Protein AF-A0A7K3H8A1-F1 (afdb_monomer)

Nearest PDB structures (foldseek):
  7zr1-assembly1_C  TM=2.153E-01  e=1.961E+00  Thermochaetoides thermophila
  3ja6-assembly1_H  TM=2.281E-01  e=4.913E+00  Escherichia coli
  8j07-assembly1_r0  TM=2.064E-01  e=4.703E+00  Homo sapiens

Solvent-accessible surface area (backbone atoms only — not comparable to full-atom values): 30913 Å² total; per-residue (Å²): 139,85,86,88,87,88,83,90,81,90,83,78,86,76,85,80,79,77,87,75,85,78,76,85,84,78,77,79,72,73,76,57,66,79,52,57,86,80,49,77,82,70,57,97,82,59,80,71,74,70,89,67,68,51,71,69,53,49,53,47,49,29,52,48,28,19,55,49,17,29,50,49,24,63,41,90,81,65,54,60,65,49,59,68,68,72,52,67,55,72,68,51,45,52,46,43,54,50,44,48,50,52,46,51,52,51,52,51,51,48,52,54,49,50,54,50,50,51,51,51,54,51,51,45,56,56,46,39,57,54,33,50,52,47,33,54,51,31,49,51,52,29,53,52,28,52,51,47,32,49,54,32,44,53,53,46,51,55,48,52,55,52,50,50,52,51,49,52,51,50,52,52,52,47,53,48,50,62,61,70,33,101,77,61,61,79,81,77,90,74,81,88,86,82,88,90,80,90,77,96,73,84,84,81,77,86,76,73,87,75,91,71,90,75,72,91,66,92,68,80,77,78,82,63,91,86,71,78,74,71,78,76,72,61,81,68,68,66,60,68,58,69,77,67,61,84,51,83,85,56,80,85,40,71,53,70,69,56,52,50,49,53,50,50,52,54,40,65,61,44,29,62,54,38,35,63,59,39,39,83,80,56,49,85,93,45,74,67,30,52,51,52,34,50,54,51,17,49,51,50,38,47,49,51,36,48,50,35,19,49,32,22,33,51,60,56,48,54,81,69,70,81,78,47,83,66,54,49,64,51,33,49,50,53,48,51,51,50,51,52,52,38,47,54,48,12,48,49,46,33,50,59,71,69,50,76,80,78,77,76,78,76,85,61,86,89,77,87,81,87,86,74,81,75,70,75,78,71,50,77,50,66,78,62,73,54,54,70,67,57,48,30,51,50,41,29,49,52,49,50,47,56,20,43,51,26,19,48,57,22,46,51,48,66,52,65,54,60,49,48,28,48,53,24,49,55,50,30,52,52,32,49,52,51,30,54,53,31,50,53,51,37,51,52,43,48,54,56,59,68,45,45,61,59,54,50,50,54,50,49,54,51,50,55,50,52,48,50,54,49,50,54,52,46,46,52,19,45,51,30,16,51,52,20,20,51,76,38,40,84,50,69,66,52,42,51,42,59,46,57,56,54,74,68,71,52,73,91,52,75,79,76,81,79,72,69,73,77,76,79,87,125

Radius of gyration: 52.9 Å; Cα contacts (8 Å, |Δi|>4): 309; chains: 1; bounding box: 99×117×143 Å

Foldseek 3Di:
DDDDDDDDDPDDDDDDDDPPPPPPPPDPPPVVPVCPVPDDPDDPPPPDDPLDQDPVRLVVLLVVLLQLLLVCQQDPNDDLCCLQVLHFDPVLVVLLVVLLVSLVVLVVVLVVVVVVLVVVLVVLVVVLVVLVVLLVVLVVLLVVLVVLLVVLVVLVVVVVVVVVVVVVVVVVVVVVCVCPPPPNDDPPDDDDDDDDDDDDDDDDDDDDDPPPPPDPDPDPPPDPPPPPPPPDPDPVVVVVCPVVPPPLPPPLFDPPVVLVVLLVVLLVVQLVLQLLLCCVVQDPDDPVSNVVSNVVSNVVSCLLQVLLLVLLQQVLCCSPDVPPPPSNVVSVVSVVVSLVVLLVVLVSSLCSLVDQDPPPPPPDPDDDDPDPPPPRPDRPCNVVVPDSVVSSVVSSVVSCVSSVSSNVSSNSDDRVSSVSSVVSVVSSVVSVVSSVVSVVSSVVSVVVSVCSVVVSVVSVVVSVVSSVVSLVSSLSSLVSSLVSNLVNNPDPSSNVSSVVVVVVVDRSRPDNPPPPPPDPDD

Secondary structure (DSSP, 8-state):
--------------------TTSS--STTSGGGSSTTT-----TTS-PPPSS--HHHHHHHHHHHHHHHHHHHHSTTS-HHHHHT-PPPHHHHHHHHHHHHHHHHHHHHHHHHHHHHHHHHHHHHHHHHHHHHHHHHHHHHHHHHHHHHHHHHHHHHHHHHHHHHHHHHHHHHHHHHHHHSTTS-----------------PPPP--------S----------TT--------TTTTTTTSS--TTTTS--SPPHHHHHHHHHHHHHHHHHHHHHHHHHHH-SS-HHHHHHHHHHHHHHHHHHHHHHHHHHHHHHHTTTSS--TTHHHHHHHHHHHHHHHHHHHHHHHHHHHHSPP------S---S-----------HHHHTT--HHHHHHHHHHHHHHHHHHHHHHHHTSPPHHHHHHHHHHHHHHHHHHHHHHHHHHHHHHHHHHHTHHHHHHHHHHHHHHHHHHHHHHHHHHHHHHHHHHHHH---HHHHHHHHHHHHT---SSPPPTT-PPPP---

pLDDT: mean 76.3, std 20.89, range [29.3, 98.25]

Structure (mmCIF, N/CA/C/O backbone):
data_AF-A0A7K3H8A1-F1
#
_entry.id   AF-A0A7K3H8A1-F1
#
loop_
_atom_site.group_PDB
_atom_site.id
_atom_site.type_symbol
_atom_site.label_atom_id
_atom_site.label_alt_id
_atom_site.label_comp_id
_atom_site.label_asym_id
_atom_site.label_entity_id
_atom_site.label_seq_id
_atom_site.pdbx_PDB_ins_code
_atom_site.Cartn_x
_atom_site.Cartn_y
_atom_site.Cartn_z
_atom_site.occupancy
_atom_site.B_iso_or_equiv
_atom_site.auth_seq_id
_atom_site.auth_comp_id
_atom_site.auth_asym_id
_atom_site.auth_atom_id
_atom_site.pdbx_PDB_model_num
ATOM 1 N N . MET A 1 1 ? 32.423 -2.570 0.647 1.00 34.31 1 MET A N 1
ATOM 2 C CA . MET A 1 1 ? 33.354 -1.946 1.606 1.00 34.31 1 MET A CA 1
ATOM 3 C C . MET A 1 1 ? 32.800 -0.586 2.000 1.00 34.31 1 MET A C 1
ATOM 5 O O . MET A 1 1 ? 32.459 0.182 1.115 1.00 34.31 1 MET A O 1
ATOM 9 N N . SER A 1 2 ? 32.694 -0.374 3.313 1.00 35.41 2 SER A N 1
ATOM 10 C CA . SER A 1 2 ? 32.591 0.898 4.048 1.00 35.41 2 SER A CA 1
ATOM 11 C C . SER A 1 2 ? 31.3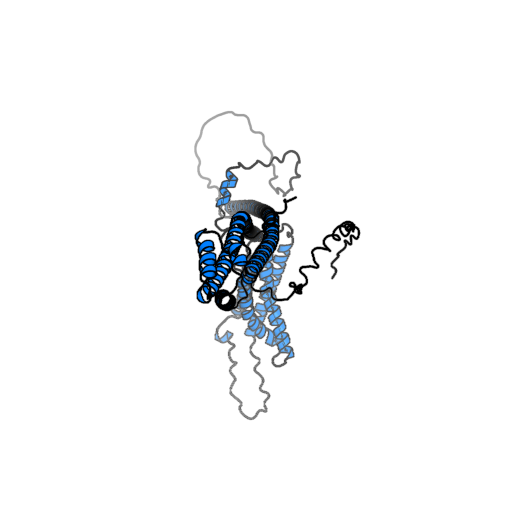39 1.769 3.884 1.00 35.41 2 SER A C 1
ATOM 13 O O . SER A 1 2 ? 31.312 2.761 3.167 1.00 35.41 2 SER A O 1
ATOM 15 N N . THR A 1 3 ? 30.335 1.413 4.684 1.00 37.44 3 THR A N 1
ATOM 16 C CA . THR A 1 3 ? 29.339 2.306 5.285 1.00 37.44 3 THR A CA 1
ATOM 17 C C . THR A 1 3 ? 29.988 3.171 6.370 1.00 37.44 3 THR A C 1
ATOM 19 O O . THR A 1 3 ? 30.632 2.628 7.269 1.00 37.44 3 THR A O 1
ATOM 22 N N . THR A 1 4 ? 29.780 4.486 6.342 1.00 36.62 4 THR A N 1
ATOM 23 C CA . THR A 1 4 ? 30.090 5.393 7.456 1.00 36.62 4 THR A CA 1
ATOM 24 C C . THR A 1 4 ? 28.802 5.813 8.156 1.00 36.62 4 THR A C 1
ATOM 26 O O . THR A 1 4 ? 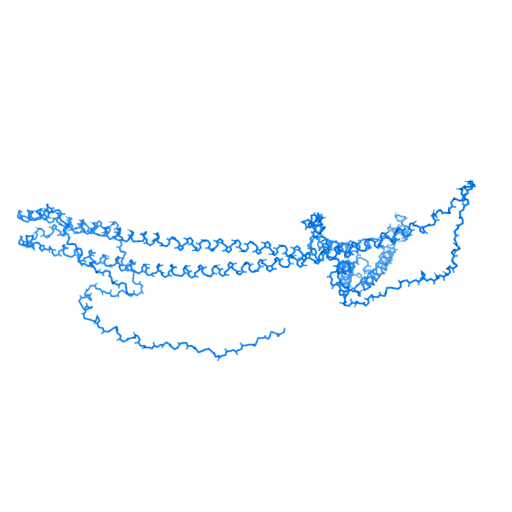28.002 6.590 7.645 1.00 36.62 4 THR A O 1
ATOM 29 N N . THR A 1 5 ? 28.611 5.256 9.348 1.00 36.06 5 THR A N 1
ATOM 30 C CA . THR A 1 5 ? 27.674 5.711 10.375 1.00 36.06 5 THR A CA 1
ATOM 31 C C . THR A 1 5 ? 28.467 6.497 11.413 1.00 36.06 5 THR A C 1
ATOM 33 O O . THR A 1 5 ? 29.333 5.926 12.074 1.00 36.06 5 THR A O 1
ATOM 36 N N . THR A 1 6 ? 28.162 7.779 11.586 1.00 35.34 6 THR A N 1
ATOM 37 C CA . THR A 1 6 ? 28.669 8.590 12.700 1.00 35.34 6 THR A CA 1
ATOM 38 C C . THR A 1 6 ? 27.590 9.571 13.121 1.00 35.34 6 THR A C 1
ATOM 40 O O . THR A 1 6 ? 27.350 10.570 12.455 1.00 35.34 6 THR A O 1
ATOM 43 N N . SER A 1 7 ? 26.935 9.260 14.232 1.00 29.30 7 SER A N 1
ATOM 44 C CA . SER A 1 7 ? 26.364 10.235 15.159 1.00 29.30 7 SER A CA 1
ATOM 45 C C . SER A 1 7 ? 25.943 9.455 16.401 1.00 29.30 7 SER A C 1
ATOM 47 O O . SER A 1 7 ? 24.851 8.904 16.505 1.00 29.30 7 SER A O 1
ATOM 49 N N . SER A 1 8 ? 26.917 9.293 17.287 1.00 36.62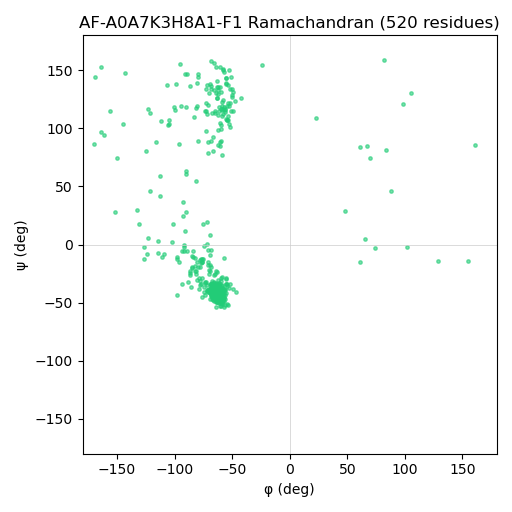 8 SER A N 1
ATOM 50 C CA . SER A 1 8 ? 26.726 8.975 18.692 1.00 36.62 8 SER A CA 1
ATOM 51 C C . SER A 1 8 ? 26.450 10.292 19.403 1.00 36.62 8 SER A C 1
ATOM 53 O O . SER A 1 8 ? 27.354 11.115 19.523 1.00 36.62 8 SER A O 1
ATOM 55 N N . ASP A 1 9 ? 25.210 10.469 19.840 1.00 35.66 9 ASP A N 1
ATOM 56 C CA . ASP A 1 9 ? 24.776 11.549 20.719 1.00 35.66 9 ASP A CA 1
ATOM 57 C C . ASP A 1 9 ? 24.396 10.914 22.067 1.00 35.66 9 ASP A C 1
ATOM 59 O O . ASP A 1 9 ? 23.414 10.164 22.123 1.00 35.66 9 ASP A O 1
ATOM 63 N N . PRO A 1 10 ? 25.207 11.066 23.130 1.00 44.03 10 PRO A N 1
ATOM 64 C CA . PRO A 1 10 ? 24.900 10.512 24.433 1.00 44.03 10 PRO A CA 1
ATOM 65 C C . PRO A 1 10 ? 24.629 11.635 25.436 1.00 44.03 10 PRO A C 1
ATOM 67 O O . PRO A 1 10 ? 25.320 11.702 26.438 1.00 44.03 10 PRO A O 1
ATOM 70 N N . ASP A 1 11 ? 23.646 12.503 25.197 1.00 43.50 11 ASP A N 1
ATOM 71 C CA . ASP A 1 11 ? 23.206 13.477 26.204 1.00 43.50 11 ASP A CA 1
ATOM 72 C C . ASP A 1 11 ? 21.713 13.813 26.049 1.00 43.50 11 ASP A C 1
ATOM 74 O O . ASP A 1 11 ? 21.322 14.899 25.632 1.00 43.50 11 ASP A O 1
ATOM 78 N N . GLU A 1 12 ? 20.842 12.878 26.448 1.00 39.62 12 GLU A N 1
ATOM 79 C CA . GLU A 1 12 ? 19.442 13.199 26.746 1.00 39.62 12 GLU A CA 1
ATOM 80 C C . GLU A 1 12 ? 19.101 12.768 28.188 1.00 39.62 12 GLU A C 1
ATOM 82 O O . GLU A 1 12 ? 19.179 11.580 28.532 1.00 39.62 12 GLU A O 1
ATOM 87 N N . PRO A 1 13 ? 18.763 13.709 29.091 1.00 44.56 13 PRO A N 1
ATOM 88 C CA . PRO A 1 13 ? 18.512 13.394 30.488 1.00 44.56 13 PRO A CA 1
ATOM 89 C C . PRO A 1 13 ? 17.162 12.688 30.647 1.00 44.56 13 PRO A C 1
ATOM 91 O O . PRO A 1 13 ? 16.091 13.265 30.467 1.00 44.56 13 PRO A O 1
ATOM 94 N N . THR A 1 14 ? 17.210 11.427 31.073 1.00 46.06 14 THR A N 1
ATOM 95 C CA . THR A 1 14 ? 16.032 10.661 31.499 1.00 46.06 14 THR A CA 1
ATOM 96 C C . THR A 1 14 ? 15.214 11.428 32.551 1.00 46.06 14 THR A C 1
ATOM 98 O O . THR A 1 14 ? 15.789 11.887 33.546 1.00 46.06 14 THR A O 1
ATOM 101 N N . PRO A 1 15 ? 13.875 11.515 32.432 1.00 40.53 15 PRO A N 1
ATOM 102 C CA . PRO A 1 15 ? 13.054 12.145 33.456 1.00 40.53 15 PRO A CA 1
ATOM 103 C C . PRO A 1 15 ? 13.080 11.306 34.741 1.00 40.53 15 PRO A C 1
ATOM 105 O O . PRO A 1 15 ? 12.562 10.186 34.805 1.00 40.53 15 PRO A O 1
ATOM 108 N N . ARG A 1 16 ? 13.689 11.873 35.790 1.00 41.56 16 ARG A N 1
ATOM 109 C CA . ARG A 1 16 ? 13.671 11.361 37.166 1.00 41.56 16 ARG A CA 1
ATOM 110 C C . ARG A 1 16 ? 12.223 11.165 37.623 1.00 41.56 16 ARG A C 1
ATOM 112 O O . ARG A 1 16 ? 11.515 12.122 37.927 1.00 41.56 16 ARG A O 1
ATOM 119 N N . ARG A 1 17 ? 11.790 9.907 37.724 1.00 40.12 17 ARG A N 1
ATOM 120 C CA . ARG A 1 17 ? 10.547 9.538 38.413 1.00 40.12 17 ARG A CA 1
ATOM 121 C C . ARG A 1 17 ? 10.694 9.856 39.901 1.00 40.12 17 ARG A C 1
ATOM 123 O O . ARG A 1 17 ? 11.508 9.245 40.589 1.00 40.12 17 ARG A O 1
ATOM 130 N N . SER A 1 18 ? 9.902 10.807 40.391 1.00 37.66 18 SER A N 1
ATOM 131 C CA . SER A 1 18 ? 9.831 11.148 41.810 1.00 37.66 18 SER A CA 1
ATOM 132 C C . SER A 1 18 ? 9.188 9.997 42.614 1.00 37.66 18 SER A C 1
ATOM 134 O O . SER A 1 18 ? 8.155 9.455 42.211 1.00 37.66 18 SER A O 1
ATOM 136 N N . PRO A 1 19 ? 9.757 9.592 43.764 1.00 45.88 19 PRO A N 1
ATOM 137 C CA . PRO A 1 19 ? 9.239 8.493 44.576 1.00 45.88 19 PRO A CA 1
ATOM 138 C C . PRO A 1 19 ? 8.274 8.979 45.674 1.00 45.88 19 PRO A C 1
ATOM 140 O O . PRO A 1 19 ? 8.282 8.441 46.777 1.00 45.88 19 PRO A O 1
ATOM 143 N N . ILE A 1 20 ? 7.441 9.996 45.415 1.00 45.12 20 ILE A N 1
ATOM 144 C CA . ILE A 1 20 ? 6.665 10.661 46.486 1.00 45.12 20 ILE A CA 1
ATOM 145 C C . ILE A 1 20 ? 5.221 10.133 46.636 1.00 45.12 20 ILE A C 1
ATOM 147 O O . ILE A 1 20 ? 4.626 10.264 47.700 1.00 45.12 20 ILE A O 1
ATOM 151 N N . HIS A 1 21 ? 4.660 9.389 45.677 1.00 40.84 21 HIS A N 1
ATOM 152 C CA . HIS A 1 21 ? 3.263 8.920 45.787 1.00 40.84 21 HIS A CA 1
ATOM 153 C C . HIS A 1 21 ? 3.044 7.547 46.454 1.00 40.84 21 HIS A C 1
ATOM 155 O O . HIS A 1 21 ? 1.935 7.011 46.416 1.00 40.84 21 HIS A O 1
ATOM 161 N N . ARG A 1 22 ? 4.055 6.959 47.111 1.00 41.19 22 ARG A N 1
ATOM 162 C CA . ARG A 1 22 ? 3.929 5.616 47.722 1.00 41.19 22 ARG A CA 1
ATOM 163 C C . ARG A 1 22 ? 3.489 5.604 49.196 1.00 41.19 22 ARG A C 1
ATOM 165 O O . ARG A 1 22 ? 3.294 4.520 49.741 1.00 41.19 22 ARG A O 1
ATOM 172 N N . ALA A 1 23 ? 3.288 6.762 49.828 1.00 42.47 23 ALA A N 1
ATOM 173 C CA . ALA A 1 23 ? 3.062 6.848 51.278 1.00 42.47 23 ALA A CA 1
ATOM 174 C C . ALA A 1 23 ? 1.590 6.955 51.741 1.00 42.47 23 ALA A C 1
ATOM 176 O O . ALA A 1 23 ? 1.327 6.722 52.913 1.00 42.47 23 ALA A O 1
ATOM 177 N N . LEU A 1 24 ? 0.610 7.212 50.864 1.00 46.16 24 LEU A N 1
ATOM 178 C CA . LEU A 1 24 ? -0.793 7.444 51.281 1.00 46.16 24 LEU A CA 1
ATOM 179 C C . LEU A 1 24 ? -1.742 6.247 51.094 1.00 46.16 24 LEU A C 1
ATOM 181 O O . LEU A 1 24 ? -2.959 6.396 51.107 1.00 46.16 24 LEU A O 1
ATOM 185 N N . ARG A 1 25 ? -1.213 5.029 50.934 1.00 44.78 25 ARG A N 1
ATOM 186 C CA . ARG A 1 25 ? -2.030 3.817 50.723 1.00 44.78 25 ARG A CA 1
ATOM 187 C C . ARG A 1 25 ? -1.955 2.842 51.899 1.00 44.78 25 ARG A C 1
ATOM 189 O O . ARG A 1 25 ? -1.808 1.636 51.696 1.00 44.78 25 ARG A O 1
ATOM 196 N N . ARG A 1 26 ? -1.991 3.368 53.128 1.00 43.72 26 ARG A N 1
ATOM 197 C CA . ARG A 1 26 ? -1.748 2.587 54.350 1.00 43.72 26 ARG A CA 1
ATOM 198 C C . ARG A 1 26 ? -2.770 2.796 55.476 1.00 43.72 26 ARG A C 1
ATOM 200 O O . ARG A 1 26 ? -2.404 2.592 56.622 1.00 43.72 26 ARG A O 1
ATOM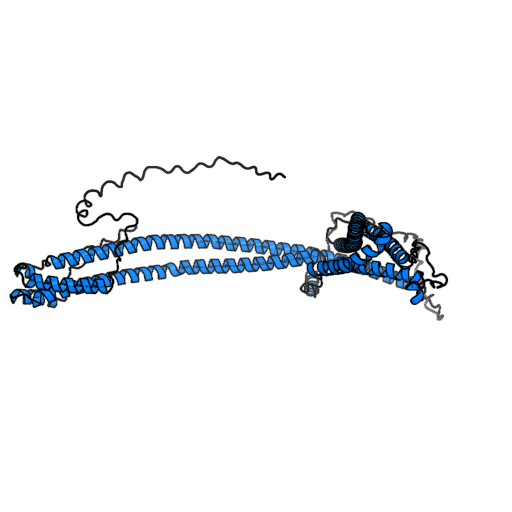 207 N N . GLU A 1 27 ? -4.034 3.106 55.169 1.00 43.00 27 GLU A N 1
ATOM 208 C CA . GLU A 1 27 ? -5.079 3.222 56.214 1.00 43.00 27 GLU A CA 1
ATOM 209 C C . GLU A 1 27 ? -6.367 2.398 56.022 1.00 43.00 27 GLU A C 1
ATOM 211 O O . GLU A 1 27 ? -7.155 2.297 56.953 1.00 43.00 27 GLU A O 1
ATOM 216 N N . ASP A 1 28 ? -6.545 1.641 54.933 1.00 44.62 28 ASP A N 1
ATOM 217 C CA . ASP A 1 28 ? -7.732 0.763 54.770 1.00 44.62 28 ASP A CA 1
ATOM 218 C C . ASP A 1 28 ? -7.541 -0.672 55.318 1.00 44.62 28 ASP A C 1
ATOM 220 O O . ASP A 1 28 ? -8.126 -1.653 54.846 1.00 44.62 28 ASP A O 1
ATOM 224 N N . GLY A 1 29 ? -6.674 -0.833 56.322 1.00 43.66 29 GLY A N 1
ATOM 225 C CA . GLY A 1 29 ? -6.281 -2.137 56.873 1.00 43.66 29 GLY A CA 1
ATOM 226 C C . GLY A 1 29 ? -7.295 -2.792 57.821 1.00 43.66 29 GLY A C 1
ATOM 227 O O . GLY A 1 29 ? -7.228 -4.006 58.026 1.00 43.66 29 GLY A O 1
ATOM 228 N N . SER A 1 30 ? -8.237 -2.033 58.388 1.00 45.25 30 SER A N 1
ATOM 229 C CA . SER A 1 30 ? -9.120 -2.519 59.463 1.00 45.25 30 SER A CA 1
ATOM 230 C C . SER A 1 30 ? -10.405 -3.186 58.957 1.00 45.25 30 SER A C 1
ATOM 232 O O . SER A 1 30 ? -10.842 -4.180 59.533 1.00 45.25 30 SER A O 1
ATOM 234 N N . ARG A 1 31 ? -10.963 -2.754 57.816 1.00 43.12 31 ARG A N 1
ATOM 235 C CA . ARG A 1 31 ? -12.171 -3.376 57.226 1.00 43.12 31 ARG A CA 1
ATOM 236 C C . ARG A 1 31 ? -11.909 -4.709 56.519 1.00 43.12 31 ARG A C 1
ATOM 238 O O . ARG A 1 31 ? -12.830 -5.486 56.287 1.00 43.12 31 ARG A O 1
ATOM 245 N N . ARG A 1 32 ? -10.645 -5.026 56.222 1.00 44.41 32 ARG A N 1
ATOM 246 C CA . ARG A 1 32 ? -10.254 -6.243 55.490 1.00 44.41 32 ARG A CA 1
ATOM 247 C C . ARG A 1 32 ? -10.251 -7.528 56.321 1.00 44.41 32 ARG A C 1
ATOM 249 O O . ARG A 1 32 ? -10.172 -8.604 55.737 1.00 44.41 32 ARG A O 1
ATOM 256 N N . ARG A 1 33 ? -10.327 -7.447 57.654 1.00 46.34 33 ARG A N 1
ATOM 257 C CA . ARG A 1 33 ? -10.227 -8.635 58.522 1.00 46.34 33 ARG A CA 1
ATOM 258 C C . ARG A 1 33 ? -11.550 -9.378 58.730 1.00 46.34 33 ARG A C 1
ATOM 260 O O . ARG A 1 33 ? -11.502 -10.569 58.999 1.00 46.34 33 ARG A O 1
ATOM 267 N N . LEU A 1 34 ? -12.706 -8.746 58.502 1.00 44.47 34 LEU A N 1
ATOM 268 C CA . LEU A 1 34 ? -14.010 -9.425 58.604 1.00 44.47 34 LEU A CA 1
ATOM 269 C C . LEU A 1 34 ? -14.426 -10.177 57.321 1.00 44.47 34 LEU A C 1
ATOM 271 O O . LEU A 1 34 ? -15.208 -11.116 57.394 1.00 44.47 34 LEU A O 1
ATOM 275 N N . PHE A 1 35 ? -13.837 -9.858 56.161 1.00 42.09 35 PHE A N 1
ATOM 276 C CA . PHE A 1 35 ? -14.108 -10.552 54.887 1.00 42.09 35 PHE A CA 1
ATOM 277 C C . PHE A 1 35 ? -13.159 -11.730 54.585 1.00 42.09 35 PHE A C 1
ATOM 279 O O . PHE A 1 35 ? -13.370 -12.481 53.630 1.00 42.09 35 PHE A O 1
ATOM 286 N N . ALA A 1 36 ? -12.127 -11.943 55.408 1.00 44.53 36 ALA A N 1
ATOM 287 C CA . ALA A 1 36 ? -11.144 -13.012 55.209 1.00 44.53 36 ALA A CA 1
ATOM 288 C C . ALA A 1 36 ? -11.697 -14.429 55.475 1.00 44.53 36 ALA A C 1
ATOM 290 O O . ALA A 1 36 ? -11.093 -15.403 55.034 1.00 44.53 36 ALA A O 1
ATOM 291 N N . ALA A 1 37 ? -12.855 -14.556 56.134 1.00 44.88 37 ALA A N 1
ATOM 292 C CA . ALA A 1 37 ? -13.505 -15.847 56.374 1.00 44.88 37 ALA A CA 1
ATOM 293 C C . ALA A 1 37 ? -14.235 -16.414 55.135 1.00 44.88 37 ALA A C 1
ATOM 295 O O . ALA A 1 37 ? -14.513 -17.609 55.093 1.00 44.88 37 ALA A O 1
ATOM 296 N N . PHE A 1 38 ? -14.496 -15.592 54.108 1.00 45.09 38 PHE A N 1
ATOM 297 C CA . PHE A 1 38 ? -15.180 -16.023 52.877 1.00 45.09 38 PHE A CA 1
ATOM 298 C C . PHE A 1 38 ? -14.425 -15.707 51.574 1.00 45.09 38 PHE A C 1
ATOM 300 O O . PHE A 1 38 ? -14.760 -16.267 50.534 1.00 45.09 38 PHE A O 1
ATOM 307 N N . GLY A 1 39 ? -13.382 -14.870 51.603 1.00 40.53 39 GLY A N 1
ATOM 308 C CA . GLY A 1 39 ? -12.633 -14.465 50.410 1.00 40.53 39 GLY A CA 1
ATOM 309 C C . GLY A 1 39 ? -11.175 -14.912 50.429 1.00 40.53 39 GLY A C 1
ATOM 310 O O . GLY A 1 39 ? -10.293 -14.142 50.816 1.00 40.53 39 GLY A O 1
ATOM 311 N N . ARG A 1 40 ? -10.881 -16.123 49.933 1.00 38.16 40 ARG A N 1
ATOM 312 C CA . ARG A 1 40 ? -9.534 -16.407 49.414 1.00 38.16 40 ARG A CA 1
ATOM 313 C C . ARG A 1 40 ? -9.269 -15.409 48.289 1.00 38.16 40 ARG A C 1
ATOM 315 O O . ARG A 1 40 ? -9.984 -15.397 47.294 1.00 38.16 40 ARG A O 1
ATOM 322 N N . ARG A 1 41 ? -8.234 -14.579 48.442 1.00 40.97 41 ARG A N 1
ATOM 323 C CA . ARG A 1 41 ? -7.653 -13.831 47.323 1.00 40.97 41 ARG A CA 1
ATOM 324 C C . ARG A 1 41 ? -7.257 -14.836 46.251 1.00 40.97 41 ARG A C 1
ATOM 326 O O . ARG A 1 41 ? -6.283 -15.565 46.434 1.00 40.97 41 ARG A O 1
ATOM 333 N N . THR A 1 42 ? -8.009 -14.859 45.162 1.00 42.66 42 THR A N 1
ATOM 334 C CA . THR A 1 42 ? -7.682 -15.678 44.005 1.00 42.66 42 THR A CA 1
ATOM 335 C C . THR A 1 42 ? -6.357 -15.208 43.423 1.00 42.66 42 THR A C 1
ATOM 337 O O . THR A 1 42 ? -6.178 -14.015 43.152 1.00 42.66 42 THR A O 1
ATOM 340 N N . ARG A 1 43 ? -5.409 -16.136 43.268 1.00 40.84 43 ARG A N 1
ATOM 341 C CA . ARG A 1 43 ? -4.139 -15.887 42.567 1.00 40.84 43 ARG A CA 1
ATOM 342 C C . ARG A 1 43 ? -4.427 -15.433 41.126 1.00 40.84 43 ARG A C 1
ATOM 344 O O . ARG A 1 43 ? -5.442 -15.850 40.564 1.00 40.84 43 ARG A O 1
ATOM 351 N N . PRO A 1 44 ? -3.555 -14.622 40.498 1.00 39.69 44 PRO A N 1
ATOM 352 C CA . PRO A 1 44 ? -3.679 -14.317 39.076 1.00 39.69 44 PRO A CA 1
ATOM 353 C C . PRO A 1 44 ? -3.566 -15.640 38.298 1.00 39.69 44 PRO A C 1
ATOM 355 O O . PRO A 1 44 ? -2.494 -16.233 38.245 1.00 39.69 44 PRO A O 1
ATOM 358 N N . GLY A 1 45 ? -4.698 -16.153 37.806 1.00 44.19 45 GLY A N 1
ATOM 359 C CA . GLY A 1 45 ? -4.810 -17.463 37.148 1.00 44.19 45 GLY A CA 1
ATOM 360 C C . GLY A 1 45 ? -5.912 -18.383 37.693 1.00 44.19 45 GLY A C 1
ATOM 361 O O . GLY A 1 45 ? -6.279 -19.343 37.020 1.00 44.19 45 GLY A O 1
ATOM 362 N N . GLU A 1 46 ? -6.489 -18.106 38.867 1.00 42.59 46 GLU A N 1
ATOM 363 C CA . GLU A 1 46 ? -7.645 -18.872 39.353 1.00 42.59 46 GLU A CA 1
ATOM 364 C C . GLU A 1 46 ? -8.891 -18.489 38.544 1.00 42.59 46 GLU A C 1
ATOM 366 O O . GLU A 1 46 ? -9.256 -17.313 38.466 1.00 42.59 46 GLU A O 1
ATOM 371 N N . ARG A 1 47 ? -9.519 -19.486 37.904 1.00 43.44 47 ARG A N 1
ATOM 372 C CA . ARG A 1 47 ? -10.749 -19.326 37.118 1.00 43.44 47 ARG A CA 1
ATOM 373 C C . ARG A 1 47 ? -11.798 -18.627 37.985 1.00 43.44 47 ARG A C 1
ATOM 375 O O . ARG A 1 47 ? -12.382 -19.258 38.865 1.00 43.44 47 ARG A O 1
ATOM 382 N N . ARG A 1 48 ? -12.024 -17.328 37.740 1.00 55.03 48 ARG A N 1
ATOM 383 C CA . ARG A 1 48 ? -13.140 -16.575 38.327 1.00 55.03 48 ARG A CA 1
ATOM 384 C C . ARG A 1 48 ? -14.407 -17.399 38.090 1.00 55.03 48 ARG A C 1
ATOM 386 O O . ARG A 1 48 ? -14.622 -17.859 36.966 1.00 55.03 48 ARG A O 1
ATOM 393 N N . MET A 1 49 ? -15.193 -17.650 39.142 1.00 50.03 49 MET A N 1
ATOM 394 C CA . MET A 1 49 ? -16.477 -18.339 38.980 1.00 50.03 49 MET A CA 1
ATOM 395 C C . MET A 1 49 ? -17.257 -17.630 37.868 1.00 50.03 49 MET A C 1
ATOM 397 O O . MET A 1 49 ? -17.288 -16.396 37.867 1.00 50.03 49 MET A O 1
ATOM 401 N N . PRO A 1 50 ? -17.847 -18.373 36.915 1.00 54.50 50 PRO A N 1
ATOM 402 C CA . PRO A 1 50 ? -18.633 -17.761 35.859 1.00 54.50 50 PRO A CA 1
ATOM 403 C C . PRO A 1 50 ? -19.740 -16.939 36.514 1.00 54.50 50 PRO A C 1
ATOM 405 O O . PRO A 1 50 ? -20.557 -17.460 37.273 1.00 54.50 50 PRO A O 1
ATOM 408 N N . LEU A 1 51 ? -19.697 -15.633 36.257 1.00 63.84 51 LEU A N 1
ATOM 409 C CA . LEU A 1 51 ? -20.531 -14.643 36.929 1.00 63.84 51 LEU A CA 1
ATOM 410 C C . LEU A 1 51 ? -22.013 -14.781 36.547 1.00 63.84 51 LEU A C 1
ATOM 412 O O . LEU A 1 51 ? -22.897 -14.348 37.277 1.00 63.84 51 LEU A O 1
ATOM 416 N N . VAL A 1 52 ? -22.273 -15.445 35.418 1.00 70.12 52 VAL A N 1
ATOM 417 C CA . VAL A 1 52 ? -23.591 -15.921 35.007 1.00 70.12 52 VAL A CA 1
ATOM 418 C C . VAL A 1 52 ? -23.678 -17.407 35.341 1.00 70.12 52 VAL A C 1
ATOM 420 O O . VAL A 1 52 ? -22.935 -18.230 34.798 1.00 70.12 52 VAL A O 1
ATOM 423 N N . LEU A 1 53 ? -24.582 -17.757 36.255 1.00 79.31 53 LEU A N 1
ATOM 424 C CA . LEU A 1 53 ? -24.885 -19.150 36.562 1.00 79.31 53 LEU A CA 1
ATOM 425 C C . LEU A 1 53 ? -25.481 -19.810 35.315 1.00 79.31 53 LEU A C 1
ATOM 427 O O . LEU A 1 53 ? -26.424 -19.280 34.732 1.00 79.31 53 LEU A O 1
ATOM 431 N N . SER A 1 54 ? -24.963 -20.977 34.928 1.00 86.25 54 SER A N 1
ATOM 432 C CA . SER A 1 54 ? -25.572 -21.778 33.861 1.00 86.25 54 SER A CA 1
ATOM 433 C C . SER A 1 54 ? -27.003 -22.171 34.231 1.00 86.25 54 SER A C 1
ATOM 435 O O . SER A 1 54 ? -27.289 -22.365 35.413 1.00 86.25 54 SER A O 1
ATOM 437 N N . ASP A 1 55 ? -27.883 -22.387 33.252 1.00 89.50 55 ASP A N 1
ATOM 438 C CA . ASP A 1 55 ? -29.283 -22.786 33.489 1.00 89.50 55 ASP A CA 1
ATOM 439 C C . ASP A 1 55 ? -29.407 -23.960 34.468 1.00 89.50 55 ASP A C 1
ATOM 441 O O . ASP A 1 55 ? -30.271 -23.998 35.347 1.00 89.50 55 ASP A O 1
ATOM 445 N N . ARG A 1 56 ? -28.485 -24.927 34.380 1.00 91.12 56 ARG A N 1
ATOM 446 C CA . ARG A 1 56 ? -28.433 -26.061 35.309 1.00 91.12 56 ARG A CA 1
ATOM 447 C C . ARG A 1 56 ? -28.094 -25.624 36.736 1.00 91.12 56 ARG A C 1
ATOM 449 O O . ARG A 1 56 ? -28.654 -26.174 37.682 1.00 91.12 56 ARG A O 1
ATOM 456 N N . ALA A 1 57 ? -27.176 -24.676 36.910 1.00 90.69 57 ALA A N 1
ATOM 457 C CA . ALA A 1 57 ? -26.828 -24.113 38.210 1.00 90.69 57 ALA A CA 1
ATOM 458 C C . ALA A 1 57 ? -27.962 -23.244 38.780 1.00 90.69 57 ALA A C 1
ATOM 460 O O . ALA A 1 57 ? -28.260 -23.367 39.967 1.00 90.69 57 ALA A O 1
ATOM 461 N N . GLN A 1 58 ? -28.651 -22.469 37.936 1.00 94.44 58 GLN A N 1
ATOM 462 C CA . GLN A 1 58 ? -29.844 -21.702 38.308 1.00 94.44 58 GLN A CA 1
ATOM 463 C C . GLN A 1 58 ? -30.958 -22.623 38.828 1.00 94.44 58 GLN A C 1
ATOM 465 O O . GLN A 1 58 ? -31.403 -22.491 39.968 1.00 94.44 58 GLN A O 1
ATOM 470 N N . ARG A 1 59 ? -31.327 -23.661 38.061 1.00 95.12 59 ARG A N 1
ATOM 471 C CA . ARG A 1 59 ? -32.329 -24.663 38.481 1.00 95.12 59 ARG A CA 1
ATOM 472 C C . ARG A 1 59 ? -31.936 -25.372 39.777 1.00 95.12 59 ARG A C 1
ATOM 474 O O . ARG A 1 59 ? -32.786 -25.632 40.631 1.00 95.12 59 ARG A O 1
ATOM 481 N N . ARG A 1 60 ? -30.646 -25.687 39.948 1.00 95.56 60 ARG A N 1
ATOM 482 C CA . ARG A 1 60 ? -30.118 -26.284 41.186 1.00 95.56 60 ARG A CA 1
ATOM 483 C C . ARG A 1 60 ? -30.241 -25.336 42.376 1.00 95.56 60 ARG A C 1
ATOM 485 O O . ARG A 1 60 ? -30.578 -25.818 43.455 1.00 95.56 60 ARG A O 1
ATOM 492 N N . LEU A 1 61 ? -29.990 -24.038 42.198 1.00 95.94 61 LEU A N 1
ATOM 493 C CA . LEU A 1 61 ? -30.155 -23.029 43.247 1.00 95.94 61 LEU A CA 1
ATOM 494 C C . LEU A 1 61 ? -31.612 -22.978 43.716 1.00 95.94 61 LEU A C 1
ATOM 496 O O . LEU A 1 61 ? -31.861 -23.186 44.901 1.00 95.94 61 LEU A O 1
ATOM 500 N N . VAL A 1 62 ? -32.560 -22.830 42.787 1.00 97.31 62 VAL A N 1
ATOM 501 C CA . VAL A 1 62 ? -34.005 -22.794 43.081 1.00 97.31 62 VAL A CA 1
ATOM 502 C C . VAL A 1 62 ? -34.473 -24.094 43.749 1.00 97.31 62 VAL A C 1
ATOM 504 O O . VAL A 1 62 ? -35.148 -24.074 44.777 1.00 97.31 62 VAL A O 1
ATOM 507 N N . THR A 1 63 ? -34.050 -25.254 43.233 1.00 97.19 63 THR A N 1
ATOM 508 C CA . THR A 1 63 ? -34.398 -26.564 43.818 1.00 97.19 63 THR A CA 1
ATOM 509 C C . THR A 1 63 ? -33.825 -26.729 45.227 1.00 97.19 63 THR A C 1
ATOM 511 O O . THR A 1 63 ? -34.487 -27.273 46.112 1.00 97.19 63 THR A O 1
ATOM 514 N N . ARG A 1 64 ? -32.585 -26.279 45.456 1.00 96.94 64 ARG A N 1
ATOM 515 C CA . ARG A 1 64 ? -31.940 -26.330 46.772 1.00 96.94 64 ARG A CA 1
ATOM 516 C C . ARG A 1 64 ? -32.630 -25.393 47.755 1.00 96.94 64 ARG A C 1
ATOM 518 O O . ARG A 1 64 ? -32.837 -25.804 48.891 1.00 96.94 64 ARG A O 1
ATOM 525 N N . ALA A 1 65 ? -33.008 -24.198 47.312 1.00 96.56 65 ALA A N 1
ATOM 526 C CA . ALA A 1 65 ? -33.749 -23.239 48.115 1.00 96.56 65 ALA A CA 1
ATOM 527 C C . ALA A 1 65 ? -35.099 -23.820 48.554 1.00 96.56 65 ALA A C 1
ATOM 529 O O . ALA A 1 65 ? -35.382 -23.849 49.749 1.00 96.56 65 ALA A O 1
ATOM 530 N N . ARG A 1 66 ? -35.854 -24.434 47.630 1.00 97.25 66 ARG A N 1
ATOM 531 C CA . ARG A 1 66 ? -37.099 -25.157 47.946 1.00 97.25 66 ARG A CA 1
ATOM 532 C C . ARG A 1 66 ? -36.905 -26.275 48.965 1.00 97.25 66 ARG A C 1
ATOM 534 O O . ARG A 1 66 ? -37.647 -26.360 49.938 1.00 97.25 66 ARG A O 1
ATOM 541 N N . LYS A 1 67 ? -35.901 -27.136 48.760 1.00 96.50 67 LYS A N 1
ATOM 542 C CA . LYS A 1 67 ? -35.591 -28.232 49.695 1.00 96.50 67 LYS A CA 1
ATOM 543 C C . LYS A 1 67 ? -35.189 -27.716 51.075 1.00 96.50 67 LYS A C 1
ATOM 545 O O . LYS A 1 67 ? -35.540 -28.344 52.066 1.00 96.50 67 LYS A O 1
ATOM 550 N N . GLN A 1 68 ? -34.446 -26.613 51.137 1.00 95.50 68 GLN A N 1
ATOM 551 C CA . GLN A 1 68 ? -34.063 -26.006 52.405 1.00 95.50 68 GLN A CA 1
ATOM 552 C C . GLN A 1 68 ? -35.280 -25.415 53.119 1.00 95.50 68 GLN A C 1
ATOM 554 O O . GLN A 1 68 ? -35.461 -25.704 54.292 1.00 95.50 68 GLN A O 1
ATOM 559 N N . GLY A 1 69 ? -36.162 -24.715 52.402 1.00 93.44 69 GLY A N 1
ATOM 560 C CA . GLY A 1 69 ? -37.414 -24.212 52.967 1.00 93.44 69 GLY A CA 1
ATOM 561 C C . GLY A 1 69 ? -38.270 -25.325 53.561 1.00 93.44 69 GLY A C 1
ATOM 562 O O . GLY A 1 69 ? -38.697 -25.229 54.703 1.00 93.44 69 GLY A O 1
ATOM 563 N N . ALA A 1 70 ? -38.430 -26.439 52.840 1.00 94.50 70 ALA A N 1
ATOM 564 C CA . ALA A 1 70 ? -39.159 -27.608 53.339 1.00 94.50 70 ALA A CA 1
ATOM 565 C C . ALA A 1 70 ? -38.570 -28.184 54.640 1.00 94.50 70 ALA A C 1
ATOM 567 O O . ALA A 1 70 ? -39.319 -28.617 55.512 1.00 94.50 70 ALA A O 1
ATOM 568 N N . ARG A 1 71 ? -37.237 -28.180 54.783 1.00 93.44 71 ARG A N 1
ATOM 569 C CA . ARG A 1 71 ? -36.561 -28.607 56.019 1.00 93.44 71 ARG A CA 1
ATOM 570 C C . ARG A 1 71 ? -36.806 -27.625 57.155 1.00 93.44 71 ARG A C 1
ATOM 572 O O . ARG A 1 71 ? -37.167 -28.060 58.244 1.00 93.44 71 ARG A O 1
ATOM 579 N N . ASP A 1 72 ? -36.643 -26.336 56.876 1.00 90.81 72 ASP A N 1
ATOM 580 C CA . ASP A 1 72 ? -36.837 -25.266 57.851 1.00 90.81 72 ASP A CA 1
ATOM 581 C C . ASP A 1 72 ? -38.289 -25.244 58.369 1.00 90.81 72 ASP A C 1
ATOM 583 O O . ASP A 1 72 ? -3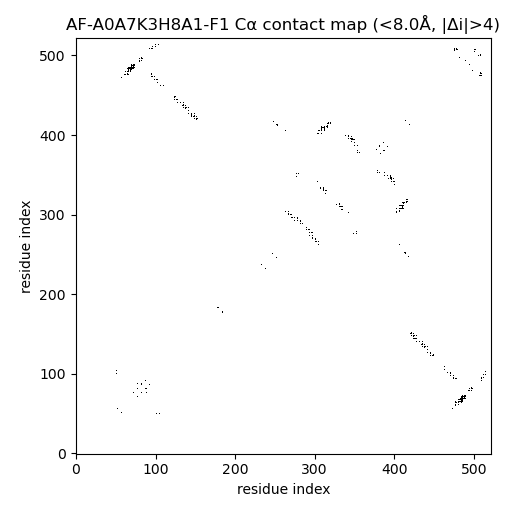8.503 -24.961 59.539 1.00 90.81 72 ASP A O 1
ATOM 587 N N . GLY A 1 73 ? -39.271 -25.610 57.531 1.00 88.88 73 GLY A N 1
ATOM 588 C CA . GLY A 1 73 ? -40.690 -25.678 57.908 1.00 88.88 73 GLY A CA 1
ATOM 589 C C . GLY A 1 73 ? -41.061 -26.930 58.707 1.00 88.88 73 GLY A C 1
ATOM 590 O O . GLY A 1 73 ? -41.967 -26.884 59.529 1.00 88.88 73 GLY A O 1
ATOM 591 N N . SER A 1 74 ? -40.351 -28.045 58.493 1.00 90.12 74 SER A N 1
ATOM 592 C CA . SER A 1 74 ? -40.549 -29.279 59.271 1.00 90.12 74 SER A CA 1
ATOM 593 C C . SER A 1 74 ? -39.862 -29.267 60.642 1.00 90.12 74 SER A C 1
ATOM 595 O O . SER A 1 74 ? -40.190 -30.087 61.496 1.00 90.12 74 SER A O 1
ATOM 597 N N . GLY A 1 75 ? -38.873 -28.391 60.839 1.00 82.44 75 GLY A N 1
ATOM 598 C CA . GLY A 1 75 ? -38.153 -28.250 62.103 1.00 82.44 75 GLY A CA 1
ATOM 599 C C . GLY A 1 75 ? -38.729 -27.130 62.966 1.00 82.44 75 GLY A C 1
ATOM 600 O O . GLY A 1 75 ? -39.250 -26.149 62.453 1.00 82.44 75 GLY A O 1
ATOM 601 N N . THR A 1 76 ? -38.536 -27.205 64.282 1.00 72.19 76 THR A N 1
ATOM 602 C CA . THR A 1 76 ? -38.845 -26.119 65.238 1.00 72.19 76 THR A CA 1
ATOM 603 C C . THR A 1 76 ? -37.873 -24.928 65.144 1.00 72.19 76 THR A C 1
ATOM 605 O O . THR A 1 76 ? -37.731 -24.152 66.083 1.00 72.19 76 THR A O 1
ATOM 608 N N . ALA A 1 77 ? -37.149 -24.789 64.028 1.00 67.06 77 ALA A N 1
ATOM 609 C CA . ALA A 1 77 ? -36.031 -23.857 63.879 1.00 67.06 77 ALA A CA 1
ATOM 610 C C . ALA A 1 77 ? -36.460 -22.409 63.581 1.00 67.06 77 ALA A C 1
ATOM 612 O O . ALA A 1 77 ? -35.637 -21.499 63.680 1.00 67.06 77 ALA A O 1
ATOM 613 N N . LEU A 1 78 ? -37.718 -22.188 63.195 1.00 72.94 78 LEU A N 1
ATOM 614 C CA . LEU A 1 78 ? -38.274 -20.865 62.919 1.00 72.94 78 LEU A CA 1
ATOM 615 C C . LEU A 1 78 ? -39.469 -20.615 63.836 1.00 72.94 78 LEU A C 1
ATOM 617 O O . LEU A 1 78 ? -40.501 -21.265 63.708 1.00 72.94 78 LEU A O 1
ATOM 621 N N . ASP A 1 79 ? -39.306 -19.659 64.746 1.00 74.88 79 ASP A N 1
ATOM 622 C CA . ASP A 1 79 ? -40.374 -19.158 65.607 1.00 74.88 79 ASP A CA 1
ATOM 623 C C . ASP A 1 79 ? -41.256 -18.159 64.830 1.00 74.88 79 ASP A C 1
ATOM 625 O O . ASP A 1 79 ? -40.759 -17.378 64.007 1.00 74.88 79 ASP A O 1
ATOM 629 N N . VAL A 1 80 ? -42.563 -18.156 65.103 1.00 72.50 80 VAL A N 1
ATOM 630 C CA . VAL A 1 80 ? -43.569 -17.262 64.497 1.00 72.50 80 VAL A CA 1
ATOM 631 C C . VAL A 1 80 ? -43.165 -15.794 64.664 1.00 72.50 80 VAL A C 1
ATOM 633 O O . VAL A 1 80 ? -43.364 -14.981 63.758 1.00 72.50 80 VAL A O 1
ATOM 636 N N . VAL A 1 81 ? -42.512 -15.463 65.783 1.00 71.31 81 VAL A N 1
ATOM 637 C CA . VAL A 1 81 ? -41.993 -14.118 66.081 1.00 71.31 81 VAL A CA 1
ATOM 638 C C . VAL A 1 81 ? -40.931 -13.667 65.066 1.00 71.31 81 VAL A C 1
ATOM 640 O O . VAL A 1 81 ? -40.864 -12.493 64.701 1.00 71.31 81 VAL A O 1
ATOM 643 N N . VAL A 1 82 ? -40.112 -14.581 64.540 1.00 76.25 82 VAL A N 1
ATOM 644 C CA . VAL A 1 82 ? -39.073 -14.246 63.547 1.00 76.25 82 VAL A CA 1
ATOM 645 C C . VAL A 1 82 ? -39.700 -13.909 62.193 1.00 76.25 82 VAL A C 1
ATOM 647 O O . VAL A 1 82 ? -39.226 -13.014 61.498 1.00 76.25 82 VAL A O 1
ATOM 650 N N . LEU A 1 83 ? -40.799 -14.572 61.830 1.00 73.25 83 LEU A N 1
ATOM 651 C CA . LEU A 1 83 ? -41.511 -14.307 60.578 1.00 73.25 83 LEU A CA 1
ATOM 652 C C . LEU A 1 83 ? -42.365 -13.035 60.647 1.00 73.25 83 LEU A C 1
ATOM 654 O O . LEU A 1 83 ? -42.472 -12.326 59.645 1.00 73.25 83 LEU A O 1
ATOM 658 N N . SER A 1 84 ? -42.931 -12.720 61.817 1.00 74.56 84 SER A N 1
ATOM 659 C CA . SER A 1 84 ? -43.749 -11.518 62.031 1.00 74.56 84 SER A CA 1
ATOM 660 C C . SER A 1 84 ? -42.928 -10.247 62.287 1.00 74.56 84 SER A C 1
ATOM 662 O O . SER A 1 84 ? -43.381 -9.156 61.948 1.00 74.56 84 SER A O 1
ATOM 664 N N . SER A 1 85 ? -41.699 -10.366 62.805 1.00 76.81 85 SER A N 1
ATOM 665 C CA . SER A 1 85 ? -40.805 -9.229 63.105 1.00 76.81 85 SER A CA 1
ATOM 666 C C . SER A 1 85 ? -40.158 -8.571 61.879 1.00 76.81 85 SER A C 1
ATOM 668 O O . SER A 1 85 ? -39.393 -7.618 62.020 1.00 76.81 85 SER A O 1
ATOM 670 N N . GLY A 1 86 ? -40.423 -9.065 60.665 1.00 74.38 86 GLY A N 1
ATOM 671 C CA . GLY A 1 86 ? -39.825 -8.545 59.428 1.00 74.38 86 GLY A CA 1
ATOM 672 C C . GLY A 1 86 ? -38.350 -8.922 59.231 1.00 74.38 86 GLY A C 1
ATOM 673 O O . GLY A 1 86 ? -37.781 -8.644 58.172 1.00 74.38 86 GLY A O 1
ATOM 674 N N . ILE A 1 87 ? -37.737 -9.609 60.199 1.00 81.56 87 ILE A N 1
ATOM 675 C CA . ILE A 1 87 ? -36.377 -10.142 60.098 1.00 81.56 87 ILE A CA 1
ATOM 676 C C . ILE A 1 87 ? -36.364 -11.268 59.053 1.00 81.56 87 ILE A C 1
ATOM 678 O O . ILE A 1 87 ? -37.274 -12.094 58.973 1.00 81.56 87 ILE A O 1
ATOM 682 N N . LEU A 1 88 ? -35.351 -11.290 58.181 1.00 79.44 88 LEU A N 1
ATOM 683 C CA . LEU A 1 88 ? -35.236 -12.352 57.182 1.00 79.44 88 LEU A CA 1
ATOM 684 C C . LEU A 1 88 ? -34.834 -13.678 57.847 1.00 79.44 88 LEU A C 1
ATOM 686 O O . LEU A 1 88 ? -33.887 -13.687 58.638 1.00 79.44 88 LEU A O 1
ATOM 690 N N . PRO A 1 89 ? -35.452 -14.812 57.459 1.00 85.69 89 PRO A N 1
ATOM 691 C CA . PRO A 1 89 ? -34.952 -16.132 57.823 1.00 85.69 89 PRO A CA 1
ATOM 692 C C . PRO A 1 89 ? -33.459 -16.267 57.474 1.00 85.69 89 PRO A C 1
ATOM 694 O O . PRO A 1 89 ? -33.047 -15.763 56.422 1.00 85.69 89 PRO A O 1
ATOM 697 N N . PRO A 1 90 ? -32.641 -16.983 58.271 1.00 88.38 90 PRO A N 1
ATOM 698 C CA . PRO A 1 90 ? -31.191 -17.062 58.064 1.00 88.38 90 PRO A CA 1
ATOM 699 C C . PRO A 1 90 ? -30.786 -17.473 56.640 1.00 88.38 90 PRO A C 1
ATOM 701 O O . PRO A 1 90 ? -29.835 -16.935 56.071 1.00 88.38 90 PRO A O 1
ATOM 704 N N . TYR A 1 91 ? -31.538 -18.392 56.025 1.00 89.62 91 TYR A N 1
ATOM 705 C CA . TYR A 1 91 ? -31.293 -18.801 54.644 1.00 89.62 91 TYR A CA 1
ATOM 706 C C . TYR A 1 91 ? -31.610 -17.694 53.626 1.00 89.62 91 TYR A C 1
ATOM 708 O O . TYR A 1 91 ? -30.823 -17.473 52.707 1.00 89.62 91 TYR A O 1
ATOM 716 N N . ALA A 1 92 ? -32.718 -16.968 53.802 1.00 88.56 92 ALA A N 1
ATOM 717 C CA . ALA A 1 92 ? -33.091 -15.843 52.944 1.00 88.56 92 ALA A CA 1
ATOM 718 C C . ALA A 1 92 ? -32.103 -14.671 53.088 1.00 88.56 92 ALA A C 1
ATOM 720 O O . ALA A 1 92 ? -31.705 -14.080 52.087 1.00 88.56 92 ALA A O 1
ATOM 721 N N . ALA A 1 93 ? -31.613 -14.401 54.304 1.00 89.69 93 ALA A N 1
ATOM 722 C CA . ALA A 1 93 ? -30.514 -13.460 54.532 1.00 89.69 93 ALA A CA 1
ATOM 723 C C . ALA A 1 93 ? -29.229 -13.904 53.805 1.00 89.69 93 ALA A C 1
ATOM 725 O O . ALA A 1 93 ? -28.546 -13.093 53.182 1.00 89.69 93 ALA A O 1
ATOM 726 N N . GLY A 1 94 ? -28.936 -15.210 53.799 1.00 91.50 94 GLY A N 1
ATOM 727 C CA . GLY A 1 94 ? -27.844 -15.789 53.016 1.00 91.50 94 GLY A CA 1
ATOM 728 C C . GLY A 1 94 ? -28.026 -15.655 51.496 1.00 91.50 94 GLY A C 1
ATOM 729 O O . GLY A 1 94 ? -27.041 -15.450 50.786 1.00 91.50 94 GLY A O 1
ATOM 730 N N . LEU A 1 95 ? -29.259 -15.747 50.982 1.00 93.19 95 LEU A N 1
ATOM 731 C CA . LEU A 1 95 ? -29.568 -15.486 49.570 1.00 93.19 95 LEU A CA 1
ATOM 732 C C . LEU A 1 95 ? -29.385 -14.004 49.221 1.00 93.19 95 LEU A C 1
ATOM 734 O O . LEU A 1 95 ? -28.743 -13.718 48.214 1.00 93.19 95 LEU A O 1
ATOM 738 N N . ALA A 1 96 ? -29.855 -13.084 50.069 1.00 91.81 96 ALA A N 1
ATOM 739 C CA . ALA A 1 96 ? -29.638 -11.645 49.897 1.00 91.81 96 ALA A CA 1
ATOM 740 C C . ALA A 1 96 ? -28.139 -11.305 49.860 1.00 91.81 96 ALA A C 1
ATOM 742 O O . ALA A 1 96 ? -27.676 -10.668 48.919 1.00 91.81 96 ALA A O 1
ATOM 743 N N . ALA A 1 97 ? -27.355 -11.827 50.810 1.00 90.88 97 ALA A N 1
ATOM 744 C CA . ALA A 1 97 ? -25.908 -11.614 50.849 1.00 90.88 97 ALA A CA 1
ATOM 745 C C . ALA A 1 97 ? -25.194 -12.156 49.596 1.00 90.88 97 ALA A C 1
ATOM 747 O O . ALA A 1 97 ? -24.251 -11.545 49.097 1.00 90.88 97 ALA A O 1
ATOM 748 N N . ARG A 1 98 ? -25.644 -13.297 49.053 1.00 93.31 98 ARG A N 1
ATOM 749 C CA . ARG A 1 98 ? -25.098 -13.854 47.804 1.00 93.31 98 ARG A CA 1
ATOM 750 C C . ARG A 1 98 ? -25.502 -13.049 46.576 1.00 93.31 98 ARG A C 1
ATOM 752 O O . ARG A 1 98 ? -24.664 -12.876 45.695 1.00 93.31 98 ARG A O 1
ATOM 759 N N . ARG A 1 99 ? -26.744 -12.562 46.511 1.00 93.19 99 ARG A N 1
ATOM 760 C CA . ARG A 1 99 ? -27.200 -11.649 45.458 1.00 93.19 99 ARG A CA 1
ATOM 761 C C . ARG A 1 99 ? -26.342 -10.390 45.457 1.00 93.19 99 ARG A C 1
ATOM 763 O O . ARG A 1 99 ? -25.791 -10.046 44.420 1.00 93.19 99 ARG A O 1
ATOM 770 N N . ASP A 1 100 ? -26.166 -9.761 46.616 1.00 91.69 100 ASP A N 1
ATOM 771 C CA . ASP A 1 100 ? -25.395 -8.523 46.748 1.00 91.69 100 ASP A CA 1
ATOM 772 C C . ASP A 1 100 ? -23.916 -8.733 46.383 1.00 91.69 100 ASP A C 1
ATOM 774 O O . ASP A 1 100 ? -23.345 -7.900 45.685 1.00 91.69 100 ASP A O 1
ATOM 778 N N . LEU A 1 101 ? -23.327 -9.883 46.739 1.00 90.88 101 LEU A N 1
ATOM 779 C CA . LEU A 1 101 ? -21.985 -10.268 46.287 1.00 90.88 101 LEU A CA 1
ATOM 780 C C . LEU A 1 101 ? -21.909 -10.439 44.761 1.00 90.88 101 LEU A C 1
ATOM 782 O O . LEU A 1 101 ? -20.953 -9.990 44.136 1.00 90.88 101 LEU A O 1
ATOM 786 N N . VAL A 1 102 ? -22.894 -11.100 44.142 1.00 91.94 102 VAL A N 1
ATOM 787 C CA . VAL A 1 102 ? -22.935 -11.252 42.677 1.00 91.94 102 VAL A CA 1
ATOM 788 C C . VAL A 1 102 ? -23.075 -9.891 41.999 1.00 91.94 102 VAL A C 1
ATOM 790 O O . VAL A 1 102 ? -22.374 -9.643 41.021 1.00 91.94 102 VAL A O 1
ATOM 793 N N . ARG A 1 103 ? -23.920 -8.999 42.527 1.00 92.75 103 ARG A N 1
ATOM 794 C CA . ARG A 1 103 ? -24.059 -7.624 42.029 1.00 92.75 103 ARG A CA 1
ATOM 795 C C . ARG A 1 103 ? -22.742 -6.860 42.114 1.00 92.75 103 ARG A C 1
ATOM 797 O O . ARG A 1 103 ? -22.311 -6.319 41.103 1.00 92.75 103 ARG A O 1
ATOM 804 N N . GLU A 1 104 ? -22.078 -6.884 43.270 1.00 91.00 104 GLU A N 1
ATOM 805 C CA . GLU A 1 104 ? -20.780 -6.224 43.470 1.00 91.00 104 GLU A CA 1
ATOM 806 C C . GLU A 1 104 ? -19.741 -6.722 42.459 1.00 91.00 104 GLU A C 1
ATOM 808 O O . GLU A 1 104 ? -19.049 -5.924 41.833 1.00 91.00 104 GLU A O 1
ATOM 813 N N . LEU A 1 105 ? -19.681 -8.034 42.225 1.00 91.06 105 LEU A N 1
ATOM 814 C CA . LEU A 1 105 ? -18.772 -8.611 41.238 1.00 91.06 105 LEU A CA 1
ATOM 815 C C . LEU A 1 105 ? -19.136 -8.228 39.791 1.00 91.06 105 LEU A C 1
ATOM 817 O O . LEU A 1 105 ? -18.232 -8.032 38.980 1.00 91.06 105 LEU A O 1
ATOM 821 N N . VAL A 1 106 ? -20.427 -8.125 39.441 1.00 91.12 106 VAL A N 1
ATOM 822 C CA . VAL A 1 106 ? -20.882 -7.662 38.109 1.00 91.12 106 VAL A CA 1
ATOM 823 C C . VAL A 1 106 ? -20.507 -6.201 37.894 1.00 91.12 106 VAL A C 1
ATOM 825 O O . VAL A 1 106 ? -20.029 -5.848 36.817 1.00 91.12 106 VAL A O 1
ATOM 828 N N . GLU A 1 107 ? -20.678 -5.366 38.914 1.00 91.94 107 GLU A N 1
ATOM 829 C CA . GLU A 1 107 ? -20.308 -3.953 38.883 1.00 91.94 107 GLU A CA 1
ATOM 830 C C . GLU A 1 107 ? -18.783 -3.759 38.820 1.00 91.94 107 GLU A C 1
ATOM 832 O O . GLU A 1 107 ? -18.308 -2.937 38.036 1.00 91.94 107 GLU A O 1
ATOM 837 N N . GLU A 1 108 ? -17.998 -4.541 39.572 1.00 91.62 108 GLU A N 1
ATOM 838 C CA . GLU A 1 108 ? -16.528 -4.533 39.501 1.00 91.62 108 GLU A CA 1
ATOM 839 C C . GLU A 1 108 ? -16.041 -4.967 38.112 1.00 91.62 108 GLU A C 1
ATOM 841 O O . GLU A 1 108 ? -15.206 -4.293 37.503 1.00 91.62 108 GLU A O 1
ATOM 846 N N . GLU A 1 109 ? -16.603 -6.051 37.565 1.00 92.12 109 GLU A N 1
ATOM 847 C CA . GLU A 1 109 ? -16.280 -6.511 36.214 1.00 92.12 109 GLU A CA 1
ATOM 848 C C . GLU A 1 109 ? -16.614 -5.428 35.177 1.00 92.12 109 GLU A C 1
ATOM 850 O O . GLU A 1 109 ? -15.794 -5.120 34.309 1.00 92.12 109 GLU A O 1
ATOM 855 N N . ALA A 1 110 ? -17.795 -4.813 35.281 1.00 92.88 110 ALA A N 1
ATOM 856 C CA . ALA A 1 110 ? -18.221 -3.727 34.408 1.00 92.88 110 ALA A CA 1
ATOM 857 C C . ALA A 1 110 ? -17.282 -2.512 34.486 1.00 92.88 110 ALA A C 1
ATOM 859 O O . ALA A 1 110 ? -16.941 -1.941 33.450 1.00 92.88 110 ALA A O 1
ATOM 860 N N . ALA A 1 111 ? -16.823 -2.139 35.684 1.00 92.38 111 ALA A N 1
ATOM 861 C CA . ALA A 1 111 ? -15.876 -1.043 35.878 1.00 92.38 111 ALA A CA 1
ATOM 862 C C . ALA A 1 111 ? -14.501 -1.340 35.250 1.00 92.38 111 ALA A C 1
ATOM 864 O O . ALA A 1 111 ? -13.901 -0.462 34.616 1.00 92.38 111 ALA A O 1
ATOM 865 N N . ASP A 1 112 ? -14.017 -2.581 35.367 1.00 93.19 112 ASP A N 1
ATOM 866 C CA . ASP A 1 112 ? -12.786 -3.037 34.713 1.00 93.19 112 ASP A CA 1
ATOM 867 C C . ASP A 1 112 ? -12.905 -2.980 33.181 1.00 93.19 112 ASP A C 1
ATOM 869 O O . ASP A 1 112 ? -11.982 -2.523 32.496 1.00 93.19 112 ASP A O 1
ATOM 873 N N . TRP A 1 113 ? -14.035 -3.445 32.638 1.00 91.31 113 TRP A N 1
ATOM 874 C CA . TRP A 1 113 ? -14.325 -3.401 31.203 1.00 91.31 113 TRP A CA 1
ATOM 875 C C . TRP A 1 113 ? -14.433 -1.968 30.687 1.00 91.31 113 TRP A C 1
ATOM 877 O O . TRP A 1 113 ? -13.825 -1.652 29.669 1.00 91.31 113 TRP A O 1
ATOM 887 N N . GLU A 1 114 ? -15.128 -1.083 31.400 1.00 93.25 114 GLU A N 1
ATOM 888 C CA . GLU A 1 114 ? -15.259 0.326 31.015 1.00 93.25 114 GLU A CA 1
ATOM 889 C C . GLU A 1 114 ? -13.908 1.054 31.071 1.00 93.25 114 GLU A C 1
ATOM 891 O O . GLU A 1 114 ? -13.601 1.865 30.201 1.00 93.25 114 GLU A O 1
ATOM 896 N N . THR A 1 115 ? -13.048 0.721 32.039 1.00 94.38 115 THR A N 1
ATOM 897 C CA . THR A 1 115 ? -11.687 1.276 32.107 1.00 94.38 115 THR A CA 1
ATOM 898 C C . THR A 1 115 ? -10.837 0.829 30.917 1.00 94.38 115 THR A C 1
ATOM 900 O O . THR A 1 115 ? -10.093 1.636 30.357 1.00 94.38 115 THR A O 1
ATOM 903 N N . ARG A 1 116 ? -10.928 -0.446 30.514 1.00 95.88 116 ARG A N 1
ATOM 904 C CA . ARG A 1 116 ? -10.228 -0.960 29.325 1.00 95.88 116 ARG A CA 1
ATOM 905 C C . ARG A 1 116 ? -10.763 -0.328 28.043 1.00 95.88 116 ARG A C 1
ATOM 907 O O . ARG A 1 116 ? -9.969 0.218 27.283 1.00 95.88 116 ARG A O 1
ATOM 914 N N . ALA A 1 117 ? -12.081 -0.303 27.870 1.00 93.31 117 ALA A N 1
ATOM 915 C CA . ALA A 1 117 ? -12.731 0.311 26.718 1.00 93.31 117 ALA A CA 1
ATOM 916 C C . ALA A 1 117 ? -12.402 1.809 26.606 1.00 93.31 117 ALA A C 1
ATOM 918 O O . ALA A 1 117 ? -12.067 2.282 25.530 1.00 93.31 117 ALA A O 1
ATOM 919 N N . SER A 1 118 ? -12.382 2.542 27.723 1.00 92.81 118 SER A N 1
ATOM 920 C CA . SER A 1 118 ? -11.988 3.958 27.748 1.00 92.81 118 SER A CA 1
ATOM 921 C C . SER A 1 118 ? -10.542 4.174 27.281 1.00 92.81 118 SER A C 1
ATOM 923 O O . SER A 1 118 ? -10.259 5.114 26.538 1.00 92.81 118 SER A O 1
ATOM 925 N N . ARG A 1 119 ? -9.615 3.278 27.651 1.00 96.88 119 ARG A N 1
ATOM 926 C CA . ARG A 1 119 ? -8.232 3.316 27.142 1.00 96.88 119 ARG A CA 1
ATOM 927 C C . ARG A 1 119 ? -8.161 2.992 25.655 1.00 96.88 119 ARG A C 1
ATOM 929 O O . ARG A 1 119 ? -7.403 3.637 24.942 1.00 96.88 119 ARG A O 1
ATOM 936 N N . GLU A 1 120 ? -8.924 2.009 25.192 1.00 95.25 120 GLU A N 1
ATOM 937 C CA . GLU A 1 120 ? -9.005 1.656 23.771 1.00 95.25 120 GLU A CA 1
ATOM 938 C C . GLU A 1 120 ? -9.580 2.808 22.942 1.00 95.25 120 GLU A C 1
ATOM 940 O O . GLU A 1 120 ? -9.006 3.158 21.916 1.00 95.25 120 GLU A O 1
ATOM 945 N N . ASP A 1 121 ? -10.639 3.463 23.419 1.00 94.81 121 ASP A N 1
ATOM 946 C CA . ASP A 1 121 ? -11.240 4.627 22.768 1.00 94.81 121 ASP A CA 1
ATOM 947 C C . ASP A 1 121 ? -10.275 5.830 22.770 1.00 94.81 121 ASP A C 1
ATOM 949 O O . ASP A 1 121 ? -10.156 6.535 21.766 1.00 94.81 121 ASP A O 1
ATOM 953 N N . ALA A 1 122 ? -9.518 6.046 23.853 1.00 94.38 122 ALA A N 1
ATOM 954 C CA . ALA A 1 122 ? -8.458 7.056 23.891 1.00 94.38 122 ALA A CA 1
ATOM 955 C C . ALA A 1 122 ? -7.319 6.741 22.903 1.00 94.38 122 ALA A C 1
ATOM 957 O O . ALA A 1 122 ? -6.854 7.626 22.185 1.00 94.38 122 ALA A O 1
ATOM 958 N N . ASN A 1 123 ? -6.901 5.476 22.812 1.00 96.06 123 ASN A N 1
ATOM 959 C CA . ASN A 1 123 ? -5.902 5.034 21.840 1.00 96.06 123 ASN A CA 1
ATOM 960 C C . ASN A 1 123 ? -6.410 5.174 20.401 1.00 96.06 123 ASN A C 1
ATOM 962 O O . ASN A 1 123 ? -5.644 5.580 19.531 1.00 96.06 123 ASN A O 1
ATOM 966 N N . ALA A 1 124 ? -7.690 4.896 20.148 1.00 94.19 124 ALA A N 1
ATOM 967 C CA . ALA A 1 124 ? -8.306 5.082 18.839 1.00 94.19 124 ALA A CA 1
ATOM 968 C C . ALA A 1 124 ? -8.321 6.562 18.423 1.00 94.19 124 ALA A C 1
ATOM 970 O O . ALA A 1 124 ? -7.996 6.875 17.280 1.00 94.19 124 ALA A O 1
ATOM 971 N N . ARG A 1 125 ? -8.592 7.484 19.359 1.00 95.81 125 ARG A N 1
ATOM 972 C CA . ARG A 1 125 ? -8.476 8.935 19.115 1.00 95.81 125 ARG A CA 1
ATOM 973 C C . ARG A 1 125 ? -7.048 9.351 18.765 1.00 95.81 125 ARG A C 1
ATOM 975 O O . ARG A 1 125 ? -6.854 10.098 17.814 1.00 95.81 125 ARG A O 1
ATOM 982 N N . ASN A 1 126 ? -6.048 8.818 19.467 1.00 96.19 126 ASN A N 1
ATOM 983 C CA . ASN A 1 126 ? -4.642 9.035 19.100 1.00 96.19 126 ASN A CA 1
ATOM 984 C C . ASN A 1 126 ? -4.313 8.429 17.722 1.00 96.19 126 ASN A C 1
ATOM 986 O O . ASN A 1 126 ? -3.505 8.977 16.974 1.00 96.19 126 ASN A O 1
ATOM 990 N N . GLY A 1 127 ? -4.964 7.317 17.367 1.00 95.56 127 GLY A N 1
ATOM 991 C CA . GLY A 1 127 ? -4.884 6.699 16.046 1.00 95.56 127 GLY A CA 1
ATOM 992 C C . GLY A 1 127 ? -5.353 7.623 14.921 1.00 95.56 127 GLY A C 1
ATOM 993 O O . GLY A 1 127 ? -4.694 7.674 13.888 1.00 95.56 127 GLY A O 1
ATOM 994 N N . ILE A 1 128 ? -6.414 8.413 15.133 1.00 97.75 128 ILE A N 1
ATOM 995 C CA . ILE A 1 128 ? -6.888 9.404 14.148 1.00 97.75 128 ILE A CA 1
ATOM 996 C C . ILE A 1 128 ? -5.780 10.401 13.810 1.00 97.75 128 ILE A C 1
ATOM 998 O O . ILE A 1 128 ? -5.488 10.592 12.636 1.00 97.75 128 ILE A O 1
ATOM 1002 N N . VAL A 1 129 ? -5.107 10.969 14.816 1.00 96.94 129 VAL A N 1
ATOM 1003 C CA . VAL A 1 129 ? -4.010 11.933 14.602 1.00 96.94 129 VAL A CA 1
ATOM 1004 C C . VAL A 1 129 ? -2.881 11.314 13.770 1.00 96.94 129 VAL A C 1
ATOM 1006 O O . VAL A 1 129 ? -2.319 11.957 12.883 1.00 96.94 129 VAL A O 1
ATOM 1009 N N . ARG A 1 130 ? -2.562 10.036 14.013 1.00 96.62 130 ARG A N 1
ATOM 1010 C CA . ARG A 1 130 ? -1.561 9.302 13.229 1.00 96.62 130 ARG A CA 1
ATOM 1011 C C . ARG A 1 130 ? -1.998 9.100 11.776 1.00 96.62 130 ARG A C 1
ATOM 1013 O O . ARG A 1 130 ? -1.177 9.273 10.878 1.00 96.62 130 ARG A O 1
ATOM 1020 N N . GLU A 1 131 ? -3.254 8.733 11.537 1.00 97.19 131 GLU A N 1
ATOM 1021 C CA . GLU A 1 131 ? -3.777 8.569 10.175 1.00 97.19 131 GLU A CA 1
ATOM 1022 C C . GLU A 1 131 ? -3.896 9.916 9.443 1.00 97.19 131 GLU A C 1
ATOM 1024 O O . GLU A 1 131 ? -3.605 9.980 8.252 1.00 97.19 131 GLU A O 1
ATOM 1029 N N . GLU A 1 132 ? -4.220 11.011 10.137 1.00 97.81 132 GLU A N 1
ATOM 1030 C CA . GLU A 1 132 ? -4.206 12.371 9.575 1.00 97.81 132 GLU A CA 1
ATOM 1031 C C . GLU A 1 132 ? -2.801 12.780 9.123 1.00 97.81 132 GLU A C 1
ATOM 1033 O O . GLU A 1 132 ? -2.628 13.255 7.999 1.00 97.81 132 GLU A O 1
ATOM 1038 N N . ALA A 1 133 ? -1.780 12.512 9.943 1.00 97.75 133 ALA A N 1
ATOM 1039 C CA . ALA A 1 133 ? -0.387 12.696 9.541 1.00 97.75 133 ALA A CA 1
ATOM 1040 C C . ALA A 1 133 ? -0.015 11.810 8.336 1.00 97.75 133 ALA A C 1
ATOM 1042 O O . ALA A 1 133 ? 0.724 12.240 7.449 1.00 97.75 133 ALA A O 1
ATOM 1043 N N . GLY A 1 134 ? -0.555 10.587 8.268 1.00 96.75 134 GLY A N 1
ATOM 1044 C CA . GLY A 1 134 ? -0.389 9.682 7.130 1.00 96.75 134 GLY A CA 1
ATOM 1045 C C . GLY A 1 134 ? -0.992 10.227 5.831 1.00 96.75 134 GLY A C 1
ATOM 1046 O O . GLY A 1 134 ? -0.341 10.165 4.788 1.00 96.75 134 GLY A O 1
ATOM 1047 N N . VAL A 1 135 ? -2.197 10.802 5.893 1.00 98.25 135 VAL A N 1
ATOM 1048 C CA . VAL A 1 135 ? -2.851 11.476 4.758 1.00 98.25 135 VAL A CA 1
ATOM 1049 C C . VAL A 1 135 ? -2.035 12.687 4.309 1.00 98.25 135 VAL A C 1
ATOM 1051 O O . VAL A 1 135 ? -1.752 12.813 3.119 1.00 98.25 135 VAL A O 1
ATOM 1054 N N . ALA A 1 136 ? -1.590 13.532 5.245 1.00 97.88 136 ALA A N 1
ATOM 1055 C CA . ALA A 1 136 ? -0.772 14.701 4.930 1.00 97.88 136 ALA A CA 1
ATOM 1056 C C . ALA A 1 136 ? 0.540 14.308 4.227 1.00 97.88 136 ALA A C 1
ATOM 1058 O O . ALA A 1 136 ? 0.899 14.888 3.204 1.00 97.88 136 ALA A O 1
ATOM 1059 N N . LEU A 1 137 ? 1.227 13.267 4.713 1.00 98.00 137 LEU A N 1
ATOM 1060 C CA . LEU A 1 137 ? 2.444 12.757 4.080 1.00 98.00 137 LEU A CA 1
ATOM 1061 C C . LEU A 1 137 ? 2.180 12.187 2.676 1.00 98.00 137 LEU A C 1
ATOM 1063 O O . LEU A 1 137 ? 2.961 12.433 1.756 1.00 98.00 137 LEU A O 1
ATOM 1067 N N . ALA A 1 138 ? 1.094 11.428 2.498 1.00 96.56 138 ALA A N 1
ATOM 1068 C CA . ALA A 1 138 ? 0.707 10.892 1.192 1.00 96.56 138 ALA A CA 1
ATOM 1069 C C . ALA A 1 138 ? 0.382 12.015 0.194 1.00 96.56 138 ALA A C 1
ATOM 1071 O O . ALA A 1 138 ? 0.772 11.936 -0.971 1.00 96.56 138 ALA A O 1
ATOM 1072 N N . GLN A 1 139 ? -0.258 13.090 0.659 1.00 98.12 139 GLN A N 1
ATOM 1073 C CA . GLN A 1 139 ? -0.541 14.272 -0.147 1.00 98.12 139 GLN A CA 1
ATOM 1074 C C . GLN A 1 139 ? 0.748 14.981 -0.581 1.00 98.12 139 GLN A C 1
ATOM 1076 O O . GLN A 1 139 ? 0.897 15.278 -1.764 1.00 98.12 139 GLN A O 1
ATOM 1081 N N . THR A 1 140 ? 1.709 15.184 0.326 1.00 97.94 140 THR A N 1
ATOM 1082 C CA . THR A 1 140 ? 3.020 15.762 -0.023 1.00 97.94 140 THR A CA 1
ATOM 1083 C C . THR A 1 140 ? 3.727 14.938 -1.100 1.00 97.94 140 THR A C 1
ATOM 1085 O O . THR A 1 140 ? 4.189 15.493 -2.094 1.00 97.94 140 THR A O 1
ATOM 1088 N N . ARG A 1 141 ? 3.736 13.605 -0.973 1.00 96.75 141 ARG A N 1
ATOM 1089 C CA . ARG A 1 141 ? 4.336 12.708 -1.978 1.00 96.75 141 ARG A CA 1
ATOM 1090 C C . ARG A 1 141 ? 3.619 12.748 -3.325 1.00 96.75 141 ARG A C 1
ATOM 1092 O O . ARG A 1 141 ? 4.263 12.618 -4.363 1.00 96.75 141 ARG A O 1
ATOM 1099 N N . LEU A 1 142 ? 2.295 12.907 -3.327 1.00 97.50 142 LEU A N 1
ATOM 1100 C CA . LEU A 1 142 ? 1.539 13.088 -4.564 1.00 97.50 142 LEU A CA 1
ATOM 1101 C C . LEU A 1 142 ? 1.927 14.406 -5.243 1.00 97.50 142 LEU A C 1
ATOM 1103 O O . LEU A 1 142 ? 2.190 14.414 -6.442 1.00 97.50 142 LEU A O 1
ATOM 1107 N N . VAL A 1 143 ? 2.039 15.491 -4.473 1.00 97.50 143 VAL A N 1
ATOM 1108 C CA . VAL A 1 143 ? 2.496 16.791 -4.978 1.00 97.50 143 VAL A CA 1
ATOM 1109 C C . VAL A 1 143 ? 3.913 16.684 -5.549 1.00 97.50 143 VAL A C 1
ATOM 1111 O O . VAL A 1 143 ? 4.166 17.193 -6.639 1.00 97.50 143 VAL A O 1
ATOM 1114 N N . GLU A 1 144 ? 4.838 16.000 -4.876 1.00 96.62 144 GLU A N 1
ATOM 1115 C CA . GLU A 1 144 ? 6.187 15.727 -5.398 1.00 96.62 144 GLU A CA 1
ATOM 1116 C C . GLU A 1 144 ? 6.141 14.958 -6.728 1.00 96.62 144 GLU A C 1
ATOM 1118 O O . GLU A 1 144 ? 6.767 15.376 -7.703 1.00 96.62 144 GLU A O 1
ATOM 1123 N N . ALA A 1 145 ? 5.330 13.899 -6.818 1.00 94.94 145 ALA A N 1
ATOM 1124 C CA . ALA A 1 145 ? 5.157 13.140 -8.056 1.00 94.94 145 ALA A CA 1
ATOM 1125 C C . ALA A 1 145 ? 4.570 13.999 -9.195 1.00 94.94 145 ALA A C 1
ATOM 1127 O O . ALA A 1 145 ? 4.963 13.853 -10.351 1.00 94.94 145 ALA A O 1
ATOM 1128 N N . GLU A 1 146 ? 3.672 14.940 -8.894 1.00 96.12 146 GLU A N 1
ATOM 1129 C CA . GLU A 1 146 ? 3.153 15.898 -9.878 1.00 96.12 146 GLU A CA 1
ATOM 1130 C C . GLU A 1 146 ? 4.207 16.905 -10.353 1.00 96.12 146 GLU A C 1
ATOM 1132 O O . GLU A 1 146 ? 4.196 17.308 -11.520 1.00 96.12 146 GLU A O 1
ATOM 1137 N N . HIS A 1 147 ? 5.137 17.312 -9.484 1.00 96.06 147 HIS A N 1
ATOM 1138 C CA . HIS A 1 147 ? 6.297 18.102 -9.901 1.00 96.06 147 HIS A CA 1
ATOM 1139 C C . HIS A 1 147 ? 7.213 17.292 -10.825 1.00 96.06 147 HIS A C 1
ATOM 1141 O O . HIS A 1 147 ? 7.660 17.821 -11.841 1.00 96.06 147 HIS A O 1
ATOM 1147 N N . ASP A 1 148 ? 7.444 16.013 -10.533 1.00 92.19 148 ASP A N 1
ATOM 1148 C CA . ASP A 1 148 ? 8.258 15.142 -11.386 1.00 92.19 148 ASP A CA 1
ATOM 1149 C C . ASP A 1 148 ? 7.628 14.923 -12.767 1.00 92.19 148 ASP A C 1
ATOM 1151 O O . ASP A 1 148 ? 8.326 15.004 -13.778 1.00 92.19 148 ASP A O 1
ATOM 1155 N N . VAL A 1 149 ? 6.306 14.723 -12.833 1.00 92.50 149 VAL A N 1
ATOM 1156 C CA . VAL A 1 149 ? 5.570 14.637 -14.106 1.00 92.50 149 VAL A CA 1
ATOM 1157 C C . VAL A 1 149 ? 5.713 15.932 -14.908 1.00 92.50 149 VAL A C 1
ATOM 1159 O O . VAL A 1 149 ? 5.960 15.874 -16.113 1.00 92.50 149 VAL A O 1
ATOM 1162 N N . ARG A 1 150 ? 5.601 17.101 -14.259 1.00 92.19 150 ARG A N 1
ATOM 1163 C CA . ARG A 1 150 ? 5.800 18.401 -14.923 1.00 92.19 150 ARG A CA 1
ATOM 1164 C C . ARG A 1 150 ? 7.220 18.561 -15.459 1.00 92.19 150 ARG A C 1
ATOM 1166 O O . ARG A 1 150 ? 7.370 18.870 -16.635 1.00 92.19 150 ARG A O 1
ATOM 1173 N N . ARG A 1 151 ? 8.248 18.256 -14.661 1.00 91.19 151 ARG A N 1
ATOM 1174 C CA . ARG A 1 151 ? 9.653 18.308 -15.109 1.00 91.19 151 ARG A CA 1
ATOM 1175 C C . ARG A 1 151 ? 9.916 17.372 -16.288 1.00 91.19 151 ARG A C 1
ATOM 1177 O O . ARG A 1 151 ? 10.550 17.769 -17.260 1.00 91.19 151 ARG A O 1
ATOM 1184 N N . ALA A 1 152 ? 9.431 16.131 -16.221 1.00 88.25 152 ALA A N 1
ATOM 1185 C CA . ALA A 1 152 ? 9.605 15.165 -17.305 1.00 88.25 152 ALA A CA 1
ATOM 1186 C C . ALA A 1 152 ? 8.890 15.622 -18.588 1.00 88.25 152 ALA A C 1
ATOM 1188 O O . ALA A 1 152 ? 9.409 15.446 -19.691 1.00 88.25 152 ALA A O 1
ATOM 1189 N N . ARG A 1 153 ? 7.730 16.269 -18.447 1.00 88.00 153 ARG A N 1
ATOM 1190 C CA . ARG A 1 153 ? 7.003 16.876 -19.562 1.00 88.00 153 ARG A CA 1
ATOM 1191 C C . ARG A 1 153 ? 7.752 18.056 -20.177 1.00 88.00 153 ARG A C 1
ATOM 1193 O O . ARG A 1 153 ? 7.924 18.077 -21.387 1.00 88.00 153 ARG A O 1
ATOM 1200 N N . GLU A 1 154 ? 8.245 18.989 -19.367 1.00 88.44 154 GLU A N 1
ATOM 1201 C CA . GLU A 1 154 ? 9.052 20.122 -19.844 1.00 88.44 154 GLU A CA 1
ATOM 1202 C C . GLU A 1 154 ? 10.281 19.640 -20.631 1.00 88.44 154 GLU A C 1
ATOM 1204 O O . GLU A 1 154 ? 10.618 20.195 -21.677 1.00 88.44 154 GLU A O 1
ATOM 1209 N N . GLN A 1 155 ? 10.922 18.554 -20.185 1.00 86.94 155 GLN A N 1
ATOM 1210 C CA . GLN A 1 155 ? 12.023 17.925 -20.920 1.00 86.94 155 GLN A CA 1
ATOM 1211 C C . GLN A 1 155 ? 11.582 17.352 -22.274 1.00 86.94 155 GLN A C 1
ATOM 1213 O O . GLN A 1 155 ? 12.290 17.535 -23.266 1.00 86.94 155 GLN A O 1
ATOM 1218 N N . LEU A 1 156 ? 10.422 16.690 -22.345 1.00 86.06 156 LEU A N 1
ATOM 1219 C CA . LEU A 1 156 ? 9.859 16.215 -23.614 1.00 86.06 156 LEU A CA 1
ATOM 1220 C C . LEU A 1 156 ? 9.534 17.372 -24.561 1.00 86.06 156 LEU A C 1
ATOM 1222 O O . LEU A 1 156 ? 9.878 17.306 -25.743 1.00 86.06 156 LEU A O 1
ATOM 1226 N N . ASP A 1 157 ? 8.949 18.448 -24.041 1.00 85.94 157 ASP A N 1
ATOM 1227 C CA . ASP A 1 157 ? 8.625 19.635 -24.825 1.00 85.94 157 ASP A CA 1
ATOM 1228 C C . ASP A 1 157 ? 9.903 20.267 -25.391 1.00 85.94 157 ASP A C 1
ATOM 1230 O O . ASP A 1 157 ? 9.975 20.557 -26.587 1.00 85.94 157 ASP A O 1
ATOM 1234 N N . LEU A 1 158 ? 10.966 20.408 -24.592 1.00 86.06 158 LEU A N 1
ATOM 1235 C CA . LEU A 1 158 ? 12.260 20.914 -25.065 1.00 86.06 158 LEU A CA 1
ATOM 1236 C C . LEU A 1 158 ? 12.845 20.073 -26.214 1.00 86.06 158 LEU A C 1
ATOM 1238 O O . LEU A 1 158 ? 13.417 20.621 -27.163 1.00 86.06 158 LEU A O 1
ATOM 1242 N N . LEU A 1 159 ? 12.682 18.749 -26.174 1.00 81.62 159 LEU A N 1
ATOM 1243 C CA . LEU A 1 159 ? 13.129 17.865 -27.255 1.00 81.62 159 LEU A CA 1
ATOM 1244 C C . LEU A 1 159 ? 12.271 17.995 -28.498 1.00 81.62 159 LEU A C 1
ATOM 1246 O O . LEU A 1 159 ? 12.826 18.007 -29.593 1.00 81.62 159 LEU A O 1
ATOM 1250 N N . ALA A 1 160 ? 10.955 18.122 -28.337 1.00 81.00 160 ALA A N 1
ATOM 1251 C CA . ALA A 1 160 ? 10.035 18.351 -29.441 1.00 81.00 160 ALA A CA 1
ATOM 1252 C C . ALA A 1 160 ? 10.407 19.639 -30.193 1.00 81.00 160 ALA A C 1
ATOM 1254 O O . ALA A 1 160 ? 10.515 19.655 -31.420 1.00 81.00 160 ALA A O 1
ATOM 1255 N N . HIS A 1 161 ? 10.721 20.709 -29.458 1.00 81.00 161 HIS A N 1
ATOM 1256 C CA . HIS A 1 161 ? 11.209 21.954 -30.052 1.00 81.00 161 HIS A CA 1
ATOM 1257 C C . HIS A 1 161 ? 12.542 21.753 -30.787 1.00 81.00 161 HIS A C 1
ATOM 1259 O O . HIS A 1 161 ? 12.737 22.282 -31.885 1.00 81.00 161 HIS A O 1
ATOM 1265 N N . ARG A 1 162 ? 13.467 20.966 -30.220 1.00 81.50 162 ARG A N 1
ATOM 1266 C CA . ARG A 1 162 ? 14.752 20.655 -30.863 1.00 81.50 162 ARG A CA 1
ATOM 1267 C C . ARG A 1 162 ? 14.581 19.801 -32.123 1.00 81.50 162 ARG A C 1
ATOM 1269 O O . ARG A 1 162 ? 15.256 20.068 -33.117 1.00 81.50 162 ARG A O 1
ATOM 1276 N N . SER A 1 163 ? 13.682 18.817 -32.115 1.00 75.19 163 SER A N 1
ATOM 1277 C CA . SER A 1 163 ? 13.405 17.974 -33.281 1.00 75.19 163 SER A CA 1
ATOM 1278 C C . SER A 1 163 ? 12.730 18.762 -34.398 1.00 75.19 163 SER A C 1
ATOM 1280 O O . SER A 1 163 ? 13.119 18.600 -35.550 1.00 75.19 163 SER A O 1
ATOM 1282 N N . MET A 1 164 ? 11.808 19.678 -34.074 1.00 77.19 164 MET A N 1
ATOM 1283 C CA . MET A 1 164 ? 11.211 20.583 -35.064 1.00 77.19 164 MET A CA 1
ATOM 1284 C C . MET A 1 164 ? 12.268 21.467 -35.735 1.00 77.19 164 MET A C 1
ATOM 1286 O O . MET A 1 164 ? 12.227 21.651 -36.948 1.00 77.19 164 MET A O 1
ATOM 1290 N N . ARG A 1 165 ? 13.252 21.991 -34.984 1.00 81.50 165 ARG A N 1
ATOM 1291 C CA . ARG A 1 165 ? 14.365 22.765 -35.572 1.00 81.50 165 ARG A CA 1
ATOM 1292 C C . ARG A 1 165 ? 15.197 21.925 -36.540 1.00 81.50 165 ARG A C 1
ATOM 1294 O O . ARG A 1 165 ? 15.547 22.408 -37.611 1.00 81.50 165 ARG A O 1
ATOM 1301 N N . TRP A 1 166 ? 15.495 20.678 -36.178 1.00 79.25 166 TRP A N 1
ATOM 1302 C CA . TRP A 1 166 ? 16.249 19.772 -37.046 1.00 79.25 166 TRP A CA 1
ATOM 1303 C C . TRP A 1 166 ? 15.467 19.372 -38.301 1.00 79.25 166 TRP A C 1
ATOM 1305 O O . TRP A 1 166 ? 16.043 19.323 -39.382 1.00 79.25 166 TRP A O 1
ATOM 1315 N N . GLN A 1 167 ? 14.159 19.131 -38.179 1.00 76.31 167 GLN A N 1
ATOM 1316 C CA . GLN A 1 167 ? 13.288 18.869 -39.327 1.00 76.31 167 GLN A CA 1
ATOM 1317 C C . GLN A 1 167 ? 13.270 20.061 -40.282 1.00 76.31 167 GLN A C 1
ATOM 1319 O O . GLN A 1 167 ? 13.573 19.877 -41.451 1.00 76.31 167 GLN A O 1
ATOM 1324 N N . ARG A 1 168 ? 13.069 21.287 -39.777 1.00 83.81 168 ARG A N 1
ATOM 1325 C CA . ARG A 1 168 ? 13.145 22.505 -40.603 1.00 83.81 168 ARG A CA 1
ATOM 1326 C C . ARG A 1 168 ? 14.499 22.664 -41.290 1.00 83.81 168 ARG A C 1
ATOM 1328 O O . ARG A 1 168 ? 14.538 23.014 -42.460 1.00 83.81 168 ARG A O 1
ATOM 1335 N N . LEU A 1 169 ? 15.602 22.392 -40.584 1.00 85.06 169 LEU A N 1
ATOM 1336 C CA . LEU A 1 169 ? 16.940 22.424 -41.181 1.00 85.06 169 LEU A CA 1
ATOM 1337 C C . LEU A 1 169 ? 17.064 21.397 -42.312 1.00 85.06 169 LEU A C 1
ATOM 1339 O O . LEU A 1 169 ? 17.534 21.731 -43.394 1.00 85.06 169 LEU A O 1
ATOM 1343 N N . ARG A 1 170 ? 16.638 20.153 -42.073 1.00 84.94 170 ARG A N 1
ATOM 1344 C CA . ARG A 1 170 ? 16.664 19.086 -43.078 1.00 84.94 170 ARG A CA 1
ATOM 1345 C C . ARG A 1 170 ? 15.806 19.445 -44.289 1.00 84.94 170 ARG A C 1
ATOM 1347 O O . ARG A 1 170 ? 16.243 19.226 -45.412 1.00 84.94 170 ARG A O 1
ATOM 1354 N N . ASP A 1 171 ? 14.618 19.987 -44.060 1.00 88.56 171 ASP A N 1
ATOM 1355 C CA . ASP A 1 171 ? 13.683 20.355 -45.117 1.00 88.56 171 ASP A CA 1
ATOM 1356 C C . ASP A 1 171 ? 14.227 21.551 -45.927 1.00 88.56 171 ASP A C 1
ATOM 1358 O O . ASP A 1 171 ? 14.174 21.516 -47.150 1.00 88.56 171 ASP A O 1
ATOM 1362 N N . ALA A 1 172 ? 14.888 22.527 -45.289 1.00 88.12 172 ALA A N 1
ATOM 1363 C CA . ALA A 1 172 ? 15.589 23.619 -45.976 1.00 88.12 172 ALA A CA 1
ATOM 1364 C C . ALA A 1 172 ? 16.809 23.138 -46.787 1.00 88.12 172 ALA A C 1
ATOM 1366 O O . ALA A 1 172 ? 17.050 23.607 -47.899 1.00 88.12 172 ALA A O 1
ATOM 1367 N N . VAL A 1 173 ? 17.586 22.184 -46.259 1.00 87.44 173 VAL A N 1
ATOM 1368 C CA . VAL A 1 173 ? 18.698 21.558 -46.998 1.00 87.44 173 VAL A CA 1
ATOM 1369 C C . VAL A 1 173 ? 18.165 20.792 -48.204 1.00 87.44 173 VAL A C 1
ATOM 1371 O O . VAL A 1 173 ? 18.714 20.919 -49.295 1.00 87.44 173 VAL A O 1
ATOM 1374 N N . ARG A 1 174 ? 17.081 20.031 -48.028 1.00 88.06 174 ARG A N 1
ATOM 1375 C CA . ARG A 1 174 ? 16.412 19.315 -49.114 1.00 88.06 174 ARG A CA 1
ATOM 1376 C C . ARG A 1 174 ? 15.910 20.278 -50.187 1.00 88.06 174 ARG A C 1
ATOM 1378 O O . ARG A 1 174 ? 16.211 20.063 -51.352 1.00 88.06 174 ARG A O 1
ATOM 1385 N N . GLU A 1 175 ? 15.230 21.353 -49.798 1.00 90.31 175 GLU A N 1
ATOM 1386 C CA . GLU A 1 175 ? 14.757 22.388 -50.719 1.00 90.31 175 GLU A CA 1
ATOM 1387 C C . GLU A 1 175 ? 15.919 23.044 -51.481 1.00 90.31 175 GLU A C 1
ATOM 1389 O O . GLU A 1 175 ? 15.823 23.272 -52.686 1.00 90.31 175 GLU A O 1
ATOM 1394 N N . ARG A 1 176 ? 17.059 23.287 -50.817 1.00 86.94 176 ARG A N 1
ATOM 1395 C CA . ARG A 1 176 ? 18.274 23.774 -51.484 1.00 86.94 176 ARG A CA 1
ATOM 1396 C C . ARG A 1 176 ? 18.792 22.759 -52.503 1.00 86.94 176 ARG A C 1
ATOM 1398 O O . ARG A 1 176 ? 19.042 23.145 -53.633 1.00 86.94 176 ARG A O 1
ATOM 1405 N N . PHE A 1 177 ? 18.904 21.478 -52.151 1.00 85.94 177 PHE A N 1
ATOM 1406 C CA . PHE A 1 177 ? 19.326 20.432 -53.094 1.00 85.94 177 PHE A CA 1
ATOM 1407 C C . PHE A 1 177 ? 18.359 20.252 -54.269 1.00 85.94 177 PHE A C 1
ATOM 1409 O O . PHE A 1 177 ? 18.811 20.013 -55.384 1.00 85.94 177 PHE A O 1
ATOM 1416 N N . GLU A 1 178 ? 17.053 20.385 -54.044 1.00 87.50 178 GLU A N 1
ATOM 1417 C CA . GLU A 1 178 ? 16.043 20.329 -55.106 1.00 87.50 178 GLU A CA 1
ATOM 1418 C C . GLU A 1 178 ? 16.144 21.549 -56.040 1.00 87.50 178 GLU A C 1
ATOM 1420 O O . GLU A 1 178 ? 15.989 21.395 -57.249 1.00 87.50 178 GLU A O 1
ATOM 1425 N N . ARG A 1 179 ? 16.497 22.738 -55.523 1.00 80.88 179 ARG A N 1
ATOM 1426 C CA . ARG A 1 179 ? 16.747 23.944 -56.338 1.00 80.88 179 ARG A CA 1
ATOM 1427 C C . ARG A 1 179 ? 18.077 23.916 -57.097 1.00 80.88 179 ARG A C 1
ATOM 1429 O O . ARG A 1 179 ? 18.125 24.410 -58.216 1.00 80.88 179 ARG A O 1
ATOM 1436 N N . THR A 1 180 ? 19.143 23.359 -56.518 1.00 75.00 180 THR A N 1
ATOM 1437 C CA . THR A 1 180 ? 20.473 23.278 -57.162 1.00 75.00 180 THR A CA 1
ATOM 1438 C C . THR A 1 180 ? 20.694 21.977 -57.943 1.00 75.00 180 THR A C 1
ATOM 1440 O O . THR A 1 180 ? 21.776 21.758 -58.487 1.00 75.00 180 THR A O 1
ATOM 1443 N N . GLY A 1 181 ? 19.708 21.076 -57.968 1.00 72.12 181 GLY A N 1
ATOM 1444 C CA . GLY A 1 181 ? 19.815 19.791 -58.648 1.00 72.12 181 GLY A CA 1
ATOM 1445 C C . GLY A 1 181 ? 19.972 19.945 -60.170 1.00 72.12 181 GLY A C 1
ATOM 1446 O O . GLY A 1 181 ? 19.469 20.912 -60.742 1.00 72.12 181 GLY A O 1
ATOM 1447 N N . PRO A 1 182 ? 20.610 18.984 -60.869 1.00 57.12 182 PRO A N 1
ATOM 1448 C CA . PRO A 1 182 ? 21.159 19.163 -62.225 1.00 57.12 182 PRO A CA 1
ATOM 1449 C C . PRO A 1 182 ? 20.130 19.323 -63.363 1.00 57.12 182 PRO A C 1
ATOM 1451 O O . PRO A 1 182 ? 20.500 19.281 -64.531 1.00 57.12 182 PRO A O 1
ATOM 1454 N N . GLY A 1 183 ? 18.843 19.463 -63.040 1.00 59.00 183 GLY A N 1
ATOM 1455 C CA . GLY A 1 183 ? 17.743 19.655 -63.990 1.00 59.00 183 GLY A CA 1
ATOM 1456 C C . GLY A 1 183 ? 16.921 20.925 -63.744 1.00 59.00 183 GLY A C 1
ATOM 1457 O O . GLY A 1 183 ? 15.902 21.115 -64.405 1.00 59.00 183 GLY A O 1
ATOM 1458 N N . GLY A 1 184 ? 17.333 21.782 -62.800 1.00 53.72 184 GLY A N 1
ATOM 1459 C CA . GLY A 1 184 ? 16.706 23.072 -62.512 1.00 53.72 184 GLY A CA 1
ATOM 1460 C C . GLY A 1 184 ? 16.968 24.090 -63.620 1.00 53.72 184 GLY A C 1
ATOM 1461 O O . GLY A 1 184 ? 17.856 24.920 -63.491 1.00 53.72 184 GLY A O 1
ATOM 1462 N N . GLY A 1 185 ? 16.212 23.950 -64.712 1.00 53.81 185 GLY A N 1
ATOM 1463 C CA . GLY A 1 185 ? 15.941 24.909 -65.783 1.00 53.81 185 GLY A CA 1
ATOM 1464 C C . GLY A 1 185 ? 16.946 26.038 -65.991 1.00 53.81 185 GLY A C 1
ATOM 1465 O O . GLY A 1 185 ? 16.929 27.041 -65.280 1.00 53.81 185 GLY A O 1
ATOM 1466 N N . THR A 1 186 ? 17.697 25.952 -67.089 1.00 55.09 186 THR A N 1
ATOM 1467 C CA . THR A 1 186 ? 18.047 27.153 -67.849 1.00 55.09 186 THR A CA 1
ATOM 1468 C C . THR A 1 186 ? 16.801 28.042 -67.944 1.00 55.09 186 THR A C 1
ATOM 1470 O O . THR A 1 186 ? 15.746 27.543 -68.352 1.00 55.09 186 THR A O 1
ATOM 1473 N N . PRO A 1 187 ? 16.863 29.324 -67.540 1.00 57.38 187 PRO A N 1
ATOM 1474 C CA . PRO A 1 187 ? 15.744 30.227 -67.743 1.00 57.38 187 PRO A CA 1
ATOM 1475 C C . PRO A 1 187 ? 15.433 30.229 -69.241 1.00 57.38 187 PRO A C 1
ATOM 1477 O O . PRO A 1 187 ? 16.282 30.571 -70.061 1.00 57.38 187 PRO A O 1
ATOM 1480 N N . SER A 1 188 ? 14.241 29.744 -69.589 1.00 52.16 188 SER A N 1
ATOM 1481 C CA . SER A 1 188 ? 13.708 29.787 -70.944 1.00 52.16 188 SER A CA 1
ATOM 1482 C C . SER A 1 188 ? 13.570 31.250 -71.334 1.00 52.16 188 SER A C 1
ATOM 1484 O O . SER A 1 188 ? 12.615 31.923 -70.950 1.00 52.16 188 SER A O 1
ATOM 1486 N N . ASP A 1 189 ? 14.564 31.724 -72.070 1.00 54.91 189 ASP A N 1
ATOM 1487 C CA . ASP A 1 189 ? 14.601 33.017 -72.724 1.00 54.91 189 ASP A CA 1
ATOM 1488 C C . ASP A 1 189 ? 13.563 33.025 -73.859 1.00 54.91 189 ASP A C 1
ATOM 1490 O O . ASP A 1 189 ? 13.802 32.595 -74.986 1.00 54.91 189 ASP A O 1
ATOM 1494 N N . SER A 1 190 ? 12.341 33.422 -73.515 1.00 52.03 190 SER A N 1
ATOM 1495 C CA . SER A 1 190 ? 11.261 33.773 -74.437 1.00 52.03 190 SER A CA 1
ATOM 1496 C C . SER A 1 190 ? 10.327 34.694 -73.645 1.00 52.03 190 SER A C 1
ATOM 1498 O O . SER A 1 190 ? 9.724 34.262 -72.669 1.00 52.03 190 SER A O 1
ATOM 1500 N N . THR A 1 191 ? 10.129 35.972 -73.960 1.00 44.91 191 THR A N 1
ATOM 1501 C CA . THR A 1 191 ? 9.749 36.477 -75.278 1.00 44.91 191 THR A CA 1
ATOM 1502 C C . THR A 1 191 ? 9.890 38.003 -75.307 1.00 44.91 191 THR A C 1
ATOM 1504 O O . THR A 1 191 ? 9.601 38.688 -74.328 1.00 44.91 191 THR A O 1
ATOM 1507 N N . ALA A 1 192 ? 10.301 38.512 -76.463 1.00 51.00 192 ALA A N 1
ATOM 1508 C CA . ALA A 1 192 ? 10.352 39.918 -76.833 1.00 51.00 192 ALA A CA 1
ATOM 1509 C C . ALA A 1 192 ? 8.964 40.596 -76.943 1.00 51.00 192 ALA A C 1
ATOM 1511 O O . ALA A 1 192 ? 7.973 39.946 -77.272 1.00 51.00 192 ALA A O 1
ATOM 1512 N N . GLY A 1 193 ? 8.963 41.932 -76.793 1.00 50.06 193 GLY A N 1
ATOM 1513 C CA . GLY A 1 193 ? 7.896 42.882 -77.169 1.00 50.06 193 GLY A CA 1
ATOM 1514 C C . GLY A 1 193 ? 7.096 43.416 -75.967 1.00 50.06 193 GLY A C 1
ATOM 1515 O O . GLY A 1 193 ? 6.614 42.634 -75.170 1.00 50.06 193 GLY A O 1
ATOM 1516 N N . THR A 1 194 ? 6.845 44.712 -75.744 1.00 44.69 194 THR A N 1
ATOM 1517 C CA . THR A 1 194 ? 6.883 45.890 -76.622 1.00 44.69 194 THR A CA 1
ATOM 1518 C C . THR A 1 194 ? 6.900 47.177 -75.768 1.00 44.69 194 THR A C 1
ATOM 1520 O O . THR A 1 194 ? 6.412 47.204 -74.644 1.00 44.69 194 THR A O 1
ATOM 1523 N N . ALA A 1 195 ? 7.484 48.216 -76.360 1.00 49.56 195 ALA A N 1
ATOM 1524 C CA . ALA A 1 195 ? 7.645 49.634 -76.031 1.00 49.56 195 ALA A CA 1
ATOM 1525 C C . ALA A 1 195 ? 6.691 50.413 -75.079 1.00 49.56 195 ALA A C 1
ATOM 1527 O O . ALA A 1 195 ? 5.479 50.233 -75.067 1.00 49.56 195 ALA A O 1
ATOM 1528 N N . HIS A 1 196 ? 7.317 51.466 -74.517 1.00 46.91 196 HIS A N 1
ATOM 1529 C CA . HIS A 1 196 ? 6.848 52.835 -74.205 1.00 46.91 196 HIS A CA 1
ATOM 1530 C C . HIS A 1 196 ? 6.385 53.198 -72.784 1.00 46.91 196 HIS A C 1
ATOM 1532 O O . HIS A 1 196 ? 5.383 52.717 -72.274 1.00 46.91 196 HIS A O 1
ATOM 1538 N N . GLY A 1 197 ? 7.077 54.197 -72.218 1.00 40.19 197 GLY A N 1
ATOM 1539 C CA . GLY A 1 197 ? 6.628 54.971 -71.062 1.00 40.19 197 GLY A CA 1
ATOM 1540 C C . GLY A 1 197 ? 7.773 55.698 -70.361 1.00 40.19 197 GLY A C 1
ATOM 1541 O O . GLY A 1 197 ? 8.360 55.169 -69.428 1.00 40.19 197 GLY A O 1
ATOM 1542 N N . ALA A 1 198 ? 8.109 56.896 -70.840 1.00 51.09 198 ALA A N 1
ATOM 1543 C CA . ALA A 1 198 ? 9.118 57.777 -70.260 1.00 51.09 198 ALA A CA 1
ATOM 1544 C C . ALA A 1 198 ? 8.754 58.216 -68.827 1.00 51.09 198 ALA A C 1
ATOM 1546 O O . ALA A 1 198 ? 7.630 58.639 -68.570 1.00 51.09 198 ALA A O 1
ATOM 1547 N N . GLY A 1 199 ? 9.732 58.180 -67.921 1.00 41.75 199 GLY A N 1
ATOM 1548 C CA . GLY A 1 199 ? 9.610 58.695 -66.559 1.00 41.75 199 GLY A CA 1
ATOM 1549 C C . GLY A 1 199 ? 10.986 58.873 -65.929 1.00 41.75 199 GLY A C 1
ATOM 1550 O O . GLY A 1 199 ? 11.588 57.924 -65.443 1.00 41.75 199 GLY A O 1
ATOM 1551 N N . THR A 1 200 ? 11.500 60.097 -65.989 1.00 50.38 200 THR A N 1
ATOM 1552 C CA . THR A 1 200 ? 12.758 60.549 -65.386 1.00 50.38 200 THR A CA 1
ATOM 1553 C C . THR A 1 200 ? 12.747 60.403 -63.861 1.00 50.38 200 THR A C 1
ATOM 1555 O O . THR A 1 200 ? 11.964 61.071 -63.187 1.00 50.38 200 THR A O 1
ATOM 1558 N N . GLY A 1 201 ? 13.663 59.594 -63.325 1.00 51.56 201 GLY A N 1
ATOM 1559 C CA . GLY A 1 201 ? 14.007 59.503 -61.903 1.00 51.56 201 GLY A CA 1
ATOM 1560 C C . GLY A 1 201 ? 15.521 59.277 -61.737 1.00 51.56 201 GLY A C 1
ATOM 1561 O O . GLY A 1 201 ? 16.133 58.696 -62.633 1.00 51.56 201 GLY A O 1
ATOM 1562 N N . PRO A 1 202 ? 16.148 59.798 -60.666 1.00 61.94 202 PRO A N 1
ATOM 1563 C CA . PRO A 1 202 ? 17.600 59.979 -60.566 1.00 61.94 202 PRO A CA 1
ATOM 1564 C C . PRO A 1 202 ? 18.380 58.652 -60.474 1.00 61.94 202 PRO A C 1
ATOM 1566 O O . PRO A 1 202 ? 17.814 57.631 -60.079 1.00 61.94 202 PRO A O 1
ATOM 1569 N N . PRO A 1 203 ? 19.682 58.652 -60.826 1.00 56.78 203 PRO A N 1
ATOM 1570 C CA . PRO A 1 203 ? 20.455 57.428 -61.014 1.00 56.78 203 PRO A CA 1
ATOM 1571 C C . PRO A 1 203 ? 20.700 56.692 -59.687 1.00 56.78 203 PRO A C 1
ATOM 1573 O O . PRO A 1 203 ? 21.077 57.331 -58.698 1.00 56.78 203 PRO A O 1
ATOM 1576 N N . PRO A 1 204 ? 20.576 55.353 -59.644 1.00 52.50 204 PRO A N 1
ATOM 1577 C CA . PRO A 1 204 ? 21.117 54.580 -58.542 1.00 52.50 204 PRO A CA 1
ATOM 1578 C C . PRO A 1 204 ? 22.648 54.529 -58.654 1.00 52.50 204 PRO A C 1
ATOM 1580 O O . PRO A 1 204 ? 23.221 54.306 -59.720 1.00 52.50 204 PRO A O 1
ATOM 1583 N N . ARG A 1 205 ? 23.306 54.773 -57.519 1.00 45.59 205 ARG A N 1
ATOM 1584 C CA . ARG A 1 205 ? 24.748 54.598 -57.319 1.00 45.59 205 ARG A CA 1
ATOM 1585 C C . ARG A 1 205 ? 25.174 53.155 -57.637 1.00 45.59 205 ARG A C 1
ATOM 1587 O O . ARG A 1 205 ? 24.414 52.237 -57.332 1.00 45.59 205 ARG A O 1
ATOM 1594 N N . PRO A 1 206 ? 26.402 52.938 -58.137 1.00 46.25 206 PRO A N 1
ATOM 1595 C CA . PRO A 1 206 ? 26.977 51.605 -58.219 1.00 46.25 206 PRO A CA 1
ATOM 1596 C C . PRO A 1 206 ? 27.349 51.145 -56.798 1.00 46.25 206 PRO A C 1
ATOM 1598 O O . PRO A 1 206 ? 28.385 51.538 -56.267 1.00 46.25 206 PRO A O 1
ATOM 1601 N N . GLY A 1 207 ? 26.478 50.361 -56.157 1.00 42.75 207 GLY A N 1
ATOM 1602 C CA . GLY A 1 207 ? 26.911 49.401 -55.136 1.00 42.75 207 GLY A CA 1
ATOM 1603 C C . GLY A 1 207 ? 27.610 48.276 -55.896 1.00 42.75 207 GLY A C 1
ATOM 1604 O O . GLY A 1 207 ? 27.032 47.718 -56.820 1.00 42.75 207 GLY A O 1
ATOM 1605 N N . GLY A 1 208 ? 28.906 48.060 -55.715 1.00 36.97 208 GLY A N 1
ATOM 1606 C CA . GLY A 1 208 ? 29.428 47.563 -54.451 1.00 36.97 208 GLY A CA 1
ATOM 1607 C C . GLY A 1 208 ? 29.259 46.052 -54.502 1.00 36.97 208 GLY A C 1
ATOM 1608 O O . GLY A 1 208 ? 28.243 45.533 -54.057 1.00 36.97 208 GLY A O 1
ATOM 1609 N N . PHE A 1 209 ? 30.203 45.394 -55.173 1.00 48.81 209 PHE A N 1
ATOM 1610 C CA . PHE A 1 209 ? 30.402 43.958 -55.068 1.00 48.81 209 PHE A CA 1
ATOM 1611 C C . PHE A 1 209 ? 30.710 43.658 -53.597 1.00 48.81 209 PHE A C 1
ATOM 1613 O O . PHE A 1 209 ? 31.822 43.935 -53.164 1.00 48.81 209 PHE A O 1
ATOM 1620 N N . ASP A 1 210 ? 29.739 43.142 -52.846 1.00 38.78 210 ASP A N 1
ATOM 1621 C CA . ASP A 1 210 ? 30.025 42.400 -51.617 1.00 38.78 210 ASP A CA 1
ATOM 1622 C C . ASP A 1 210 ? 30.019 40.913 -51.979 1.00 38.78 210 ASP A C 1
ATOM 1624 O O . ASP A 1 210 ? 29.008 40.209 -51.928 1.00 38.78 210 ASP A O 1
ATOM 1628 N N . GLU A 1 211 ? 31.191 40.464 -52.425 1.00 46.78 211 GLU A N 1
ATOM 1629 C CA . GLU A 1 211 ? 31.664 39.100 -52.217 1.00 46.78 211 GLU A CA 1
ATOM 1630 C C . GLU A 1 211 ? 31.795 38.879 -50.702 1.00 46.78 211 GLU A C 1
ATOM 1632 O O . GLU A 1 211 ? 32.856 39.114 -50.146 1.00 46.78 211 GLU A O 1
ATOM 1637 N N . ASP A 1 212 ? 30.713 38.488 -50.024 1.00 41.91 212 ASP A N 1
ATOM 1638 C CA . ASP A 1 212 ? 30.752 38.060 -48.611 1.00 41.91 212 ASP A CA 1
ATOM 1639 C C . ASP A 1 212 ? 29.633 37.044 -48.269 1.00 41.91 212 ASP A C 1
ATOM 1641 O O . ASP A 1 212 ? 29.208 36.898 -47.124 1.00 41.91 212 ASP A O 1
ATOM 1645 N N . ASP A 1 213 ? 29.176 36.266 -49.259 1.00 45.16 213 ASP A N 1
ATOM 1646 C CA . ASP A 1 213 ? 28.303 35.091 -49.050 1.00 45.16 213 ASP A CA 1
ATOM 1647 C C . ASP A 1 213 ? 29.107 33.778 -48.905 1.00 45.16 213 ASP A C 1
ATOM 1649 O O . ASP A 1 213 ? 28.614 32.668 -49.139 1.00 45.16 213 ASP A O 1
ATOM 1653 N N . GLU A 1 214 ? 30.366 33.888 -48.478 1.00 41.44 214 GLU A N 1
ATOM 1654 C CA . GLU A 1 214 ? 31.253 32.764 -48.202 1.00 41.44 214 GLU A CA 1
ATOM 1655 C C . GLU A 1 214 ? 31.422 32.582 -46.677 1.00 41.44 214 GLU A C 1
ATOM 1657 O O . GLU A 1 214 ? 32.125 33.308 -45.984 1.00 41.44 214 GLU A O 1
ATOM 1662 N N . TYR A 1 215 ? 30.719 31.573 -46.151 1.00 38.00 215 TYR A N 1
ATOM 1663 C CA . TYR A 1 215 ? 30.722 31.101 -44.758 1.00 38.00 215 TYR A CA 1
ATOM 1664 C C . TYR A 1 215 ? 30.270 32.117 -43.691 1.00 38.00 215 TYR A C 1
ATOM 1666 O O . TYR A 1 215 ? 31.068 32.617 -42.895 1.00 38.00 215 TYR A O 1
ATOM 1674 N N . GLN A 1 216 ? 28.947 32.229 -43.492 1.00 36.72 216 GLN A N 1
ATOM 1675 C CA . GLN A 1 216 ? 28.404 32.447 -42.143 1.00 36.72 216 GLN A CA 1
ATOM 1676 C C . GLN A 1 216 ? 28.801 31.262 -41.252 1.00 36.72 216 GLN A C 1
ATOM 1678 O O . GLN A 1 216 ? 28.102 30.261 -41.078 1.00 36.72 216 GLN A O 1
ATOM 1683 N N . THR A 1 217 ? 30.007 31.393 -40.723 1.00 34.62 217 THR A N 1
ATOM 1684 C CA . THR A 1 217 ? 30.539 30.680 -39.585 1.00 34.62 217 THR A CA 1
ATOM 1685 C C . THR A 1 217 ? 29.524 30.755 -38.451 1.00 34.62 217 THR A C 1
ATOM 1687 O O . THR A 1 217 ? 28.984 31.807 -38.113 1.00 34.62 217 THR A O 1
ATOM 1690 N N . LEU A 1 218 ? 29.256 29.589 -37.868 1.00 38.59 218 LEU A N 1
ATOM 1691 C CA . LEU A 1 218 ? 28.561 29.403 -36.603 1.00 38.59 218 LEU A CA 1
ATOM 1692 C C . LEU A 1 218 ? 29.336 30.127 -35.492 1.00 38.59 218 LEU A C 1
ATOM 1694 O O . LEU A 1 218 ? 30.054 29.495 -34.720 1.00 38.59 218 LEU A O 1
ATOM 1698 N N . ASN A 1 219 ? 29.218 31.448 -35.421 1.00 31.20 219 ASN A N 1
ATOM 1699 C CA . ASN A 1 219 ? 29.706 32.216 -34.293 1.00 31.20 219 ASN A CA 1
ATOM 1700 C C . ASN A 1 219 ? 28.642 32.111 -33.187 1.00 31.20 219 ASN A C 1
ATOM 1702 O O . ASN A 1 219 ? 27.489 32.496 -33.412 1.00 31.20 219 ASN A O 1
ATOM 1706 N N . PRO A 1 220 ? 28.955 31.529 -32.015 1.00 43.28 220 PRO A N 1
ATOM 1707 C CA . PRO A 1 220 ? 28.029 31.531 -30.898 1.00 43.28 220 PRO A CA 1
ATOM 1708 C C . PRO A 1 220 ? 27.845 32.985 -30.469 1.00 43.28 220 PRO A C 1
ATOM 1710 O O . PRO A 1 220 ? 28.786 33.625 -30.009 1.00 43.28 220 PRO A O 1
ATOM 1713 N N . VAL A 1 221 ? 26.635 33.510 -30.655 1.00 38.28 221 VAL A N 1
ATOM 1714 C CA . VAL A 1 221 ? 26.241 34.828 -30.156 1.00 38.28 221 VAL A CA 1
ATOM 1715 C C . VAL A 1 221 ? 26.628 34.913 -28.679 1.00 38.28 221 VAL A C 1
ATOM 1717 O O . VAL A 1 221 ? 26.112 34.161 -27.849 1.00 38.28 221 VAL A O 1
ATOM 1720 N N . VAL A 1 222 ? 27.565 35.809 -28.366 1.00 44.97 222 VAL A N 1
ATOM 1721 C CA . VAL A 1 222 ? 27.823 36.261 -27.000 1.00 44.97 222 VAL A CA 1
ATOM 1722 C C . VAL A 1 222 ? 26.519 36.884 -26.518 1.00 44.97 222 VAL A C 1
ATOM 1724 O O . VAL A 1 222 ? 26.016 37.827 -27.123 1.00 44.97 222 VAL A O 1
ATOM 1727 N N . ALA A 1 223 ? 25.928 36.281 -25.489 1.00 42.19 223 ALA A N 1
ATOM 1728 C CA . ALA A 1 223 ? 24.674 36.730 -24.913 1.00 42.19 223 ALA A CA 1
ATOM 1729 C C . ALA A 1 223 ? 24.854 38.143 -24.348 1.00 42.19 223 ALA A C 1
ATOM 1731 O O . ALA A 1 223 ? 25.563 38.331 -23.362 1.00 42.19 223 ALA A O 1
ATOM 1732 N N . ASP A 1 224 ? 24.206 39.113 -24.981 1.00 40.62 224 ASP A N 1
ATOM 1733 C CA . ASP A 1 224 ? 24.040 40.457 -24.449 1.00 40.62 224 ASP A CA 1
ATOM 1734 C C . ASP A 1 224 ? 23.020 40.381 -23.287 1.00 40.62 224 ASP A C 1
ATOM 1736 O O . ASP A 1 224 ? 21.854 40.035 -23.522 1.00 40.62 224 ASP A O 1
ATOM 1740 N N . PRO A 1 225 ? 23.414 40.612 -22.018 1.00 49.25 225 PRO A N 1
ATOM 1741 C CA . PRO A 1 225 ? 22.576 40.319 -20.849 1.00 49.25 225 PRO A CA 1
ATOM 1742 C C . PRO A 1 225 ? 21.377 41.267 -20.671 1.00 49.25 225 PRO A C 1
ATOM 1744 O O . PRO A 1 225 ? 20.604 41.098 -19.729 1.00 49.25 225 PRO A O 1
ATOM 1747 N N . HIS A 1 226 ? 21.186 42.243 -21.566 1.00 43.38 226 HIS A N 1
ATOM 1748 C CA . HIS A 1 226 ? 20.129 43.252 -21.450 1.00 43.38 226 HIS A CA 1
ATOM 1749 C C . HIS A 1 226 ? 19.039 43.199 -22.534 1.00 43.38 226 HIS A C 1
ATOM 1751 O O . HIS A 1 226 ? 18.110 44.002 -22.477 1.00 43.38 226 HIS A O 1
ATOM 1757 N N . LEU A 1 227 ? 19.071 42.233 -23.466 1.00 44.06 227 LEU A N 1
ATOM 1758 C CA . LEU A 1 227 ? 18.073 42.128 -24.549 1.00 44.06 227 LEU A CA 1
ATOM 1759 C C . LEU A 1 227 ? 17.447 40.735 -24.748 1.00 44.06 227 LEU A C 1
ATOM 1761 O O . LEU A 1 227 ? 16.793 40.484 -25.758 1.00 44.06 227 LEU A O 1
ATOM 1765 N N . THR A 1 228 ? 17.542 39.827 -23.775 1.00 40.88 228 THR A N 1
ATOM 1766 C CA . THR A 1 228 ? 16.835 38.534 -23.834 1.00 40.88 228 THR A CA 1
ATOM 1767 C C . THR A 1 228 ? 15.444 38.603 -23.203 1.00 40.88 228 THR A C 1
ATOM 1769 O O . THR A 1 228 ? 15.139 37.876 -22.258 1.00 40.88 228 THR A O 1
ATOM 1772 N N . ALA A 1 229 ? 14.566 39.447 -23.741 1.00 41.03 229 ALA A N 1
ATOM 1773 C CA . ALA A 1 229 ? 13.134 39.196 -23.619 1.00 41.03 229 ALA A CA 1
ATOM 1774 C C . ALA A 1 229 ? 12.772 38.152 -24.683 1.00 41.03 229 ALA A C 1
ATOM 1776 O O . ALA A 1 229 ? 12.478 38.482 -25.830 1.00 41.03 229 ALA A O 1
ATOM 1777 N N . ILE A 1 230 ? 12.861 36.870 -24.317 1.00 42.88 230 ILE A N 1
ATOM 1778 C CA . ILE A 1 230 ? 12.263 35.790 -25.108 1.00 42.88 230 ILE A CA 1
ATOM 1779 C C . ILE A 1 230 ? 10.789 36.179 -25.301 1.00 42.88 230 ILE A C 1
ATOM 1781 O O . ILE A 1 230 ? 10.118 36.391 -24.288 1.00 42.88 230 ILE A O 1
ATOM 1785 N N . PRO A 1 231 ? 10.268 36.313 -26.536 1.00 42.44 231 PRO A N 1
ATOM 1786 C CA . PRO A 1 231 ? 8.861 36.618 -26.727 1.00 42.44 231 PRO A CA 1
ATOM 1787 C C . PRO A 1 231 ? 8.056 35.506 -26.064 1.00 42.44 231 PRO A C 1
ATOM 1789 O O . PRO A 1 231 ? 8.163 34.339 -26.444 1.00 42.44 231 PRO A O 1
ATOM 1792 N N . THR A 1 232 ? 7.298 35.868 -25.030 1.00 40.41 232 THR A N 1
ATOM 1793 C CA . THR A 1 232 ? 6.397 34.962 -24.329 1.00 40.41 232 THR A CA 1
ATOM 1794 C C . THR A 1 232 ? 5.451 34.386 -25.380 1.00 40.41 232 THR A C 1
ATOM 1796 O O . THR A 1 232 ? 4.696 35.155 -25.983 1.00 40.41 232 THR A O 1
ATOM 1799 N N . PRO A 1 233 ? 5.495 33.075 -25.683 1.00 43.25 233 PRO A N 1
ATOM 1800 C CA . PRO A 1 233 ? 4.563 32.511 -26.643 1.00 43.25 233 PRO A CA 1
ATOM 1801 C C . PRO A 1 233 ? 3.150 32.752 -26.110 1.00 43.25 233 PRO A C 1
ATOM 1803 O O . PRO A 1 233 ? 2.882 32.526 -24.928 1.00 43.25 233 PRO A O 1
ATOM 1806 N N . ALA A 1 234 ? 2.267 33.264 -26.971 1.00 43.69 234 ALA A N 1
ATOM 1807 C CA . ALA A 1 234 ? 0.875 33.516 -26.627 1.00 43.69 234 ALA A CA 1
ATOM 1808 C C . ALA A 1 234 ? 0.296 32.275 -25.932 1.00 43.69 234 ALA A C 1
ATOM 1810 O O . ALA A 1 234 ? 0.340 31.171 -26.481 1.00 43.69 234 ALA A O 1
ATOM 1811 N N . GLN A 1 235 ? -0.230 32.460 -24.719 1.00 46.97 235 GLN A N 1
ATOM 1812 C CA . GLN A 1 235 ? -0.657 31.392 -23.804 1.00 46.97 235 GLN A CA 1
ATOM 1813 C C . GLN A 1 235 ? -1.709 30.430 -24.404 1.00 46.97 235 GLN A C 1
ATOM 1815 O O . GLN A 1 235 ? -1.925 29.354 -23.856 1.00 46.97 235 GLN A O 1
ATOM 1820 N N . GLY A 1 236 ? -2.311 30.758 -25.556 1.00 40.56 236 GLY A N 1
ATOM 1821 C CA . GLY A 1 236 ? -3.222 29.882 -26.302 1.00 40.56 236 GLY A CA 1
ATOM 1822 C C . GLY A 1 236 ? -2.565 28.905 -27.293 1.00 40.56 236 GLY A C 1
ATOM 1823 O O . GLY A 1 236 ? -3.143 27.859 -27.568 1.00 40.56 236 GLY A O 1
ATOM 1824 N N . ALA A 1 237 ? -1.358 29.174 -27.806 1.00 43.41 237 ALA A N 1
ATOM 1825 C CA . ALA A 1 237 ? -0.726 28.318 -28.826 1.00 43.41 237 ALA A CA 1
ATOM 1826 C C . ALA A 1 237 ? -0.041 27.069 -28.235 1.00 43.41 237 ALA A C 1
ATOM 1828 O O . ALA A 1 237 ? 0.123 26.063 -28.921 1.00 43.41 237 ALA A O 1
ATOM 1829 N N . VAL A 1 238 ? 0.325 27.112 -26.950 1.00 44.00 238 VAL A N 1
ATOM 1830 C CA . VAL A 1 238 ? 0.951 25.984 -26.236 1.00 44.00 238 VAL A CA 1
ATOM 1831 C C . VAL A 1 238 ? -0.095 24.978 -25.741 1.00 44.00 238 VAL A C 1
ATOM 1833 O O . VAL A 1 238 ? 0.225 23.810 -25.571 1.00 44.00 238 VAL A O 1
ATOM 1836 N N . ALA A 1 239 ? -1.357 25.386 -25.564 1.00 42.69 239 ALA A N 1
ATOM 1837 C CA . ALA A 1 239 ? -2.439 24.477 -25.177 1.00 42.69 239 ALA A CA 1
ATOM 1838 C C . ALA A 1 239 ? -2.864 23.541 -26.328 1.00 42.69 239 ALA A C 1
ATOM 1840 O O . ALA A 1 239 ? -3.190 22.383 -26.083 1.00 42.69 239 ALA A O 1
ATOM 1841 N N . ALA A 1 240 ? -2.771 23.998 -27.583 1.00 42.31 240 ALA A N 1
ATOM 1842 C CA . ALA A 1 240 ? -3.162 23.225 -28.766 1.00 42.31 240 ALA A CA 1
ATOM 1843 C C . ALA A 1 240 ? -2.166 22.113 -29.168 1.00 42.31 240 ALA A C 1
ATOM 1845 O O . ALA A 1 240 ? -2.503 21.253 -29.975 1.00 42.31 240 ALA A O 1
ATOM 1846 N N . SER A 1 241 ? -0.949 22.078 -28.609 1.00 47.69 241 SER A N 1
ATOM 1847 C CA . SER A 1 241 ? 0.033 21.007 -28.872 1.00 47.69 241 SER A CA 1
ATOM 1848 C C . SER A 1 241 ? -0.020 19.855 -27.857 1.00 47.69 241 SER A C 1
ATOM 1850 O O . SER A 1 241 ? 0.659 18.842 -28.030 1.00 47.69 241 SER A O 1
ATOM 1852 N N . VAL A 1 242 ? -0.836 19.990 -26.805 1.00 45.88 242 VAL A N 1
ATOM 1853 C CA . VAL A 1 242 ? -0.922 19.054 -25.669 1.00 45.88 242 VAL A CA 1
ATOM 1854 C C . VAL A 1 242 ? -1.773 17.824 -25.983 1.00 45.88 242 VAL A C 1
ATOM 1856 O O . VAL A 1 242 ? -1.498 16.742 -25.470 1.00 45.88 242 VAL A O 1
ATOM 1859 N N . GLU A 1 243 ? -2.770 17.973 -26.851 1.00 46.34 243 GLU A N 1
ATOM 1860 C CA . GLU A 1 243 ? -3.612 16.874 -27.344 1.00 46.34 243 GLU A CA 1
ATOM 1861 C C . GLU A 1 243 ? -2.979 16.140 -28.541 1.00 46.34 243 GLU A C 1
ATOM 1863 O O . GLU A 1 243 ? -3.427 15.060 -28.907 1.00 46.34 243 GLU A O 1
ATOM 1868 N N . GLY A 1 244 ? -1.890 16.673 -29.112 1.00 47.78 244 GLY A N 1
ATOM 1869 C CA . GLY A 1 244 ? -1.290 16.183 -30.359 1.00 47.78 244 GLY A CA 1
ATOM 1870 C C . GLY A 1 244 ? -0.315 15.005 -30.241 1.00 47.78 244 GLY A C 1
ATOM 1871 O O . GLY A 1 244 ? 0.136 14.494 -31.262 1.00 47.78 244 GLY A O 1
ATOM 1872 N N . TRP A 1 245 ? 0.032 14.541 -29.035 1.00 54.41 245 TRP A N 1
ATOM 1873 C CA . TRP A 1 245 ? 0.848 13.328 -28.870 1.00 54.41 245 TRP A CA 1
ATOM 1874 C C . TRP A 1 245 ? -0.047 12.085 -28.762 1.00 54.41 245 TRP A C 1
ATOM 1876 O O . TRP A 1 245 ? -0.064 11.385 -27.741 1.00 54.41 245 TRP A O 1
ATOM 1886 N N . GLU A 1 246 ? -0.796 11.804 -29.831 1.00 49.50 246 GLU A N 1
ATOM 1887 C CA . GLU A 1 246 ? -1.495 10.532 -30.041 1.00 49.50 246 GLU A CA 1
ATOM 1888 C C . GLU A 1 246 ? -0.461 9.391 -30.087 1.00 49.50 246 GLU A C 1
ATOM 1890 O O . GLU A 1 246 ? 0.114 9.064 -31.118 1.00 49.50 246 GLU A O 1
ATOM 1895 N N . GLY A 1 247 ? -0.126 8.826 -28.926 1.00 55.12 247 GLY A N 1
ATOM 1896 C CA . GLY A 1 247 ? 0.899 7.780 -28.819 1.00 55.12 247 GLY A CA 1
ATOM 1897 C C . GLY A 1 247 ? 1.574 7.678 -27.455 1.00 55.12 247 GLY A C 1
ATOM 1898 O O . GLY A 1 247 ? 2.169 6.650 -27.141 1.00 55.12 247 GLY A O 1
ATOM 1899 N N . LEU A 1 248 ? 1.426 8.681 -26.580 1.00 55.69 248 LEU A N 1
ATOM 1900 C CA . LEU A 1 248 ? 2.002 8.623 -25.228 1.00 55.69 248 LEU A CA 1
ATOM 1901 C C . LEU A 1 248 ? 1.478 7.437 -24.401 1.00 55.69 248 LEU A C 1
ATOM 1903 O O . LEU A 1 248 ? 2.226 6.907 -23.579 1.00 55.69 248 LEU A O 1
ATOM 1907 N N . ARG A 1 249 ? 0.248 6.973 -24.665 1.00 53.12 249 ARG A N 1
ATOM 1908 C CA . ARG A 1 249 ? -0.381 5.831 -23.975 1.00 53.12 249 ARG A CA 1
ATOM 1909 C C . ARG A 1 249 ? -0.050 4.460 -24.577 1.00 53.12 249 ARG A C 1
ATOM 1911 O O . ARG A 1 249 ? -0.140 3.466 -23.867 1.00 53.12 249 ARG A O 1
ATOM 1918 N N . ALA A 1 250 ? 0.345 4.384 -25.849 1.00 58.38 250 ALA A N 1
ATOM 1919 C CA . ALA A 1 250 ? 0.688 3.117 -26.491 1.00 58.38 250 ALA A CA 1
ATOM 1920 C C . ALA A 1 250 ? 2.188 2.833 -26.313 1.00 58.38 250 ALA A C 1
ATOM 1922 O O . ALA A 1 250 ? 3.040 3.603 -26.768 1.00 58.38 250 ALA A O 1
ATOM 1923 N N . ARG A 1 251 ? 2.545 1.729 -25.644 1.00 61.22 251 ARG A N 1
ATOM 1924 C CA . ARG A 1 251 ? 3.930 1.232 -25.635 1.00 61.22 251 ARG A CA 1
ATOM 1925 C C . ARG A 1 251 ? 4.240 0.665 -27.019 1.00 61.22 251 ARG A C 1
ATOM 1927 O O . ARG A 1 251 ? 3.998 -0.505 -27.284 1.00 61.22 251 ARG A O 1
ATOM 1934 N N . ALA A 1 252 ? 4.717 1.525 -27.915 1.00 60.88 252 ALA A N 1
ATOM 1935 C CA . ALA A 1 252 ? 5.211 1.104 -29.221 1.00 60.88 252 ALA A CA 1
ATOM 1936 C C . ALA A 1 252 ? 6.549 0.350 -29.108 1.00 60.88 252 ALA A C 1
ATOM 1938 O O . ALA A 1 252 ? 6.927 -0.344 -30.049 1.00 60.88 252 ALA A O 1
ATOM 1939 N N . ALA A 1 253 ? 7.268 0.460 -27.977 1.00 68.69 253 ALA A N 1
ATOM 1940 C CA . ALA A 1 253 ? 8.480 -0.318 -27.775 1.00 68.69 253 ALA A CA 1
ATOM 1941 C C . ALA A 1 253 ? 8.175 -1.747 -27.331 1.00 68.69 253 ALA A C 1
ATOM 1943 O O . ALA A 1 253 ? 7.340 -2.027 -26.469 1.00 68.69 253 ALA A O 1
ATOM 1944 N N . MET A 1 254 ? 8.946 -2.651 -27.917 1.00 79.12 254 MET A N 1
ATOM 1945 C CA . MET A 1 254 ? 8.987 -4.054 -27.564 1.00 79.12 254 MET A CA 1
ATOM 1946 C C . MET A 1 254 ? 9.465 -4.208 -26.103 1.00 79.12 254 MET A C 1
ATOM 1948 O O . MET A 1 254 ? 10.459 -3.578 -25.728 1.00 79.12 254 MET A O 1
ATOM 1952 N N . PRO A 1 255 ? 8.797 -5.022 -25.257 1.00 84.62 255 PRO A N 1
ATOM 1953 C CA . PRO A 1 255 ? 9.228 -5.246 -23.878 1.00 84.62 255 PRO A CA 1
ATOM 1954 C C . PRO A 1 255 ? 10.677 -5.741 -23.823 1.00 84.62 255 PRO A C 1
ATOM 1956 O O . PRO A 1 255 ? 11.065 -6.575 -24.640 1.00 84.62 255 PRO A O 1
ATOM 1959 N N . GLU A 1 256 ? 11.462 -5.316 -22.826 1.00 85.62 256 GLU A N 1
ATOM 1960 C CA . GLU A 1 256 ? 12.876 -5.724 -22.698 1.00 85.62 256 GLU A CA 1
ATOM 1961 C C . GLU A 1 256 ? 13.057 -7.244 -22.697 1.00 85.62 256 GLU A C 1
ATOM 1963 O O . GLU A 1 256 ? 14.005 -7.763 -23.276 1.0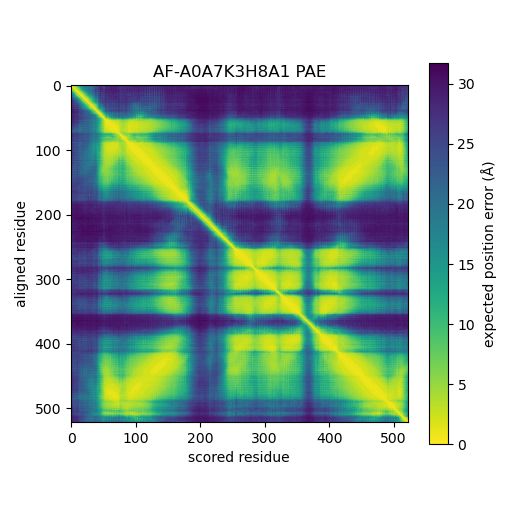0 85.62 256 GLU A O 1
ATOM 1968 N N . LYS A 1 257 ? 12.107 -7.967 -22.093 1.00 90.81 257 LYS A N 1
ATOM 1969 C CA . LYS A 1 257 ? 12.098 -9.433 -22.070 1.00 90.81 257 LYS A CA 1
ATOM 1970 C C . LYS A 1 257 ? 11.942 -10.038 -23.462 1.00 90.81 257 LYS A C 1
ATOM 1972 O O . LYS A 1 257 ? 12.543 -11.066 -23.737 1.00 90.81 257 LYS A O 1
ATOM 1977 N N . LEU A 1 258 ? 11.147 -9.409 -24.327 1.00 90.88 258 LEU A N 1
ATOM 1978 C CA . LEU A 1 258 ? 10.937 -9.870 -25.696 1.00 90.88 258 LEU A CA 1
ATOM 1979 C C . LEU A 1 258 ? 12.175 -9.556 -26.548 1.00 90.88 258 LEU A C 1
ATOM 1981 O O . LEU A 1 258 ? 12.629 -10.422 -27.285 1.00 90.88 258 LEU A O 1
ATOM 1985 N N . VAL A 1 259 ? 12.789 -8.380 -26.375 1.00 90.94 259 VAL A N 1
ATOM 1986 C CA . VAL A 1 259 ? 14.083 -8.063 -27.005 1.00 90.94 259 VAL A CA 1
ATOM 1987 C C . VAL A 1 259 ? 15.159 -9.063 -26.573 1.00 90.94 259 VAL A C 1
ATOM 1989 O O . VAL A 1 259 ? 15.837 -9.627 -27.424 1.00 90.94 259 VAL A O 1
ATOM 1992 N N . LEU A 1 260 ? 15.279 -9.345 -25.273 1.00 93.50 260 LEU A N 1
ATOM 1993 C CA . LEU A 1 260 ? 16.211 -10.350 -24.759 1.00 93.50 260 LEU A CA 1
ATOM 1994 C C . LEU A 1 260 ? 15.917 -11.738 -25.340 1.00 93.50 260 LEU A C 1
ATOM 1996 O O . LEU A 1 260 ? 16.841 -12.423 -25.759 1.00 93.50 260 LEU A O 1
ATOM 2000 N N . PHE A 1 261 ? 14.646 -12.138 -25.396 1.00 95.19 261 PHE A N 1
ATOM 2001 C CA . PHE A 1 261 ? 14.234 -13.409 -25.985 1.00 95.19 261 PHE A CA 1
ATOM 2002 C C . PHE A 1 261 ? 14.622 -13.507 -27.466 1.00 95.19 261 PHE A C 1
ATOM 2004 O O . PHE A 1 261 ? 15.198 -14.511 -27.874 1.00 95.19 261 PHE A O 1
ATOM 2011 N N . LEU A 1 262 ? 14.377 -12.454 -28.254 1.00 93.69 262 LEU A N 1
ATOM 2012 C CA . LEU A 1 262 ? 14.777 -12.381 -29.660 1.00 93.69 262 LEU A CA 1
ATOM 2013 C C . LEU A 1 262 ? 16.300 -12.494 -29.812 1.00 93.69 262 LEU A C 1
ATOM 2015 O O . LEU A 1 262 ? 16.776 -13.250 -30.652 1.00 93.69 262 LEU A O 1
ATOM 2019 N N . LEU A 1 263 ? 17.064 -11.783 -28.979 1.00 93.50 263 LEU A N 1
ATOM 2020 C CA . LEU A 1 263 ? 18.526 -11.841 -28.984 1.00 93.50 263 LEU A CA 1
ATOM 2021 C C . LEU A 1 263 ? 19.034 -13.249 -28.629 1.00 93.50 263 LEU A C 1
ATOM 2023 O O . LEU A 1 263 ? 19.888 -13.786 -29.326 1.00 93.50 263 LEU A O 1
ATOM 2027 N N . VAL A 1 264 ? 18.474 -13.881 -27.596 1.00 95.81 264 VAL A N 1
ATOM 2028 C CA . VAL A 1 264 ? 18.812 -15.264 -27.218 1.00 95.81 264 VAL A CA 1
ATOM 2029 C C . VAL A 1 264 ? 18.473 -16.243 -28.342 1.00 95.81 264 VAL A C 1
ATOM 2031 O O . VAL A 1 264 ? 19.255 -17.155 -28.597 1.00 95.81 264 VAL A O 1
ATOM 2034 N N . LEU A 1 265 ? 17.353 -16.048 -29.042 1.00 95.81 265 LEU A N 1
ATOM 2035 C CA . LEU A 1 265 ? 16.965 -16.887 -30.174 1.00 95.81 265 LEU A CA 1
ATOM 2036 C C . LEU A 1 265 ? 17.961 -16.766 -31.335 1.00 95.81 265 LEU A C 1
ATOM 2038 O O . LEU A 1 265 ? 18.418 -17.783 -31.849 1.00 95.81 265 LEU A O 1
ATOM 2042 N N . VAL A 1 266 ? 18.341 -15.541 -31.715 1.00 93.69 266 VAL A N 1
ATOM 2043 C CA . VAL A 1 266 ? 19.360 -15.309 -32.755 1.00 93.69 266 VAL A CA 1
ATOM 2044 C C . VAL A 1 266 ? 20.703 -15.912 -32.334 1.00 93.69 266 VAL A C 1
ATOM 2046 O O . VAL A 1 266 ? 21.346 -16.600 -33.122 1.00 93.69 266 VAL A O 1
ATOM 2049 N N . PHE A 1 267 ? 21.100 -15.726 -31.074 1.00 95.25 267 PHE A N 1
ATOM 2050 C CA . PHE A 1 267 ? 22.321 -16.309 -30.519 1.00 95.25 267 PHE A CA 1
ATOM 2051 C C . PHE A 1 267 ? 22.317 -17.844 -30.581 1.00 95.25 267 PHE A C 1
ATOM 2053 O O . PHE A 1 267 ? 23.301 -18.443 -31.008 1.00 95.25 267 PHE A O 1
ATOM 2060 N N . ALA A 1 268 ? 21.206 -18.484 -30.209 1.00 95.88 268 ALA A N 1
ATOM 2061 C CA . ALA A 1 268 ? 21.063 -19.938 -30.240 1.00 95.88 268 ALA A CA 1
ATOM 2062 C C . ALA A 1 268 ? 21.177 -20.519 -31.659 1.00 95.88 268 ALA A C 1
ATOM 2064 O O . ALA A 1 268 ? 21.652 -21.641 -31.814 1.00 95.88 268 ALA A O 1
ATOM 2065 N N . VAL A 1 269 ? 20.775 -19.760 -32.684 1.00 94.31 269 VAL A N 1
ATOM 2066 C CA . VAL A 1 269 ? 20.929 -20.145 -34.096 1.00 94.31 269 VAL A CA 1
ATOM 2067 C C . VAL A 1 269 ? 22.361 -19.920 -34.592 1.00 94.31 269 VAL A C 1
ATOM 2069 O O . VAL A 1 269 ? 22.885 -20.744 -35.335 1.00 94.31 269 VAL A O 1
ATOM 2072 N N . GLU A 1 270 ? 23.021 -18.839 -34.178 1.00 92.50 270 GLU A N 1
ATOM 2073 C CA . GLU A 1 270 ? 24.358 -18.477 -34.670 1.00 92.50 270 GLU A CA 1
ATOM 2074 C C . GLU A 1 270 ? 25.495 -19.296 -34.038 1.00 92.50 270 GLU A C 1
ATOM 2076 O O . GLU A 1 270 ? 26.476 -19.611 -34.715 1.00 92.50 270 GLU A O 1
ATOM 2081 N N . VAL A 1 271 ? 25.390 -19.674 -32.757 1.00 94.31 271 VAL A N 1
ATOM 2082 C CA . VAL A 1 271 ? 26.459 -20.411 -32.052 1.00 94.31 271 VAL A CA 1
ATOM 2083 C C . VAL A 1 271 ? 26.808 -21.748 -32.721 1.00 94.31 271 VAL A C 1
ATOM 2085 O O . VAL A 1 271 ? 27.999 -21.976 -32.945 1.00 94.31 271 VAL A O 1
ATOM 2088 N N . PRO A 1 272 ? 25.846 -22.614 -33.102 1.00 93.00 272 PRO A N 1
ATOM 2089 C CA . PRO A 1 272 ? 26.151 -23.840 -33.840 1.00 93.00 272 PRO A CA 1
ATOM 2090 C C . PRO A 1 272 ? 26.854 -23.580 -35.179 1.00 93.00 272 PRO A C 1
ATOM 2092 O O . PRO A 1 272 ? 27.740 -24.334 -35.566 1.00 93.00 272 PRO A O 1
ATOM 2095 N N . ILE A 1 273 ? 26.509 -22.490 -35.871 1.00 88.56 273 ILE A N 1
ATOM 2096 C CA . ILE A 1 273 ? 27.139 -22.129 -37.149 1.00 88.56 273 ILE A CA 1
ATOM 2097 C C . ILE A 1 273 ? 28.605 -21.738 -36.925 1.00 88.56 273 ILE A C 1
ATOM 2099 O O . ILE A 1 273 ? 29.482 -22.151 -37.682 1.00 88.56 273 ILE A O 1
ATOM 2103 N N . TYR A 1 274 ? 28.895 -20.960 -35.877 1.00 89.81 274 TYR A N 1
ATOM 2104 C CA . TYR A 1 274 ? 30.277 -20.635 -35.513 1.00 89.81 274 TYR A CA 1
ATOM 2105 C C . TYR A 1 274 ? 31.066 -21.863 -35.065 1.00 89.81 274 TYR A C 1
ATOM 2107 O O . TYR A 1 274 ? 32.229 -21.983 -35.431 1.00 89.81 274 TYR A O 1
ATOM 2115 N N . TRP A 1 275 ? 30.438 -22.776 -34.322 1.00 92.31 275 TRP A N 1
ATOM 2116 C CA . TRP A 1 275 ? 31.070 -24.023 -33.898 1.00 92.31 275 TRP A CA 1
ATOM 2117 C C . TRP A 1 275 ? 31.622 -24.809 -35.092 1.00 92.31 275 TRP A C 1
ATOM 2119 O O . TRP A 1 275 ? 32.799 -25.166 -35.099 1.00 92.31 275 TRP A O 1
ATOM 2129 N N . VAL A 1 276 ? 30.794 -25.028 -36.117 1.00 88.12 276 VAL A N 1
ATOM 2130 C CA . VAL A 1 276 ? 31.195 -25.755 -37.334 1.00 88.12 276 VAL A CA 1
ATOM 2131 C C . VAL A 1 276 ? 32.268 -24.981 -38.105 1.00 88.12 276 VAL A C 1
ATOM 2133 O O . VAL A 1 276 ? 33.243 -25.559 -38.568 1.00 88.12 276 VAL A O 1
ATOM 2136 N N . ALA A 1 277 ? 32.151 -23.652 -38.194 1.00 86.38 277 ALA A N 1
ATOM 2137 C CA . ALA A 1 277 ? 33.144 -22.825 -38.884 1.00 86.38 277 ALA A CA 1
ATOM 2138 C C . ALA A 1 277 ? 34.532 -22.832 -38.210 1.00 86.38 277 ALA A C 1
ATOM 2140 O O . ALA A 1 277 ? 35.539 -22.579 -38.869 1.00 86.38 277 ALA A O 1
ATOM 2141 N N . PHE A 1 278 ? 34.602 -23.088 -36.902 1.00 88.06 278 PHE A N 1
ATOM 2142 C CA . PHE A 1 278 ? 35.850 -23.076 -36.134 1.00 88.06 278 PHE A CA 1
ATOM 2143 C C . PHE A 1 278 ? 36.471 -24.459 -35.912 1.00 88.06 278 PHE A C 1
ATOM 2145 O O . PHE A 1 278 ? 37.631 -24.546 -35.492 1.00 88.06 278 PHE A O 1
ATOM 2152 N N . GLU A 1 279 ? 35.736 -25.522 -36.231 1.00 88.19 279 GLU A N 1
ATOM 2153 C CA . GLU A 1 279 ? 36.187 -26.911 -36.153 1.00 88.19 279 GLU A CA 1
ATOM 2154 C C . GLU A 1 279 ? 37.480 -27.181 -36.957 1.00 88.19 279 GLU A C 1
ATOM 2156 O O . GLU A 1 279 ? 38.405 -27.768 -36.384 1.00 88.19 279 GLU A O 1
ATOM 2161 N N . PRO A 1 280 ? 37.665 -26.647 -38.187 1.00 84.00 280 PRO A N 1
ATOM 2162 C CA . PRO A 1 280 ? 38.896 -26.856 -38.957 1.00 84.00 280 PRO A CA 1
ATOM 2163 C C . PRO A 1 280 ? 40.161 -26.257 -38.322 1.00 84.00 280 PRO A C 1
ATOM 2165 O O . PRO A 1 280 ? 41.266 -26.695 -38.624 1.00 84.00 280 PRO A O 1
ATOM 2168 N N . PHE A 1 281 ? 40.029 -25.250 -37.449 1.00 82.62 281 PHE A N 1
ATOM 2169 C CA . PHE A 1 281 ? 41.182 -24.547 -36.866 1.00 82.62 281 PHE A CA 1
ATOM 2170 C C . PHE A 1 281 ? 41.739 -25.219 -35.610 1.00 82.62 281 PHE A C 1
ATOM 2172 O O . PHE A 1 281 ? 42.915 -25.043 -35.299 1.00 82.62 281 PHE A O 1
ATOM 2179 N N . HIS A 1 282 ? 40.907 -25.961 -34.878 1.00 82.88 282 HIS A N 1
ATOM 2180 C CA . HIS A 1 282 ? 41.283 -26.559 -33.591 1.00 82.88 282 HIS A CA 1
ATOM 2181 C C . HIS A 1 282 ? 41.388 -28.091 -33.651 1.00 82.88 282 HIS A C 1
ATOM 2183 O O . HIS A 1 282 ? 41.926 -28.694 -32.722 1.00 82.88 282 HIS A O 1
ATOM 2189 N N . GLY A 1 283 ? 40.933 -28.704 -34.751 1.00 72.31 283 GLY A N 1
ATOM 2190 C CA . GLY A 1 283 ? 40.951 -30.148 -34.969 1.00 72.31 283 GLY A CA 1
ATOM 2191 C C . GLY A 1 283 ? 39.782 -30.876 -34.299 1.00 72.31 283 GLY A C 1
ATOM 2192 O O . GLY A 1 283 ? 39.170 -30.384 -33.348 1.00 72.31 283 GLY A O 1
ATOM 2193 N N . VAL A 1 284 ? 39.483 -32.077 -34.796 1.00 75.25 284 VAL A N 1
ATOM 2194 C CA . VAL A 1 284 ? 38.389 -32.935 -34.315 1.00 75.25 284 VAL A CA 1
ATOM 2195 C C . VAL A 1 284 ? 38.952 -33.994 -33.356 1.00 75.25 284 VAL A C 1
ATOM 2197 O O . VAL A 1 284 ? 40.018 -34.554 -33.599 1.00 75.25 284 VAL A O 1
ATOM 2200 N N . GLY A 1 285 ? 38.259 -34.279 -32.247 1.00 70.81 285 GLY A N 1
ATOM 2201 C CA . GLY A 1 285 ? 38.526 -35.472 -31.422 1.00 70.81 285 GLY A CA 1
ATOM 2202 C C . GLY A 1 285 ? 39.325 -35.291 -30.123 1.00 70.81 285 GLY A C 1
ATOM 2203 O O . GLY A 1 285 ? 39.452 -36.258 -29.374 1.00 70.81 285 GLY A O 1
ATOM 2204 N N . THR A 1 286 ? 39.806 -34.086 -29.779 1.00 82.00 286 THR A N 1
ATOM 2205 C CA . THR A 1 286 ? 40.388 -33.819 -28.442 1.00 82.00 286 THR A CA 1
ATOM 2206 C C . THR A 1 286 ? 39.455 -32.967 -27.577 1.00 82.00 286 THR A C 1
ATOM 2208 O O . THR A 1 286 ? 38.882 -31.977 -28.036 1.00 82.00 286 THR A O 1
ATOM 2211 N N . SER A 1 287 ? 39.305 -33.317 -26.294 1.00 82.94 287 SER A N 1
ATOM 2212 C CA . SER A 1 287 ? 38.430 -32.583 -25.362 1.00 82.94 287 SER A CA 1
ATOM 2213 C C . SER A 1 287 ? 38.837 -31.111 -25.200 1.00 82.94 287 SER A C 1
ATOM 2215 O O . SER A 1 287 ? 37.981 -30.252 -25.003 1.00 82.94 287 SER A O 1
ATOM 2217 N N . SER A 1 288 ? 40.134 -30.802 -25.311 1.00 85.69 288 SER A N 1
ATOM 2218 C CA . SER A 1 288 ? 40.659 -29.432 -25.267 1.00 85.69 288 SER A CA 1
ATOM 2219 C C . SER A 1 288 ? 40.273 -28.615 -26.503 1.00 85.69 288 SER A C 1
ATOM 2221 O O . SER A 1 288 ? 39.892 -27.455 -26.352 1.00 85.69 288 SER A O 1
ATOM 2223 N N . ALA A 1 289 ? 40.311 -29.210 -27.701 1.00 84.81 289 ALA A N 1
ATOM 2224 C CA . ALA A 1 289 ? 39.865 -28.555 -28.932 1.00 84.81 289 ALA A CA 1
ATOM 2225 C C . ALA A 1 289 ? 38.364 -28.247 -28.897 1.00 84.81 289 ALA A C 1
ATOM 2227 O O . ALA A 1 289 ? 37.958 -27.141 -29.248 1.00 84.81 289 ALA A O 1
ATOM 2228 N N . GLY A 1 290 ? 37.550 -29.176 -28.381 1.00 88.62 290 GLY A N 1
ATOM 2229 C CA . GLY A 1 290 ? 36.112 -28.961 -28.207 1.00 88.62 290 GLY A CA 1
ATOM 2230 C C . GLY A 1 290 ? 35.793 -27.781 -27.284 1.00 88.62 290 GLY A C 1
ATOM 2231 O O . GLY A 1 290 ? 34.946 -26.953 -27.609 1.00 88.62 290 GLY A O 1
ATOM 2232 N N . VAL A 1 291 ? 36.503 -27.648 -26.158 1.00 90.50 291 VAL A N 1
ATOM 2233 C CA . VAL A 1 291 ? 36.316 -26.512 -25.236 1.00 90.50 291 VAL A CA 1
ATOM 2234 C C . VAL A 1 291 ? 36.765 -25.193 -25.872 1.00 90.50 291 VAL A C 1
ATOM 2236 O O . VAL A 1 291 ? 36.044 -24.199 -25.781 1.00 90.50 291 VAL A O 1
ATOM 2239 N N . LEU A 1 292 ? 37.921 -25.166 -26.543 1.00 89.31 292 LEU A N 1
ATOM 2240 C CA . LEU A 1 292 ? 38.403 -23.963 -27.234 1.00 89.31 292 LEU A CA 1
ATOM 2241 C C . LEU A 1 292 ? 37.420 -23.512 -28.320 1.00 89.31 292 LEU A C 1
ATOM 2243 O O . LEU A 1 292 ? 37.032 -22.343 -28.337 1.00 89.31 292 LEU A O 1
ATOM 2247 N N . ASN A 1 293 ? 36.930 -24.447 -29.136 1.00 90.88 293 ASN A N 1
ATOM 2248 C CA . ASN A 1 293 ? 35.918 -24.175 -30.149 1.00 90.88 293 ASN A CA 1
ATOM 2249 C C . ASN A 1 293 ? 34.627 -23.605 -29.524 1.00 90.88 293 ASN A C 1
ATOM 2251 O O . ASN A 1 293 ? 34.158 -22.539 -29.925 1.00 90.88 293 ASN A O 1
ATOM 2255 N N . ALA A 1 294 ? 34.122 -24.236 -28.455 1.00 91.31 294 ALA A N 1
ATOM 2256 C CA . ALA A 1 294 ? 32.956 -23.761 -27.706 1.00 91.31 294 ALA A CA 1
ATOM 2257 C C . ALA A 1 294 ? 33.110 -22.309 -27.243 1.00 91.31 294 ALA A C 1
ATOM 2259 O O . ALA A 1 294 ? 32.243 -21.466 -27.477 1.00 91.31 294 ALA A O 1
ATOM 2260 N N . THR A 1 295 ? 34.225 -22.018 -26.569 1.00 95.06 295 THR A N 1
ATOM 2261 C CA . THR A 1 295 ? 34.477 -20.698 -25.982 1.00 95.06 295 THR A CA 1
ATOM 2262 C C . THR A 1 295 ? 34.594 -19.620 -27.050 1.00 95.06 295 THR A C 1
ATOM 2264 O O . THR A 1 295 ? 34.050 -18.528 -26.867 1.00 95.06 295 THR A O 1
ATOM 2267 N N . LEU A 1 296 ? 35.231 -19.921 -28.183 1.00 92.12 296 LEU A N 1
ATOM 2268 C CA . LEU A 1 296 ? 35.404 -18.977 -29.279 1.00 92.12 296 LEU A CA 1
ATOM 2269 C C . LEU A 1 296 ? 34.088 -18.758 -30.039 1.00 92.12 296 LEU A C 1
ATOM 2271 O O . LEU A 1 296 ? 33.711 -17.606 -30.253 1.00 92.12 296 LEU A O 1
ATOM 2275 N N . ALA A 1 297 ? 33.329 -19.818 -30.337 1.00 93.81 297 ALA A N 1
ATOM 2276 C CA . ALA A 1 297 ? 31.998 -19.730 -30.945 1.00 93.81 297 ALA A CA 1
ATOM 2277 C C . ALA A 1 297 ? 31.022 -18.898 -30.098 1.00 93.81 297 ALA A C 1
ATOM 2279 O O . ALA A 1 297 ? 30.358 -17.997 -30.614 1.00 93.81 297 ALA A O 1
ATOM 2280 N N . ILE A 1 298 ? 30.982 -19.143 -28.785 1.00 95.75 298 ILE A N 1
ATOM 2281 C CA . ILE A 1 298 ? 30.166 -18.372 -27.838 1.00 95.75 298 ILE A CA 1
ATOM 2282 C C . ILE A 1 298 ? 30.631 -16.914 -27.795 1.00 95.75 298 ILE A C 1
ATOM 2284 O O . ILE A 1 298 ? 29.805 -16.010 -27.900 1.00 95.75 298 ILE A O 1
ATOM 2288 N N . SER A 1 299 ? 31.938 -16.666 -27.678 1.00 95.25 299 SER A N 1
ATOM 2289 C CA . SER A 1 299 ? 32.482 -15.304 -27.577 1.00 95.25 299 SER A CA 1
ATOM 2290 C C . SER A 1 299 ? 32.202 -14.479 -28.833 1.00 95.25 299 SER A C 1
ATOM 2292 O O . SER A 1 299 ? 31.775 -13.329 -28.733 1.00 95.25 299 SER A O 1
ATOM 2294 N N . VAL A 1 300 ? 32.386 -15.072 -30.016 1.00 94.19 300 VAL A N 1
ATOM 2295 C CA . VAL A 1 300 ? 32.080 -14.430 -31.300 1.00 94.19 300 VAL A CA 1
ATOM 2296 C C . VAL A 1 300 ? 30.579 -14.205 -31.444 1.00 94.19 300 VAL A C 1
ATOM 2298 O O . VAL A 1 300 ? 30.181 -13.103 -31.811 1.00 94.19 300 VAL A O 1
ATOM 2301 N N . GLY A 1 301 ? 29.741 -15.183 -31.083 1.00 93.19 301 GLY A N 1
ATOM 2302 C CA . GLY A 1 301 ? 28.286 -15.020 -31.090 1.00 93.19 301 GLY A CA 1
ATOM 2303 C C . GLY A 1 301 ? 27.814 -13.883 -30.179 1.00 93.19 301 GLY A C 1
ATOM 2304 O O . GLY A 1 301 ? 26.987 -13.067 -30.586 1.00 93.19 301 GLY A O 1
ATOM 2305 N N . VAL A 1 302 ? 28.384 -13.768 -28.974 1.00 94.44 302 VAL A N 1
ATOM 2306 C CA . VAL A 1 302 ? 28.081 -12.667 -28.049 1.00 94.44 302 VAL A CA 1
ATOM 2307 C C . VAL A 1 302 ? 28.539 -11.340 -28.641 1.00 94.44 302 VAL A C 1
ATOM 2309 O O . VAL A 1 302 ? 27.762 -10.392 -28.648 1.00 94.44 302 VAL A O 1
ATOM 2312 N N . LEU A 1 303 ? 29.763 -11.254 -29.169 1.00 94.00 303 LEU A N 1
ATOM 2313 C CA . LEU A 1 303 ? 30.294 -10.026 -29.768 1.00 94.00 303 LEU A CA 1
ATOM 2314 C C . LEU A 1 303 ? 29.433 -9.557 -30.950 1.00 94.00 303 LEU A C 1
ATOM 2316 O O . LEU A 1 303 ? 29.079 -8.379 -31.030 1.00 94.00 303 LEU A O 1
ATOM 2320 N N . MET A 1 304 ? 29.074 -10.486 -31.838 1.00 94.12 304 MET A N 1
ATOM 2321 C CA . MET A 1 304 ? 28.326 -10.217 -33.067 1.00 94.12 304 MET A CA 1
ATOM 2322 C C . MET A 1 304 ? 26.911 -9.721 -32.804 1.00 94.12 304 MET A C 1
ATOM 2324 O O . MET A 1 304 ? 26.375 -8.970 -33.612 1.00 94.12 304 MET A O 1
ATOM 2328 N N . LEU A 1 305 ? 26.338 -10.077 -31.657 1.00 93.38 305 LEU A N 1
ATOM 2329 C CA . LEU A 1 305 ? 25.000 -9.657 -31.275 1.00 93.38 305 LEU A CA 1
ATOM 2330 C C . LEU A 1 305 ? 25.001 -8.447 -30.326 1.00 93.38 305 LEU A C 1
ATOM 2332 O O . LEU A 1 305 ? 24.219 -7.508 -30.497 1.00 93.38 305 LEU A O 1
ATOM 2336 N N . ALA A 1 306 ? 25.891 -8.445 -29.332 1.00 93.75 306 ALA A N 1
ATOM 2337 C CA . ALA A 1 306 ? 25.954 -7.415 -28.304 1.00 93.75 306 ALA A CA 1
ATOM 2338 C C . ALA A 1 306 ? 26.464 -6.083 -28.856 1.00 93.75 306 ALA A C 1
ATOM 2340 O O . ALA A 1 306 ? 25.914 -5.045 -28.496 1.00 93.75 306 ALA A O 1
ATOM 2341 N N . VAL A 1 307 ? 27.474 -6.081 -29.738 1.00 94.31 307 VAL A N 1
ATOM 2342 C CA . VAL A 1 307 ? 28.040 -4.825 -30.260 1.00 94.31 307 VAL A CA 1
ATOM 2343 C C . VAL A 1 307 ? 27.005 -4.038 -31.070 1.00 94.31 307 VAL A C 1
ATOM 2345 O O . VAL A 1 307 ? 26.751 -2.889 -30.701 1.00 94.31 307 VAL A O 1
ATOM 2348 N N . PRO A 1 308 ? 26.328 -4.603 -32.091 1.00 95.19 308 PRO A N 1
ATOM 2349 C CA . PRO A 1 308 ? 25.290 -3.875 -32.821 1.00 95.19 308 PRO A CA 1
ATOM 2350 C C . PRO A 1 308 ? 24.140 -3.429 -31.917 1.00 95.19 308 PRO A C 1
ATOM 2352 O O . PRO A 1 308 ? 23.676 -2.295 -32.028 1.00 95.19 308 PRO A O 1
ATOM 2355 N N . HIS A 1 309 ? 23.721 -4.275 -30.970 1.00 94.31 309 HIS A N 1
ATOM 2356 C CA . HIS A 1 309 ? 22.673 -3.933 -30.010 1.00 94.31 309 HIS A CA 1
ATOM 2357 C C . HIS A 1 309 ? 23.047 -2.735 -29.124 1.00 94.31 309 HIS A C 1
ATOM 2359 O O . HIS A 1 309 ? 22.271 -1.784 -28.996 1.00 94.31 309 HIS A O 1
ATOM 2365 N N . LEU A 1 310 ? 24.253 -2.744 -28.549 1.00 93.00 310 LEU A N 1
ATOM 2366 C CA . LEU A 1 310 ? 24.773 -1.657 -27.719 1.00 93.00 310 LEU A CA 1
ATOM 2367 C C . LEU A 1 310 ? 24.998 -0.380 -28.530 1.00 93.00 310 LEU A C 1
ATOM 2369 O O . LEU A 1 310 ? 24.708 0.705 -28.035 1.00 93.00 310 LEU A O 1
ATOM 2373 N N . VAL A 1 311 ? 25.460 -0.491 -29.777 1.00 93.00 311 VAL A N 1
ATOM 2374 C CA . VAL A 1 311 ? 25.600 0.646 -30.696 1.00 93.00 311 VAL A CA 1
ATOM 2375 C C . VAL A 1 311 ? 24.234 1.262 -31.000 1.00 93.00 311 VAL A C 1
ATOM 2377 O O . VAL A 1 311 ? 24.080 2.477 -30.878 1.00 93.00 311 VAL A O 1
ATOM 2380 N N . GLY A 1 312 ? 23.227 0.449 -31.333 1.00 90.81 312 GLY A N 1
ATOM 2381 C CA . GLY A 1 312 ? 21.856 0.916 -31.560 1.00 90.81 312 GLY A CA 1
ATOM 2382 C C . GLY A 1 312 ? 21.292 1.625 -30.327 1.00 90.81 312 GLY A C 1
ATOM 2383 O O . GLY A 1 312 ? 20.767 2.737 -30.425 1.00 90.81 312 GLY A O 1
ATOM 2384 N N . ARG A 1 313 ? 21.508 1.042 -29.143 1.00 88.56 313 ARG A N 1
ATOM 2385 C CA . ARG A 1 313 ? 21.131 1.642 -27.860 1.00 88.56 313 ARG A CA 1
ATOM 2386 C C . ARG A 1 313 ? 21.845 2.973 -27.611 1.00 88.56 313 ARG A C 1
ATOM 2388 O O . ARG A 1 313 ? 21.189 3.971 -27.325 1.00 88.56 313 ARG A O 1
ATOM 2395 N N . ALA A 1 314 ? 23.164 3.017 -27.772 1.00 87.75 314 ALA A N 1
ATOM 2396 C CA . ALA A 1 314 ? 23.955 4.228 -27.584 1.00 87.75 314 ALA A CA 1
ATOM 2397 C C . ALA A 1 314 ? 23.514 5.331 -28.555 1.00 87.75 314 ALA A C 1
ATOM 2399 O O . ALA A 1 314 ? 23.365 6.481 -28.149 1.00 87.75 314 ALA A O 1
ATOM 2400 N N . MET A 1 315 ? 23.240 4.995 -29.821 1.00 86.06 315 MET A N 1
ATOM 2401 C CA . MET A 1 315 ? 22.726 5.947 -30.810 1.00 86.06 315 MET A CA 1
ATOM 2402 C C . MET A 1 315 ? 21.352 6.498 -30.432 1.00 86.06 315 MET A C 1
ATOM 2404 O O . MET A 1 315 ? 21.119 7.695 -30.610 1.00 86.06 315 MET A O 1
ATOM 2408 N N . ARG A 1 316 ? 20.474 5.665 -29.865 1.00 84.38 316 ARG A N 1
ATOM 2409 C CA . ARG A 1 316 ? 19.168 6.088 -29.350 1.00 84.38 316 ARG A CA 1
ATOM 2410 C C . ARG A 1 316 ? 19.296 6.999 -28.124 1.00 84.38 316 ARG A C 1
ATOM 2412 O O . ARG A 1 316 ? 18.563 7.977 -28.010 1.00 84.38 316 ARG A O 1
ATOM 2419 N N . GLU A 1 317 ? 20.253 6.722 -27.240 1.00 79.19 317 GLU A N 1
ATOM 2420 C CA . GLU A 1 317 ? 20.490 7.475 -26.000 1.00 79.19 317 GLU A CA 1
ATOM 2421 C C . GLU A 1 317 ? 21.218 8.820 -26.213 1.00 79.19 317 GLU A C 1
ATOM 2423 O O . GLU A 1 317 ? 21.209 9.668 -25.319 1.00 79.19 317 GLU A O 1
ATOM 2428 N N . ARG A 1 318 ? 21.788 9.093 -27.399 1.00 73.12 318 ARG A N 1
ATOM 2429 C CA . ARG A 1 318 ? 22.489 10.364 -27.712 1.00 73.12 318 ARG A CA 1
ATOM 2430 C C . ARG A 1 318 ? 21.645 11.620 -27.477 1.00 73.12 318 ARG A C 1
ATOM 2432 O O . ARG A 1 318 ? 22.200 12.677 -27.185 1.00 73.12 318 ARG A O 1
ATOM 2439 N N . GLY A 1 319 ? 20.321 11.522 -27.597 1.00 61.62 319 GLY A N 1
ATOM 2440 C CA . GLY A 1 319 ? 19.409 12.639 -27.343 1.00 61.62 319 GLY A CA 1
ATOM 2441 C C . GLY A 1 319 ? 19.187 12.951 -25.859 1.00 61.62 319 GLY A C 1
ATOM 2442 O O . GLY A 1 319 ? 18.675 14.022 -25.552 1.00 61.62 319 GLY A O 1
ATOM 2443 N N . ALA A 1 320 ? 19.563 12.040 -24.955 1.00 61.66 320 ALA A N 1
ATOM 2444 C CA . ALA A 1 320 ? 19.022 11.949 -23.600 1.00 61.66 320 ALA A CA 1
ATOM 2445 C C . ALA A 1 320 ? 19.790 12.678 -22.502 1.00 61.66 320 ALA A C 1
ATOM 2447 O O . ALA A 1 320 ? 19.213 13.133 -21.521 1.00 61.66 320 ALA A O 1
ATOM 2448 N N . THR A 1 321 ? 21.111 12.727 -22.612 1.00 55.94 321 THR A N 1
ATOM 2449 C CA . THR A 1 321 ? 21.948 13.150 -21.483 1.00 55.94 321 THR A CA 1
ATOM 2450 C C . THR A 1 321 ? 22.688 14.447 -21.751 1.00 55.94 321 THR A C 1
ATOM 2452 O O . THR A 1 321 ? 23.331 14.958 -20.843 1.00 55.94 321 THR A O 1
ATOM 2455 N N . GLY A 1 322 ? 22.650 14.989 -22.978 1.00 55.69 322 GLY A N 1
ATOM 2456 C CA . GLY A 1 322 ? 23.425 16.174 -23.388 1.00 55.69 322 GLY A CA 1
ATOM 2457 C C . GLY A 1 322 ? 24.955 16.014 -23.285 1.00 55.69 322 GLY A C 1
ATOM 2458 O O . GLY A 1 322 ? 25.696 16.775 -23.901 1.00 55.69 322 GLY A O 1
ATOM 2459 N N . ALA A 1 323 ? 25.423 14.994 -22.564 1.00 47.44 323 ALA A N 1
ATOM 2460 C CA . ALA A 1 323 ? 26.787 14.769 -22.122 1.00 47.44 323 ALA A CA 1
ATOM 2461 C C . ALA A 1 323 ? 27.637 13.983 -23.128 1.00 47.44 323 ALA A C 1
ATOM 2463 O O . ALA A 1 323 ? 28.836 13.829 -22.930 1.00 47.44 323 ALA A O 1
ATOM 2464 N N . SER A 1 324 ? 27.061 13.483 -24.222 1.00 51.72 324 SER A N 1
ATOM 2465 C CA . SER A 1 324 ? 27.731 12.472 -25.038 1.00 51.72 324 SER A CA 1
ATOM 2466 C C . SER A 1 324 ? 27.948 12.882 -26.500 1.00 51.72 324 SER A C 1
ATOM 2468 O O . SER A 1 324 ? 27.780 12.089 -27.427 1.00 51.72 324 SER A O 1
ATOM 2470 N N . ARG A 1 325 ? 28.437 14.114 -26.725 1.00 61.84 325 ARG A N 1
ATOM 2471 C CA . ARG A 1 325 ? 29.058 14.484 -28.016 1.00 61.84 325 ARG A CA 1
ATOM 2472 C C . ARG A 1 325 ? 30.074 13.427 -28.517 1.00 61.84 325 ARG A C 1
ATOM 2474 O O . ARG A 1 325 ? 29.993 13.102 -29.703 1.00 61.84 325 ARG A O 1
ATOM 2481 N N . PRO A 1 326 ? 30.937 12.804 -27.677 1.00 71.38 326 PRO A N 1
ATOM 2482 C CA . PRO A 1 326 ? 31.861 11.767 -28.152 1.00 71.38 326 PRO A CA 1
ATOM 2483 C C . PRO A 1 326 ? 31.262 10.354 -28.277 1.00 71.38 326 PRO A C 1
ATOM 2485 O O . PRO A 1 326 ? 31.891 9.494 -28.888 1.00 71.38 326 PRO A O 1
ATOM 2488 N N . ALA A 1 327 ? 30.063 10.063 -27.755 1.00 77.56 327 ALA A N 1
ATOM 2489 C CA . ALA A 1 327 ? 29.612 8.666 -27.667 1.00 77.56 327 ALA A CA 1
ATOM 2490 C C . ALA A 1 327 ? 29.283 8.023 -29.008 1.00 77.56 327 ALA A C 1
ATOM 2492 O O . ALA A 1 327 ? 29.355 6.805 -29.118 1.00 77.56 327 ALA A O 1
ATOM 2493 N N . GLY A 1 328 ? 28.926 8.792 -30.034 1.00 83.00 328 GLY A N 1
ATOM 2494 C CA . GLY A 1 328 ? 28.634 8.164 -31.314 1.00 83.00 328 GLY A CA 1
ATOM 2495 C C . GLY A 1 328 ? 29.593 8.340 -32.475 1.00 83.00 328 GLY A C 1
ATOM 2496 O O . GLY A 1 328 ? 29.398 7.565 -33.397 1.00 83.00 328 GLY A O 1
ATOM 2497 N N . PRO A 1 329 ? 30.653 9.174 -32.477 1.00 88.25 329 PRO A N 1
ATOM 2498 C CA . PRO A 1 329 ? 31.841 8.758 -33.215 1.00 88.25 329 PRO A CA 1
ATOM 2499 C C . PRO A 1 329 ? 32.361 7.422 -32.665 1.00 88.25 329 PRO A C 1
ATOM 2501 O O . PRO A 1 329 ? 32.624 6.528 -33.455 1.00 88.25 329 PRO A O 1
ATOM 2504 N N . ALA A 1 330 ? 32.373 7.211 -31.339 1.00 88.56 330 ALA A N 1
ATOM 2505 C CA . ALA A 1 330 ? 32.722 5.908 -30.765 1.00 88.56 330 ALA A CA 1
ATOM 2506 C C . ALA A 1 330 ? 31.761 4.788 -31.213 1.00 88.56 330 ALA A C 1
ATOM 2508 O O . ALA A 1 330 ? 32.216 3.747 -31.672 1.00 88.56 330 ALA A O 1
ATOM 2509 N N . ALA A 1 331 ? 30.441 5.007 -31.167 1.00 89.38 331 ALA A N 1
ATOM 2510 C CA . ALA A 1 331 ? 29.467 4.027 -31.659 1.00 89.38 331 ALA A CA 1
ATOM 2511 C C . ALA A 1 331 ? 29.630 3.721 -33.164 1.00 89.38 331 ALA A C 1
ATOM 2513 O O . ALA A 1 331 ? 29.517 2.565 -33.558 1.00 89.38 331 ALA A O 1
ATOM 2514 N N . LEU A 1 332 ? 29.944 4.725 -33.996 1.00 91.06 332 LEU A N 1
ATOM 2515 C CA . LEU A 1 332 ? 30.243 4.524 -35.420 1.00 91.06 332 LEU A CA 1
ATOM 2516 C C . LEU A 1 332 ? 31.554 3.756 -35.634 1.00 91.06 332 LEU A C 1
ATOM 2518 O O . LEU A 1 332 ? 31.605 2.896 -36.507 1.00 91.06 332 LEU A O 1
ATOM 2522 N N . LEU A 1 333 ? 32.587 4.013 -34.825 1.00 94.06 333 LEU A N 1
ATOM 2523 C CA . LEU A 1 333 ? 33.838 3.249 -34.856 1.00 94.06 333 LEU A CA 1
ATOM 2524 C C . LEU A 1 333 ? 33.605 1.782 -34.477 1.00 94.06 333 LEU A C 1
ATOM 2526 O O . LEU A 1 333 ? 34.075 0.895 -35.184 1.00 94.06 333 LEU A O 1
ATOM 2530 N N . PHE A 1 334 ? 32.836 1.516 -33.416 1.00 93.19 334 PHE A N 1
ATOM 2531 C CA . PHE A 1 334 ? 32.461 0.151 -33.035 1.00 93.19 334 PHE A CA 1
ATOM 2532 C C . PHE A 1 334 ? 31.626 -0.542 -34.114 1.00 93.19 334 PHE A C 1
ATOM 2534 O O . PHE A 1 334 ? 31.854 -1.719 -34.382 1.00 93.19 334 PHE A O 1
ATOM 2541 N N . LEU A 1 335 ? 30.706 0.174 -34.768 1.00 94.06 335 LEU A N 1
ATOM 2542 C CA . LEU A 1 335 ? 29.925 -0.369 -35.881 1.00 94.06 335 LEU A CA 1
ATOM 2543 C C . LEU A 1 335 ? 30.803 -0.681 -37.098 1.00 94.06 335 LEU A C 1
ATOM 2545 O O . LEU A 1 335 ? 30.633 -1.725 -37.717 1.00 94.06 335 LEU A O 1
ATOM 2549 N N . GLY A 1 336 ? 31.758 0.197 -37.419 1.00 95.12 336 GLY A N 1
ATOM 2550 C CA . GLY A 1 336 ? 32.721 -0.016 -38.498 1.00 95.12 336 GLY A CA 1
ATOM 2551 C C . GLY A 1 336 ? 33.637 -1.209 -38.228 1.00 95.12 336 GLY A C 1
ATOM 2552 O O . GLY A 1 336 ? 33.818 -2.055 -39.101 1.00 95.12 336 GLY A O 1
ATOM 2553 N N . PHE A 1 337 ? 34.149 -1.328 -37.000 1.00 95.75 337 PHE A N 1
ATOM 2554 C CA . PHE A 1 337 ? 34.928 -2.490 -36.570 1.00 95.75 337 PHE A CA 1
ATOM 2555 C C . PHE A 1 337 ? 34.103 -3.781 -36.647 1.00 95.75 337 PHE A C 1
ATOM 2557 O O . PHE A 1 337 ? 34.557 -4.774 -37.208 1.00 95.75 337 PHE A O 1
ATOM 2564 N N . TRP A 1 338 ? 32.861 -3.755 -36.161 1.00 96.31 338 TRP A N 1
ATOM 2565 C CA . TRP A 1 338 ? 31.946 -4.889 -36.258 1.00 96.31 338 TRP A CA 1
ATOM 2566 C C . TRP A 1 338 ? 31.644 -5.282 -37.714 1.00 96.31 338 TRP A C 1
ATOM 2568 O O . TRP A 1 338 ? 31.651 -6.470 -38.039 1.00 96.31 338 TRP A O 1
ATOM 2578 N N . ALA A 1 339 ? 31.436 -4.311 -38.608 1.00 95.38 339 ALA A N 1
ATOM 2579 C CA . ALA A 1 339 ? 31.216 -4.570 -40.029 1.00 95.38 339 ALA A CA 1
ATOM 2580 C C . ALA A 1 339 ? 32.451 -5.216 -40.678 1.00 95.38 339 ALA A C 1
ATOM 2582 O O . ALA A 1 339 ? 32.315 -6.177 -41.434 1.00 95.38 339 ALA A O 1
ATOM 2583 N N . ALA A 1 340 ? 33.658 -4.761 -40.327 1.00 95.44 340 ALA A N 1
ATOM 2584 C CA . ALA A 1 340 ? 34.899 -5.392 -40.770 1.00 95.44 340 ALA A CA 1
ATOM 2585 C C . ALA A 1 340 ? 35.004 -6.845 -40.274 1.00 95.44 340 ALA A C 1
ATOM 2587 O O . ALA A 1 340 ? 35.272 -7.740 -41.074 1.00 95.44 340 ALA A O 1
ATOM 2588 N N . CYS A 1 341 ? 34.715 -7.106 -38.992 1.00 93.12 341 CYS A N 1
ATOM 2589 C CA . CYS A 1 341 ? 34.668 -8.466 -38.443 1.00 93.12 341 CYS A CA 1
ATOM 2590 C C . CYS A 1 341 ? 33.603 -9.342 -39.121 1.00 93.12 341 CYS A C 1
ATOM 2592 O O . CYS A 1 341 ? 33.807 -10.537 -39.309 1.00 93.12 341 CYS A O 1
ATOM 2594 N N . THR A 1 342 ? 32.466 -8.762 -39.497 1.00 93.56 342 THR A N 1
ATOM 2595 C CA . THR A 1 342 ? 31.393 -9.463 -40.210 1.00 93.56 342 THR A CA 1
ATOM 2596 C C . THR A 1 342 ? 31.852 -9.907 -41.596 1.00 93.56 342 THR A C 1
ATOM 2598 O O . THR A 1 342 ? 31.641 -11.056 -41.978 1.00 93.56 342 THR A O 1
ATOM 2601 N N . VAL A 1 343 ? 32.540 -9.028 -42.329 1.00 95.06 343 VAL A N 1
ATOM 2602 C CA . VAL A 1 343 ? 33.117 -9.363 -43.637 1.00 95.06 343 VAL A CA 1
ATOM 2603 C C . VAL A 1 343 ? 34.182 -10.449 -43.497 1.00 95.06 343 VAL A C 1
ATOM 2605 O O . VAL A 1 343 ? 34.137 -11.436 -44.229 1.00 95.06 343 VAL A O 1
ATOM 2608 N N . THR A 1 344 ? 35.110 -10.323 -42.541 1.00 93.69 344 THR A N 1
ATOM 2609 C CA . THR A 1 344 ? 36.175 -11.322 -42.360 1.00 93.69 344 THR A CA 1
ATOM 2610 C C . THR A 1 344 ? 35.626 -12.685 -41.945 1.00 93.69 344 THR A C 1
ATOM 2612 O O . THR A 1 344 ? 36.049 -13.694 -42.505 1.00 93.69 344 THR A O 1
ATOM 2615 N N . LEU A 1 345 ? 34.646 -12.739 -41.036 1.00 90.00 345 LEU A N 1
ATOM 2616 C CA . LEU A 1 345 ? 33.984 -13.989 -40.651 1.00 90.00 345 LEU A CA 1
ATOM 2617 C C . LEU A 1 345 ? 33.124 -14.572 -41.772 1.00 90.00 345 LEU A C 1
ATOM 2619 O O . LEU A 1 345 ? 33.085 -15.789 -41.923 1.00 90.00 345 LEU A O 1
ATOM 2623 N N . GLY A 1 346 ? 32.457 -13.739 -42.573 1.00 90.88 346 GLY A N 1
ATOM 2624 C CA . GLY A 1 346 ? 31.715 -14.194 -43.748 1.00 90.88 346 GLY A CA 1
ATOM 2625 C C . GLY A 1 346 ? 32.636 -14.851 -44.777 1.00 90.88 346 GLY A C 1
ATOM 2626 O O . GLY A 1 346 ? 32.331 -15.933 -45.275 1.00 90.88 346 GLY A O 1
ATOM 2627 N N . ILE A 1 347 ? 33.808 -14.252 -45.021 1.00 92.00 347 ILE A N 1
ATOM 2628 C CA . ILE A 1 347 ? 34.856 -14.839 -45.869 1.00 92.00 347 ILE A CA 1
ATOM 2629 C C . ILE A 1 347 ? 35.375 -16.148 -45.273 1.00 92.00 347 ILE A C 1
ATOM 2631 O O . ILE A 1 347 ? 35.535 -17.122 -46.006 1.00 92.00 347 ILE A O 1
ATOM 2635 N N . LEU A 1 348 ? 35.607 -16.190 -43.958 1.00 87.38 348 LEU A N 1
ATOM 2636 C CA . LEU A 1 348 ? 36.057 -17.395 -43.264 1.00 87.38 348 LEU A CA 1
ATOM 2637 C C . LEU A 1 348 ? 35.048 -18.541 -43.422 1.00 87.38 348 LEU A C 1
ATOM 2639 O O . LEU A 1 348 ? 35.428 -19.619 -43.861 1.00 87.38 348 LEU A O 1
ATOM 2643 N N . ARG A 1 349 ? 33.762 -18.280 -43.148 1.00 86.19 349 ARG A N 1
AT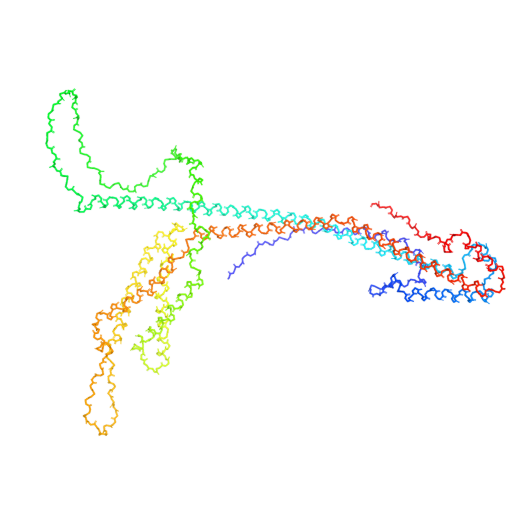OM 2644 C CA . ARG A 1 349 ? 32.658 -19.248 -43.283 1.00 86.19 349 ARG A CA 1
ATOM 2645 C C . ARG A 1 349 ? 32.511 -19.758 -44.714 1.00 86.19 349 ARG A C 1
ATOM 2647 O O . ARG A 1 349 ? 32.350 -20.952 -44.943 1.00 86.19 349 ARG A O 1
ATOM 2654 N N . ALA A 1 350 ? 32.581 -18.861 -45.691 1.00 86.62 350 ALA A N 1
ATOM 2655 C CA . ALA A 1 350 ? 32.510 -19.251 -47.091 1.00 86.62 350 ALA A CA 1
ATOM 2656 C C . ALA A 1 350 ? 33.700 -20.139 -47.481 1.00 86.62 350 ALA A C 1
ATOM 2658 O O . ALA A 1 350 ? 33.506 -21.154 -48.138 1.00 86.62 350 ALA A O 1
ATOM 2659 N N . ARG A 1 351 ? 34.915 -19.816 -47.018 1.00 85.81 351 ARG A N 1
ATOM 2660 C CA . ARG A 1 351 ? 36.104 -20.644 -47.262 1.00 85.81 351 ARG A CA 1
ATOM 2661 C C . ARG A 1 351 ? 36.020 -22.019 -46.616 1.00 85.81 351 ARG A C 1
ATOM 2663 O O . ARG A 1 351 ? 36.461 -22.967 -47.242 1.00 85.81 351 ARG A O 1
ATOM 2670 N N . THR A 1 352 ? 35.457 -22.144 -45.415 1.00 82.62 352 THR A N 1
ATOM 2671 C CA . THR A 1 352 ? 35.282 -23.459 -44.777 1.00 82.62 352 THR A CA 1
ATOM 2672 C C . THR A 1 352 ? 34.264 -24.325 -45.511 1.00 82.62 352 THR A C 1
ATOM 2674 O O . THR A 1 352 ? 34.436 -25.530 -45.564 1.00 82.62 352 THR A O 1
ATOM 2677 N N . VAL A 1 353 ? 33.226 -23.723 -46.101 1.00 81.88 353 VAL A N 1
ATOM 2678 C CA . VAL A 1 353 ? 32.217 -24.452 -46.895 1.00 81.88 353 VAL A CA 1
ATOM 2679 C C . VAL A 1 353 ? 32.728 -24.807 -48.295 1.00 81.88 353 VAL A C 1
ATOM 2681 O O . VAL A 1 353 ? 32.321 -25.817 -48.857 1.00 81.88 353 VAL A O 1
ATOM 2684 N N . LEU A 1 354 ? 33.605 -23.973 -48.859 1.00 81.06 354 LEU A N 1
ATOM 2685 C CA . LEU A 1 354 ? 34.246 -24.195 -50.159 1.00 81.06 354 LEU A CA 1
ATOM 2686 C C . LEU A 1 354 ? 35.495 -25.084 -50.074 1.00 81.06 354 LEU A C 1
ATOM 2688 O O . LEU A 1 354 ? 36.031 -25.454 -51.114 1.00 81.06 354 LEU A O 1
ATOM 2692 N N . ALA A 1 355 ? 36.002 -25.372 -48.874 1.00 75.75 355 ALA A N 1
ATOM 2693 C CA . ALA A 1 355 ? 37.136 -26.265 -48.701 1.00 75.75 355 ALA A CA 1
ATOM 2694 C C . ALA A 1 355 ? 36.690 -27.699 -49.009 1.00 75.75 355 ALA A C 1
ATOM 2696 O O . ALA A 1 355 ? 35.776 -28.218 -48.371 1.00 75.75 355 ALA A O 1
ATOM 2697 N N . GLU A 1 356 ? 37.328 -28.322 -49.997 1.00 62.19 356 GLU A N 1
ATOM 2698 C CA . GLU A 1 356 ? 37.141 -29.740 -50.299 1.00 62.19 356 GLU A CA 1
ATOM 2699 C C . GLU A 1 356 ? 37.602 -30.578 -49.098 1.00 62.19 356 GLU A C 1
ATOM 2701 O O . GLU A 1 356 ? 38.646 -30.293 -48.501 1.00 62.19 356 GLU A O 1
ATOM 2706 N N . GLU A 1 357 ? 36.815 -31.590 -48.715 1.00 58.62 357 GLU A N 1
ATOM 2707 C CA . GLU A 1 357 ? 37.240 -32.548 -47.695 1.00 58.62 357 GLU A CA 1
ATOM 2708 C C . GLU A 1 357 ? 38.543 -33.204 -48.173 1.00 58.62 357 GLU A C 1
ATOM 2710 O O . GLU A 1 357 ? 38.575 -33.741 -49.285 1.00 58.62 357 GLU A O 1
ATOM 2715 N N . PRO A 1 358 ? 39.634 -33.163 -47.384 1.00 54.31 358 PRO A N 1
ATOM 2716 C CA . PRO A 1 358 ? 40.825 -33.907 -47.742 1.00 54.31 358 PRO A CA 1
ATOM 2717 C C . PRO A 1 358 ? 40.433 -35.382 -47.763 1.00 54.31 358 PRO A C 1
ATOM 2719 O O . PRO A 1 358 ? 40.056 -35.934 -46.730 1.00 54.31 358 PRO A O 1
ATOM 2722 N N . VAL A 1 359 ? 40.484 -36.001 -48.945 1.00 52.81 359 VAL A N 1
ATOM 2723 C CA . VAL A 1 359 ? 40.303 -37.446 -49.096 1.00 52.81 359 VAL A CA 1
ATOM 2724 C C . VAL A 1 359 ? 41.301 -38.098 -48.147 1.00 52.81 359 VAL A C 1
ATOM 2726 O O . VAL A 1 359 ? 42.509 -37.966 -48.339 1.00 52.81 359 VAL A O 1
ATOM 2729 N N . GLU A 1 360 ? 40.802 -38.727 -47.082 1.00 50.25 360 GLU A N 1
ATOM 2730 C CA . GLU A 1 360 ? 41.622 -39.531 -46.183 1.00 50.25 360 GLU A CA 1
ATOM 2731 C C . GLU A 1 360 ? 42.340 -40.562 -47.060 1.00 50.25 360 GLU A C 1
ATOM 2733 O O . GLU A 1 360 ? 41.715 -41.478 -47.598 1.00 50.25 360 GLU A O 1
ATOM 2738 N N . GLU A 1 361 ? 43.649 -40.393 -47.269 1.00 50.44 361 GLU A N 1
ATOM 2739 C CA . GLU A 1 361 ? 44.480 -41.448 -47.834 1.00 50.44 361 GLU A CA 1
ATOM 2740 C C . GLU A 1 361 ? 44.376 -42.629 -46.871 1.00 50.44 361 GLU A C 1
ATOM 2742 O O . GLU A 1 361 ? 45.007 -42.656 -45.809 1.00 50.44 361 GLU A O 1
ATOM 2747 N N . VAL A 1 362 ? 43.524 -43.593 -47.227 1.00 51.72 362 VAL A N 1
ATOM 2748 C CA . VAL A 1 362 ? 43.356 -44.863 -46.527 1.00 51.72 362 VAL A CA 1
ATOM 2749 C C . VAL A 1 362 ? 44.706 -45.576 -46.555 1.00 51.72 362 VAL A C 1
ATOM 2751 O O . VAL A 1 362 ? 45.007 -46.368 -47.442 1.00 51.72 362 VAL A O 1
ATOM 2754 N N . THR A 1 363 ? 45.544 -45.312 -45.559 1.00 50.22 363 THR A N 1
ATOM 2755 C CA . THR A 1 363 ? 46.779 -46.052 -45.284 1.00 50.22 363 THR A CA 1
ATOM 2756 C C . THR A 1 363 ? 46.435 -47.329 -44.515 1.00 50.22 363 THR A C 1
ATOM 2758 O O . THR A 1 363 ? 46.934 -47.606 -43.429 1.00 50.22 363 THR A O 1
ATOM 2761 N N . GLY A 1 364 ? 45.536 -48.130 -45.092 1.00 50.44 364 GLY A N 1
ATOM 2762 C CA . GLY A 1 364 ? 45.370 -49.539 -44.751 1.00 50.44 364 GLY A CA 1
ATOM 2763 C C . GLY A 1 364 ? 46.301 -50.385 -45.627 1.00 50.44 364 GLY A C 1
ATOM 2764 O O . GLY A 1 364 ? 46.545 -50.015 -46.776 1.00 50.44 364 GLY A O 1
ATOM 2765 N N . PRO A 1 365 ? 46.851 -51.511 -45.132 1.00 46.91 365 PRO A N 1
ATOM 2766 C CA . PRO A 1 365 ? 47.721 -52.365 -45.932 1.00 46.91 365 PRO A CA 1
ATOM 2767 C C . PRO A 1 365 ? 46.976 -52.833 -47.186 1.00 46.91 365 PRO A C 1
ATOM 2769 O O . PRO A 1 365 ? 45.968 -53.536 -47.099 1.00 46.91 365 PRO A O 1
ATOM 2772 N N . ALA A 1 366 ? 47.488 -52.419 -48.346 1.00 54.75 366 ALA A N 1
ATOM 2773 C CA . ALA A 1 366 ? 46.981 -52.765 -49.662 1.00 54.75 366 ALA A CA 1
ATOM 2774 C C . ALA A 1 366 ? 46.829 -54.287 -49.796 1.00 54.75 366 ALA A C 1
ATOM 2776 O O . ALA A 1 366 ? 47.790 -55.014 -50.039 1.00 54.75 366 ALA A O 1
ATOM 2777 N N . THR A 1 367 ? 45.598 -54.768 -49.652 1.00 48.66 367 THR A N 1
ATOM 2778 C CA . THR A 1 367 ? 45.198 -56.113 -50.061 1.00 48.66 367 THR A CA 1
ATOM 2779 C C . THR A 1 367 ? 44.010 -55.988 -51.005 1.00 48.66 367 THR A C 1
ATOM 2781 O O . THR A 1 367 ? 42.856 -56.130 -50.632 1.00 48.66 367 THR A O 1
ATOM 2784 N N . GLY A 1 368 ? 44.352 -55.679 -52.259 1.00 52.81 368 GLY A N 1
ATOM 2785 C CA . GLY A 1 368 ? 43.619 -56.112 -53.445 1.00 52.81 368 GLY A CA 1
ATOM 2786 C C . GLY A 1 368 ? 42.242 -55.504 -53.683 1.00 52.81 368 GLY A C 1
ATOM 2787 O O . GLY A 1 368 ? 41.262 -56.219 -53.569 1.00 52.81 368 GLY A O 1
ATOM 2788 N N . PHE A 1 369 ? 42.188 -54.247 -54.123 1.00 46.50 369 PHE A N 1
ATOM 2789 C CA . PHE A 1 369 ? 41.222 -53.753 -55.117 1.00 46.50 369 PHE A CA 1
ATOM 2790 C C . PHE A 1 369 ? 41.783 -52.434 -55.673 1.00 46.50 369 PHE A C 1
ATOM 2792 O O . PHE A 1 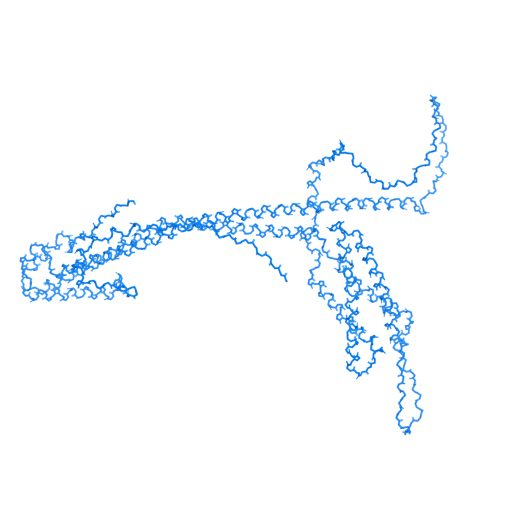369 ? 41.641 -51.387 -55.047 1.00 46.50 369 PHE A O 1
ATOM 2799 N N . SER A 1 370 ? 42.499 -52.491 -56.802 1.00 51.25 370 SER A N 1
ATOM 2800 C CA . SER A 1 370 ? 42.771 -51.297 -57.614 1.00 51.25 370 SER A CA 1
ATOM 2801 C C . SER A 1 370 ? 41.651 -51.162 -58.648 1.00 51.25 370 SER A C 1
ATOM 2803 O O . SER A 1 370 ? 41.116 -52.169 -59.109 1.00 51.25 370 SER A O 1
ATOM 2805 N N . ASP A 1 371 ? 41.319 -49.916 -58.976 1.00 45.41 371 ASP A N 1
ATOM 2806 C CA . ASP A 1 371 ? 40.438 -49.486 -60.073 1.00 45.41 371 ASP A CA 1
ATOM 2807 C C . ASP A 1 371 ? 38.932 -49.397 -59.779 1.00 45.41 371 ASP A C 1
ATOM 2809 O O . ASP A 1 371 ? 38.089 -49.738 -60.606 1.00 45.41 371 ASP A O 1
ATOM 2813 N N . ALA A 1 372 ? 38.574 -48.787 -58.650 1.00 49.09 372 ALA A N 1
ATOM 2814 C CA . ALA A 1 372 ? 37.468 -47.835 -58.676 1.00 49.09 372 ALA A CA 1
ATOM 2815 C C . ALA A 1 372 ? 38.090 -46.441 -58.596 1.00 49.09 372 ALA A C 1
ATOM 2817 O O . ALA A 1 372 ? 38.571 -46.043 -57.536 1.00 49.09 372 ALA A O 1
ATOM 2818 N N . ALA A 1 373 ? 38.145 -45.726 -59.724 1.00 48.91 373 ALA A N 1
ATOM 2819 C CA . ALA A 1 373 ? 38.387 -44.292 -59.703 1.00 48.91 373 ALA A CA 1
ATOM 2820 C C . ALA A 1 373 ? 37.336 -43.695 -58.761 1.00 48.91 373 ALA A C 1
ATOM 2822 O O . ALA A 1 373 ? 36.143 -43.722 -59.060 1.00 48.91 373 ALA A O 1
ATOM 2823 N N . ALA A 1 374 ? 37.764 -43.272 -57.574 1.00 52.72 374 ALA A N 1
ATOM 2824 C CA . ALA A 1 374 ? 36.922 -42.492 -56.696 1.00 52.72 374 ALA A CA 1
ATOM 2825 C C . ALA A 1 374 ? 36.715 -41.163 -57.419 1.00 52.72 374 ALA A C 1
ATOM 2827 O O . ALA A 1 374 ? 37.574 -40.284 -57.353 1.00 52.72 374 ALA A O 1
ATOM 2828 N N . ASP A 1 375 ? 35.632 -41.063 -58.193 1.00 54.09 375 ASP A N 1
ATOM 2829 C CA . ASP A 1 375 ? 35.200 -39.785 -58.740 1.00 54.09 375 ASP A CA 1
ATOM 2830 C C . ASP A 1 375 ? 35.156 -38.800 -57.564 1.00 54.09 375 ASP A C 1
ATOM 2832 O O . ASP A 1 375 ? 34.566 -39.135 -56.526 1.00 54.09 375 ASP A O 1
ATOM 2836 N N . PRO A 1 376 ? 35.819 -37.632 -57.669 1.00 58.22 376 PRO A N 1
ATOM 2837 C CA . PRO A 1 376 ? 35.827 -36.659 -56.591 1.00 58.22 376 PRO A CA 1
ATOM 2838 C C . PRO A 1 376 ? 34.374 -36.359 -56.251 1.00 58.22 376 PRO A C 1
ATOM 2840 O O . PRO A 1 376 ? 33.605 -35.948 -57.122 1.00 58.22 376 PRO A O 1
ATOM 2843 N N . VAL A 1 377 ? 33.971 -36.642 -55.010 1.00 59.19 377 VAL A N 1
ATOM 2844 C CA . VAL A 1 377 ? 32.606 -36.378 -54.558 1.00 59.19 377 VAL A CA 1
ATOM 2845 C C . VAL A 1 377 ? 32.382 -34.881 -54.767 1.00 59.19 377 VAL A C 1
ATOM 2847 O O . VAL A 1 377 ? 33.047 -34.093 -54.095 1.00 59.19 377 VAL A O 1
ATOM 2850 N N . PRO A 1 378 ? 31.502 -34.461 -55.700 1.00 61.62 378 PRO A N 1
ATOM 2851 C CA . PRO A 1 378 ? 31.386 -33.053 -56.032 1.00 61.62 378 PRO A CA 1
ATOM 2852 C C . PRO A 1 378 ? 30.928 -32.323 -54.783 1.00 61.62 378 PRO A C 1
ATOM 2854 O O . PRO A 1 378 ? 29.955 -32.755 -54.135 1.00 61.62 378 PRO A O 1
ATOM 2857 N N . SER A 1 379 ? 31.654 -31.255 -54.452 1.00 62.97 379 SER A N 1
ATOM 2858 C CA . SER A 1 379 ? 31.360 -30.415 -53.303 1.00 62.97 379 SER A CA 1
ATOM 2859 C C . SER A 1 379 ? 29.897 -29.964 -53.376 1.00 62.97 379 SER A C 1
ATOM 2861 O O . SER A 1 379 ? 29.305 -29.852 -54.454 1.00 62.97 379 SER A O 1
ATOM 2863 N N . LEU A 1 380 ? 29.257 -29.726 -52.229 1.00 62.59 380 LEU A N 1
ATOM 2864 C CA . LEU A 1 380 ? 27.847 -29.317 -52.202 1.00 62.59 380 LEU A CA 1
ATOM 2865 C C . LEU A 1 380 ? 27.605 -28.058 -53.062 1.00 62.59 380 LEU A C 1
ATOM 2867 O O . LEU A 1 380 ? 26.536 -27.900 -53.642 1.00 62.59 380 LEU A O 1
ATOM 2871 N N . VAL A 1 381 ? 28.625 -27.204 -53.186 1.00 64.62 381 VAL A N 1
ATOM 2872 C CA . VAL A 1 381 ? 28.631 -25.996 -54.019 1.00 64.62 381 VAL A CA 1
ATOM 2873 C C . VAL A 1 381 ? 28.658 -26.326 -55.514 1.00 64.62 381 VAL A C 1
ATOM 2875 O O . VAL A 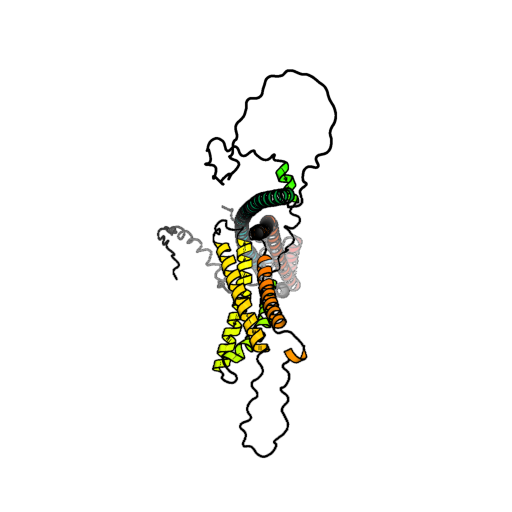1 381 ? 27.889 -25.719 -56.260 1.00 64.62 381 VAL A O 1
ATOM 2878 N N . ASP A 1 382 ? 29.439 -27.324 -55.941 1.00 67.94 382 ASP A N 1
ATOM 2879 C CA . ASP A 1 382 ? 29.461 -27.788 -57.338 1.00 67.94 382 ASP A CA 1
ATOM 2880 C C . ASP A 1 382 ? 28.123 -28.396 -57.760 1.00 67.94 382 ASP A C 1
ATOM 2882 O O . ASP A 1 382 ? 27.673 -28.204 -58.886 1.00 67.94 382 ASP A O 1
ATOM 2886 N N . ARG A 1 383 ? 27.428 -29.074 -56.837 1.00 70.62 383 ARG A N 1
ATOM 2887 C CA . ARG A 1 383 ? 26.084 -29.626 -57.093 1.00 70.62 383 ARG A CA 1
ATOM 2888 C C . ARG A 1 383 ? 24.999 -28.556 -57.229 1.00 70.62 383 ARG A C 1
ATOM 2890 O O . ARG A 1 383 ? 23.940 -28.839 -57.781 1.00 70.62 383 ARG A O 1
ATOM 2897 N N . LEU A 1 384 ? 25.233 -27.366 -56.680 1.00 76.19 384 LEU A N 1
ATOM 2898 C CA . LEU A 1 384 ? 24.298 -26.238 -56.678 1.00 76.19 384 LEU A CA 1
ATOM 2899 C C . LEU A 1 384 ? 24.653 -25.170 -57.732 1.00 76.19 384 LEU A C 1
ATOM 2901 O O . LEU A 1 384 ? 23.970 -24.148 -57.781 1.00 76.19 384 LEU A O 1
ATOM 2905 N N . GLU A 1 385 ? 25.703 -25.384 -58.541 1.00 78.69 385 GLU A N 1
ATOM 2906 C CA . GLU A 1 385 ? 26.242 -24.429 -59.531 1.00 78.69 385 GLU A CA 1
ATOM 2907 C C . GLU A 1 385 ? 26.440 -23.007 -58.962 1.00 78.69 385 GLU A C 1
ATOM 2909 O O . GLU A 1 385 ? 26.345 -21.992 -59.659 1.00 78.69 385 GLU A O 1
ATOM 2914 N N . LEU A 1 386 ? 26.700 -22.907 -57.655 1.00 80.94 386 LEU A N 1
ATOM 2915 C CA . LEU A 1 386 ? 26.838 -21.625 -56.976 1.00 80.94 386 LEU A CA 1
ATOM 2916 C C . LEU A 1 386 ? 28.237 -21.069 -57.224 1.00 80.94 386 LEU A C 1
ATOM 2918 O O . LEU A 1 386 ? 29.242 -21.644 -56.812 1.00 80.94 386 LEU A O 1
ATOM 2922 N N . GLN A 1 387 ? 28.310 -19.894 -57.845 1.00 88.06 387 GLN A N 1
ATOM 2923 C CA . GLN A 1 387 ? 29.579 -19.192 -57.989 1.00 88.06 387 GLN A CA 1
ATOM 2924 C C . GLN A 1 387 ? 30.151 -18.871 -56.592 1.00 88.06 387 GLN A C 1
ATOM 2926 O O . GLN A 1 387 ? 29.427 -18.335 -55.754 1.00 88.06 387 GLN A O 1
ATOM 2931 N N . PRO A 1 388 ? 31.452 -19.078 -56.317 1.00 85.88 388 PRO A N 1
ATOM 2932 C CA . PRO A 1 388 ? 32.034 -18.827 -54.992 1.00 85.88 388 PRO A CA 1
ATOM 2933 C C . PRO A 1 388 ? 31.729 -17.428 -54.434 1.00 85.88 388 PRO A C 1
ATOM 2935 O O . PRO A 1 388 ? 31.505 -17.251 -53.238 1.00 85.88 388 PRO A O 1
ATOM 2938 N N . GLN A 1 389 ? 31.651 -16.426 -55.317 1.00 90.81 389 GLN A N 1
ATOM 2939 C CA . GLN A 1 389 ? 31.271 -15.055 -54.974 1.00 90.81 389 GLN A CA 1
ATOM 2940 C C . GLN A 1 389 ? 29.870 -14.951 -54.356 1.00 90.81 389 GLN A C 1
ATOM 2942 O O . GLN A 1 389 ? 29.698 -14.194 -53.402 1.00 90.81 389 GLN A O 1
ATOM 2947 N N . THR A 1 390 ? 28.879 -15.710 -54.836 1.00 90.44 390 THR A N 1
ATOM 2948 C CA . THR A 1 390 ? 27.524 -15.670 -54.265 1.00 90.44 390 THR A CA 1
ATOM 2949 C C . THR A 1 390 ? 27.507 -16.256 -52.858 1.00 90.44 390 THR A C 1
ATOM 2951 O O . THR A 1 390 ? 26.854 -15.692 -51.982 1.00 90.44 390 THR A O 1
ATOM 2954 N N . VAL A 1 391 ? 28.293 -17.308 -52.605 1.00 88.06 391 VAL A N 1
ATOM 2955 C CA . VAL A 1 391 ? 28.447 -17.916 -51.275 1.00 88.06 391 VAL A CA 1
ATOM 2956 C C . VAL A 1 391 ? 29.073 -16.923 -50.286 1.00 88.06 391 VAL A C 1
ATOM 2958 O O . VAL A 1 391 ? 28.554 -16.755 -49.181 1.00 88.06 391 VAL A O 1
ATOM 2961 N N . TYR A 1 392 ? 30.123 -16.192 -50.693 1.00 92.50 392 TYR A N 1
ATOM 2962 C CA . TYR A 1 392 ? 30.714 -15.114 -49.884 1.00 92.50 392 TYR A CA 1
ATOM 2963 C C . TYR A 1 392 ? 29.677 -14.047 -49.510 1.00 92.50 392 TYR A C 1
ATOM 2965 O O . TYR A 1 392 ? 29.506 -13.729 -48.330 1.00 92.50 392 TYR A O 1
ATOM 2973 N N . TRP A 1 393 ? 28.955 -13.514 -50.500 1.00 94.88 393 TRP A N 1
ATOM 2974 C CA . TRP A 1 393 ? 27.955 -12.471 -50.266 1.00 94.88 393 TRP A CA 1
ATOM 2975 C C . TRP A 1 393 ? 26.779 -12.957 -49.421 1.00 94.88 393 TRP A C 1
ATOM 2977 O O . TRP A 1 393 ? 26.302 -12.204 -48.576 1.00 94.88 393 TRP A O 1
ATOM 2987 N N . MET A 1 394 ? 26.352 -14.209 -49.586 1.00 93.12 394 MET A N 1
ATOM 2988 C CA . MET A 1 394 ? 25.283 -14.807 -48.789 1.00 93.12 394 MET A CA 1
ATOM 2989 C C . MET A 1 394 ? 25.652 -14.863 -47.300 1.00 93.12 394 MET A C 1
ATOM 2991 O O . MET A 1 394 ? 24.866 -14.417 -46.465 1.00 93.12 394 MET A O 1
ATOM 2995 N N . PHE A 1 395 ? 26.852 -15.344 -46.950 1.00 91.38 395 PHE A N 1
ATOM 2996 C CA . PHE A 1 395 ? 27.282 -15.403 -45.546 1.00 91.38 395 PHE A CA 1
ATOM 2997 C C . PHE A 1 395 ? 27.497 -14.018 -44.932 1.00 91.38 395 PHE A C 1
ATOM 2999 O O . PHE A 1 395 ? 27.118 -13.799 -43.780 1.00 91.38 395 PHE A O 1
ATOM 3006 N N . ILE A 1 396 ? 28.059 -13.074 -45.695 1.00 93.81 396 ILE A N 1
ATOM 3007 C CA . ILE A 1 396 ? 28.200 -11.680 -45.251 1.00 93.81 396 ILE A CA 1
ATOM 3008 C C . ILE A 1 396 ? 26.816 -11.062 -45.011 1.00 93.81 396 ILE A C 1
ATOM 3010 O O . ILE A 1 396 ? 26.594 -10.450 -43.969 1.00 93.81 396 ILE A O 1
ATOM 3014 N N . ALA A 1 397 ? 25.868 -11.251 -45.933 1.00 94.38 397 ALA A N 1
ATOM 3015 C CA . ALA A 1 397 ? 24.509 -10.731 -45.807 1.00 94.38 397 ALA A CA 1
ATOM 3016 C C . ALA A 1 397 ? 23.758 -11.342 -44.615 1.00 94.38 397 ALA A C 1
ATOM 3018 O O . ALA A 1 397 ? 23.072 -10.615 -43.901 1.00 94.38 397 ALA A O 1
ATOM 3019 N N . LEU A 1 398 ? 23.917 -12.645 -44.359 1.00 91.50 398 LEU A N 1
ATOM 3020 C CA . LEU A 1 398 ? 23.310 -13.320 -43.210 1.00 91.50 398 LEU A CA 1
ATOM 3021 C C . LEU A 1 398 ? 23.818 -12.741 -41.880 1.00 91.50 398 LEU A C 1
ATOM 3023 O O . LEU A 1 398 ? 23.015 -12.423 -41.006 1.00 91.50 398 LEU A O 1
ATOM 3027 N N . LEU A 1 399 ? 25.135 -12.547 -41.751 1.00 92.44 399 LEU A N 1
ATOM 3028 C CA . LEU A 1 399 ? 25.745 -11.940 -40.563 1.00 92.44 399 LEU A CA 1
ATOM 3029 C C . LEU A 1 399 ? 25.340 -10.467 -40.389 1.00 92.44 399 LEU A C 1
ATOM 3031 O O . LEU A 1 399 ? 25.075 -10.009 -39.276 1.00 92.44 399 LEU A O 1
ATOM 3035 N N . LEU A 1 400 ? 25.251 -9.720 -41.494 1.00 94.94 400 LEU A N 1
ATOM 3036 C CA . LEU A 1 400 ? 24.738 -8.351 -41.475 1.00 94.94 400 LEU A CA 1
ATOM 3037 C C . LEU A 1 400 ? 23.271 -8.306 -41.044 1.00 94.94 400 LEU A C 1
ATOM 3039 O O . LEU A 1 400 ? 22.887 -7.395 -40.314 1.00 94.94 400 LEU A O 1
ATOM 3043 N N . LEU A 1 401 ? 22.459 -9.278 -41.462 1.00 94.19 401 LEU A N 1
ATOM 3044 C CA . LEU A 1 401 ? 21.061 -9.388 -41.062 1.00 94.19 401 LEU A CA 1
ATOM 3045 C C . LEU A 1 401 ? 20.939 -9.713 -39.570 1.00 94.19 401 LEU A C 1
ATOM 3047 O O . LEU A 1 401 ? 20.174 -9.043 -38.878 1.00 94.19 401 LEU A O 1
ATOM 3051 N N . SER A 1 402 ? 21.698 -10.683 -39.049 1.00 92.38 402 SER A N 1
ATOM 3052 C CA . SER A 1 402 ? 21.619 -11.069 -37.633 1.00 92.38 402 SER A CA 1
ATOM 3053 C C . SER A 1 402 ? 22.086 -9.948 -36.700 1.00 92.38 402 SER A C 1
ATOM 3055 O O . SER A 1 402 ? 21.371 -9.586 -35.759 1.00 92.38 402 SER A O 1
ATOM 3057 N N . GLY A 1 403 ? 23.208 -9.292 -37.006 1.00 93.06 403 GLY A N 1
ATOM 3058 C CA . GLY A 1 403 ? 23.623 -8.092 -36.275 1.00 93.06 403 GLY A CA 1
ATOM 3059 C C . GLY A 1 403 ? 22.710 -6.888 -36.518 1.00 93.06 403 GLY A C 1
ATOM 3060 O O . GLY A 1 403 ? 22.448 -6.115 -35.597 1.00 93.06 403 GLY A O 1
ATOM 3061 N N . GLY A 1 404 ? 22.152 -6.754 -37.723 1.00 94.19 404 GLY A N 1
ATOM 3062 C CA . GLY A 1 404 ? 21.167 -5.733 -38.076 1.00 94.19 404 GLY A CA 1
ATOM 3063 C C . GLY A 1 404 ? 19.890 -5.841 -37.245 1.00 94.19 404 GLY A C 1
ATOM 3064 O O . GLY A 1 404 ? 19.395 -4.825 -36.759 1.00 94.19 404 GLY A O 1
ATOM 3065 N N . ILE A 1 405 ? 19.404 -7.060 -36.989 1.00 93.38 405 ILE A N 1
ATOM 3066 C CA . ILE A 1 405 ? 18.299 -7.323 -36.056 1.00 93.38 405 ILE A CA 1
ATOM 3067 C C . ILE A 1 405 ? 18.679 -6.859 -34.645 1.00 93.38 405 ILE A C 1
ATOM 3069 O O . ILE A 1 405 ? 17.889 -6.167 -34.004 1.00 93.38 405 ILE A O 1
ATOM 3073 N N . GLY A 1 406 ? 19.892 -7.168 -34.173 1.00 92.81 406 GLY A N 1
ATOM 3074 C CA . GLY A 1 406 ? 20.389 -6.696 -32.875 1.00 92.81 406 GLY A CA 1
ATOM 3075 C C . GLY A 1 406 ? 20.436 -5.166 -32.772 1.00 92.81 406 GLY A C 1
ATOM 3076 O O . GLY A 1 406 ? 19.958 -4.589 -31.790 1.00 92.81 406 GLY A O 1
ATOM 3077 N N . PHE A 1 407 ? 20.943 -4.503 -33.813 1.00 94.69 407 PHE A N 1
ATOM 3078 C CA . PHE A 1 407 ? 21.003 -3.046 -33.933 1.00 94.69 407 PHE A CA 1
ATOM 3079 C C . PHE A 1 407 ? 19.615 -2.400 -33.956 1.00 94.69 407 PHE A C 1
ATOM 3081 O O . PHE A 1 407 ? 19.354 -1.479 -33.177 1.00 94.69 407 PHE A O 1
ATOM 3088 N N . LEU A 1 408 ? 18.701 -2.907 -34.791 1.00 92.75 408 LEU A N 1
ATOM 3089 C CA . LEU A 1 408 ? 17.312 -2.452 -34.848 1.00 92.75 408 LEU A CA 1
ATOM 3090 C C . LEU A 1 408 ? 16.611 -2.667 -33.508 1.00 92.75 408 LEU A C 1
ATOM 3092 O O . LEU A 1 408 ? 15.947 -1.756 -33.027 1.00 92.75 408 LEU A O 1
ATOM 3096 N N . ALA A 1 409 ? 16.813 -3.809 -32.850 1.00 90.69 409 ALA A N 1
ATOM 3097 C CA . ALA A 1 409 ? 16.275 -4.057 -31.517 1.00 90.69 409 ALA A CA 1
ATOM 3098 C C . ALA A 1 409 ? 16.811 -3.056 -30.476 1.00 90.69 409 ALA A C 1
ATOM 3100 O O . ALA A 1 409 ? 16.069 -2.622 -29.594 1.00 90.69 409 ALA A O 1
ATOM 3101 N N . GLY A 1 410 ? 18.074 -2.634 -30.600 1.00 88.88 410 GLY A N 1
ATOM 3102 C CA . GLY A 1 410 ? 18.646 -1.546 -29.800 1.00 88.88 410 GLY A CA 1
ATOM 3103 C C . GLY A 1 410 ? 17.999 -0.183 -30.086 1.00 88.88 410 GLY A C 1
ATOM 3104 O O . GLY A 1 410 ? 17.734 0.581 -29.158 1.00 88.88 410 GLY A O 1
ATOM 3105 N N . LEU A 1 411 ? 17.694 0.109 -31.355 1.00 87.50 411 LEU A N 1
ATOM 3106 C CA . LEU A 1 411 ? 17.030 1.349 -31.783 1.00 87.50 411 LEU A CA 1
ATOM 3107 C C . LEU A 1 411 ? 15.538 1.411 -31.433 1.00 87.50 411 LEU A C 1
ATOM 3109 O O . LEU A 1 411 ? 15.028 2.497 -31.152 1.00 87.50 411 LEU A O 1
ATOM 3113 N N . LEU A 1 412 ? 14.846 0.268 -31.445 1.00 85.50 412 LEU A N 1
ATOM 3114 C CA . LEU A 1 412 ? 13.417 0.136 -31.136 1.00 85.50 412 LEU A CA 1
ATOM 3115 C C . LEU A 1 412 ? 13.096 0.396 -29.658 1.00 85.50 412 LEU A C 1
ATOM 3117 O O . LEU A 1 412 ? 11.925 0.440 -29.276 1.00 85.50 412 LEU A O 1
ATOM 3121 N N . ARG A 1 413 ? 14.117 0.603 -28.820 1.00 81.31 413 ARG A N 1
ATOM 3122 C CA . ARG A 1 413 ? 13.934 0.997 -27.428 1.00 81.31 413 ARG A CA 1
ATOM 3123 C C . ARG A 1 413 ? 13.263 2.371 -27.339 1.00 81.31 413 ARG A C 1
ATOM 3125 O O . ARG A 1 413 ? 13.533 3.307 -28.107 1.00 81.31 413 ARG A O 1
ATOM 3132 N N . GLU A 1 414 ? 12.369 2.481 -26.365 1.00 78.69 414 GLU A N 1
ATOM 3133 C CA . GLU A 1 414 ? 11.693 3.728 -26.035 1.00 78.69 414 GLU A CA 1
ATOM 3134 C C . GLU A 1 414 ? 12.705 4.839 -25.745 1.00 78.69 414 GLU A C 1
ATOM 3136 O O . GLU A 1 414 ? 13.784 4.606 -25.197 1.00 78.69 414 GLU A O 1
ATOM 3141 N N . HIS A 1 415 ? 12.376 6.061 -26.168 1.00 79.31 415 HIS A N 1
ATOM 3142 C CA . HIS A 1 415 ? 13.246 7.198 -25.904 1.00 79.31 415 HIS A CA 1
ATOM 3143 C C . HIS A 1 415 ? 13.278 7.441 -24.383 1.00 79.31 415 HIS A C 1
ATOM 3145 O O . HIS A 1 415 ? 12.210 7.496 -23.774 1.00 79.31 415 HIS A O 1
ATOM 3151 N N . PRO A 1 416 ? 14.447 7.633 -23.753 1.00 80.81 416 PRO A N 1
ATOM 3152 C CA . PRO A 1 416 ? 14.571 7.665 -22.289 1.00 80.81 416 PRO A CA 1
ATOM 3153 C C . PRO A 1 416 ? 13.728 8.746 -21.598 1.00 80.81 416 PRO A C 1
ATOM 3155 O O . PRO A 1 416 ? 13.304 8.549 -20.467 1.00 80.81 416 PRO A O 1
ATOM 3158 N N . TYR A 1 417 ? 13.422 9.864 -22.264 1.00 81.19 417 TYR A N 1
ATOM 3159 C CA . TYR A 1 417 ? 12.488 10.858 -21.712 1.00 81.19 417 TYR A CA 1
ATOM 3160 C C . TYR A 1 417 ? 11.013 10.445 -21.797 1.00 81.19 417 TYR A C 1
ATOM 3162 O O . TYR A 1 417 ? 10.211 10.859 -20.969 1.00 81.19 417 TYR A O 1
ATOM 3170 N N . VAL A 1 418 ? 10.638 9.633 -22.791 1.00 83.62 418 VAL A N 1
ATOM 3171 C CA . VAL A 1 418 ? 9.287 9.054 -22.854 1.00 83.62 418 VAL A CA 1
ATOM 3172 C C . VAL A 1 418 ? 9.134 8.035 -21.729 1.00 83.62 418 VAL A C 1
ATOM 3174 O O . VAL A 1 418 ? 8.120 8.035 -21.036 1.00 83.62 418 VAL A O 1
ATOM 3177 N N . ASP A 1 419 ? 10.172 7.229 -21.501 1.00 83.81 419 ASP A N 1
ATOM 3178 C CA . ASP A 1 419 ? 10.238 6.279 -20.391 1.00 83.81 419 ASP A CA 1
ATOM 3179 C C . ASP A 1 419 ? 10.220 6.987 -19.022 1.00 83.81 419 ASP A C 1
ATOM 3181 O O . ASP A 1 419 ? 9.428 6.635 -18.148 1.00 83.81 419 ASP A O 1
ATOM 3185 N N . SER A 1 420 ? 11.002 8.060 -18.840 1.00 85.19 420 SER A N 1
ATOM 3186 C CA . SER A 1 420 ? 11.010 8.830 -17.588 1.00 85.19 420 SER A CA 1
ATOM 3187 C C . SER A 1 420 ? 9.665 9.504 -17.306 1.00 85.19 420 SER A C 1
ATOM 3189 O O . SER A 1 420 ? 9.198 9.475 -16.165 1.00 85.19 420 SER A O 1
ATOM 3191 N N . PHE A 1 421 ? 9.010 10.053 -18.333 1.00 88.06 421 PHE A N 1
ATOM 3192 C CA . PHE A 1 421 ? 7.677 10.640 -18.220 1.00 88.06 421 PHE A CA 1
ATOM 3193 C C . PHE A 1 421 ? 6.621 9.593 -17.859 1.00 88.06 421 PHE A C 1
ATOM 3195 O O . PHE A 1 421 ? 5.826 9.814 -16.946 1.00 88.06 421 PHE A O 1
ATOM 3202 N N . ARG A 1 422 ? 6.638 8.424 -18.509 1.00 86.31 422 ARG A N 1
ATOM 3203 C CA . ARG A 1 422 ? 5.732 7.314 -18.176 1.00 86.31 422 ARG A CA 1
ATOM 3204 C C . ARG A 1 422 ? 5.973 6.787 -16.772 1.00 86.31 422 ARG A C 1
ATOM 3206 O O . ARG A 1 422 ? 5.027 6.663 -16.007 1.00 86.31 422 ARG A O 1
ATOM 3213 N N . SER A 1 423 ? 7.230 6.585 -16.399 1.00 87.25 423 SER A N 1
ATOM 3214 C CA . SER A 1 423 ? 7.612 6.197 -15.043 1.00 87.25 423 SER A CA 1
ATOM 3215 C C . SER A 1 423 ? 7.157 7.228 -14.001 1.00 87.25 423 SER A C 1
ATOM 3217 O O . SER A 1 423 ? 6.811 6.860 -12.880 1.00 87.25 423 SER A O 1
ATOM 3219 N N . ALA A 1 424 ? 7.164 8.524 -14.334 1.00 89.75 424 ALA A N 1
ATOM 3220 C CA . ALA A 1 424 ? 6.638 9.576 -13.464 1.00 89.75 424 ALA A CA 1
ATOM 3221 C C . ALA A 1 424 ? 5.102 9.524 -13.365 1.00 89.75 424 ALA A C 1
ATOM 3223 O O . ALA A 1 424 ? 4.563 9.695 -12.272 1.00 89.75 424 ALA A O 1
ATOM 3224 N N . LEU A 1 425 ? 4.398 9.234 -14.467 1.00 91.69 425 LEU A N 1
ATOM 3225 C CA . LEU A 1 425 ? 2.947 9.018 -14.465 1.00 91.69 425 LEU A CA 1
ATOM 3226 C C . LEU A 1 425 ? 2.546 7.791 -13.639 1.00 91.69 425 LEU A C 1
ATOM 3228 O O . LEU A 1 425 ? 1.668 7.904 -12.789 1.00 91.69 425 LEU A O 1
ATOM 3232 N N . GLU A 1 426 ? 3.219 6.657 -13.830 1.00 90.50 426 GLU A N 1
ATOM 3233 C CA . GLU A 1 426 ? 2.979 5.427 -13.067 1.00 90.50 426 GLU A CA 1
ATOM 3234 C C . GLU A 1 426 ? 3.184 5.672 -11.564 1.00 90.50 426 GLU A C 1
ATOM 3236 O O . GLU A 1 426 ? 2.323 5.326 -10.751 1.00 90.50 426 GLU A O 1
ATOM 3241 N N . ARG A 1 427 ? 4.267 6.373 -11.194 1.00 92.50 427 ARG A N 1
ATOM 3242 C CA . ARG A 1 427 ? 4.512 6.803 -9.809 1.00 92.50 427 ARG A CA 1
ATOM 3243 C C . ARG A 1 427 ? 3.410 7.722 -9.289 1.00 92.50 427 ARG A C 1
ATOM 3245 O O . ARG A 1 427 ? 2.953 7.532 -8.167 1.00 92.50 427 ARG A O 1
ATOM 3252 N N . ARG A 1 428 ? 2.949 8.699 -10.076 1.00 96.06 428 ARG A N 1
ATOM 3253 C CA . ARG A 1 428 ? 1.840 9.588 -9.684 1.00 96.06 428 ARG A CA 1
ATOM 3254 C C . ARG A 1 428 ? 0.557 8.800 -9.424 1.00 96.06 428 ARG A C 1
ATOM 3256 O O . ARG A 1 428 ? -0.107 9.047 -8.422 1.00 96.06 428 ARG A O 1
ATOM 3263 N N . GLU A 1 429 ? 0.210 7.857 -10.294 1.00 95.00 429 GLU A N 1
ATOM 3264 C CA . GLU A 1 429 ? -0.974 7.008 -10.124 1.00 95.00 429 GLU A CA 1
ATOM 3265 C C . GLU A 1 429 ? -0.871 6.111 -8.888 1.00 95.00 429 GLU A C 1
ATOM 3267 O O . GLU A 1 429 ? -1.850 5.943 -8.160 1.00 95.00 429 GLU A O 1
ATOM 3272 N N . GLU A 1 430 ? 0.310 5.552 -8.621 1.00 95.31 430 GLU A N 1
ATOM 3273 C CA . GLU A 1 430 ? 0.577 4.796 -7.399 1.00 95.31 430 GLU A CA 1
ATOM 3274 C C . GLU A 1 430 ? 0.408 5.675 -6.151 1.00 95.31 430 GLU A C 1
ATOM 3276 O O . GLU A 1 430 ? -0.328 5.298 -5.240 1.00 95.31 430 GLU A O 1
ATOM 3281 N N . ARG A 1 431 ? 0.975 6.892 -6.136 1.00 96.75 431 ARG A N 1
ATOM 3282 C CA . ARG A 1 431 ? 0.784 7.853 -5.031 1.00 96.75 431 ARG A CA 1
ATOM 3283 C C . ARG A 1 431 ? -0.672 8.278 -4.857 1.00 96.75 431 ARG A C 1
ATOM 3285 O O . ARG A 1 431 ? -1.130 8.433 -3.728 1.00 96.75 431 ARG A O 1
ATOM 3292 N N . ALA A 1 432 ? -1.421 8.431 -5.947 1.00 96.69 432 ALA A N 1
ATOM 3293 C CA . ALA A 1 432 ? -2.847 8.738 -5.882 1.00 96.69 432 ALA A CA 1
ATOM 3294 C C . ALA A 1 432 ? -3.641 7.585 -5.240 1.00 96.69 432 ALA A C 1
ATOM 3296 O O . ALA A 1 432 ? -4.509 7.824 -4.398 1.00 96.69 432 ALA A O 1
ATOM 3297 N N . ARG A 1 433 ? -3.300 6.330 -5.572 1.00 97.69 433 ARG A N 1
ATOM 3298 C CA . ARG A 1 433 ? -3.866 5.135 -4.923 1.00 97.69 433 ARG A CA 1
ATOM 3299 C C . ARG A 1 433 ? -3.498 5.061 -3.437 1.00 97.69 433 ARG A C 1
ATOM 3301 O O . ARG A 1 433 ? -4.367 4.762 -2.619 1.00 97.69 433 ARG A O 1
ATOM 3308 N N . GLU A 1 434 ? -2.255 5.378 -3.074 1.00 96.50 434 GLU A N 1
ATOM 3309 C CA . GLU A 1 434 ? -1.818 5.465 -1.671 1.00 96.50 434 GLU A CA 1
ATOM 3310 C C . GLU A 1 434 ? -2.618 6.516 -0.883 1.00 96.50 434 GLU A C 1
ATOM 3312 O O . GLU A 1 434 ? -3.068 6.233 0.229 1.00 96.50 434 GLU A O 1
ATOM 3317 N N . LEU A 1 435 ? -2.837 7.703 -1.460 1.00 97.88 435 LEU A N 1
ATOM 3318 C CA . LEU A 1 435 ? -3.623 8.772 -0.838 1.00 97.88 435 LEU A CA 1
ATOM 3319 C C . LEU A 1 435 ? -5.086 8.355 -0.637 1.00 97.88 435 LEU A C 1
ATOM 3321 O O . LEU A 1 435 ? -5.638 8.542 0.449 1.00 97.88 435 LEU A O 1
ATOM 3325 N N . ALA A 1 436 ? -5.703 7.730 -1.643 1.00 97.25 436 ALA A N 1
ATOM 3326 C CA . ALA A 1 436 ? -7.063 7.206 -1.528 1.00 97.25 436 ALA A CA 1
ATOM 3327 C C . ALA A 1 436 ? -7.174 6.156 -0.406 1.00 97.25 436 ALA A C 1
ATOM 3329 O O . ALA A 1 436 ? -8.094 6.216 0.410 1.00 97.25 436 ALA A O 1
ATOM 3330 N N . ALA A 1 437 ? -6.205 5.239 -0.305 1.00 97.19 437 ALA A N 1
ATOM 3331 C CA . ALA A 1 437 ? -6.151 4.250 0.771 1.00 97.19 437 ALA A CA 1
ATOM 3332 C C . ALA A 1 437 ? -5.916 4.880 2.159 1.00 97.19 437 ALA A C 1
ATOM 3334 O O . ALA A 1 437 ? -6.431 4.387 3.162 1.00 97.19 437 ALA A O 1
ATOM 3335 N N . ALA A 1 438 ? -5.160 5.977 2.249 1.00 96.75 438 ALA A N 1
ATOM 3336 C CA . ALA A 1 438 ? -4.989 6.709 3.503 1.00 96.75 438 ALA A CA 1
ATOM 3337 C C . ALA A 1 438 ? -6.304 7.375 3.953 1.00 96.75 438 ALA A C 1
ATOM 3339 O O . ALA A 1 438 ? -6.666 7.287 5.127 1.00 96.75 438 ALA A O 1
ATOM 3340 N N . HIS A 1 439 ? -7.066 7.962 3.024 1.00 97.75 439 HIS A N 1
ATOM 3341 C CA . HIS A 1 439 ? -8.380 8.534 3.331 1.00 97.75 439 HIS A CA 1
ATOM 3342 C C . HIS A 1 439 ? -9.389 7.490 3.818 1.00 97.75 439 HIS A C 1
ATOM 3344 O O . HIS A 1 439 ? -10.128 7.765 4.765 1.00 97.75 439 HIS A O 1
ATOM 3350 N N . THR A 1 440 ? -9.418 6.290 3.226 1.00 97.38 440 THR A N 1
ATOM 3351 C CA . THR A 1 440 ? -10.327 5.225 3.683 1.00 97.38 440 THR A CA 1
ATOM 3352 C C . THR A 1 440 ? -9.972 4.731 5.085 1.00 97.38 440 THR A C 1
ATOM 3354 O O . THR A 1 440 ? -10.875 4.545 5.903 1.00 97.38 440 THR A O 1
ATOM 3357 N N . ARG A 1 441 ? -8.678 4.594 5.414 1.00 96.94 441 ARG A N 1
ATOM 3358 C CA . ARG A 1 441 ? -8.231 4.274 6.783 1.00 96.94 441 ARG A CA 1
ATOM 3359 C C . ARG A 1 441 ? -8.622 5.353 7.790 1.00 96.94 441 ARG A C 1
ATOM 3361 O O . ARG A 1 441 ? -9.155 5.024 8.848 1.00 96.94 441 ARG A O 1
ATOM 3368 N N . LEU A 1 442 ? -8.423 6.627 7.448 1.00 97.94 442 LEU A N 1
ATOM 3369 C CA . LEU A 1 442 ? -8.825 7.749 8.297 1.00 97.94 442 LEU A CA 1
ATOM 3370 C C . LEU A 1 442 ? -10.345 7.773 8.529 1.00 97.94 442 LEU A C 1
ATOM 3372 O O . LEU A 1 442 ? -10.794 7.960 9.660 1.00 97.94 442 LEU A O 1
ATOM 3376 N N . ALA A 1 443 ? -11.143 7.547 7.483 1.00 97.19 443 ALA A N 1
ATOM 3377 C CA . ALA A 1 443 ? -12.599 7.473 7.595 1.00 97.19 443 ALA A CA 1
ATOM 3378 C C . ALA A 1 443 ? -13.044 6.320 8.510 1.00 97.19 443 ALA A C 1
ATOM 3380 O O . ALA A 1 443 ? -13.898 6.518 9.374 1.00 97.19 443 ALA A O 1
ATOM 3381 N N . ALA A 1 444 ? -12.424 5.143 8.382 1.00 96.56 444 ALA A N 1
ATOM 3382 C CA . ALA A 1 444 ? -12.702 4.002 9.251 1.00 96.56 444 ALA A CA 1
ATOM 3383 C C . ALA A 1 444 ? -12.334 4.286 10.720 1.00 96.56 444 ALA A C 1
ATOM 3385 O O . ALA A 1 444 ? -13.098 3.950 11.627 1.00 96.56 444 ALA A O 1
ATOM 3386 N N . ALA A 1 445 ? -11.198 4.949 10.963 1.00 96.38 445 ALA A N 1
ATOM 3387 C CA . ALA A 1 445 ? -10.776 5.345 12.306 1.00 96.38 445 ALA A CA 1
ATOM 3388 C C . ALA A 1 445 ? -11.756 6.343 12.951 1.00 96.38 445 ALA A C 1
ATOM 3390 O O . ALA A 1 445 ? -12.097 6.196 14.126 1.00 96.38 445 ALA A O 1
ATOM 3391 N N . ARG A 1 446 ? -12.255 7.319 12.180 1.00 97.25 446 ARG A N 1
ATOM 3392 C CA . ARG A 1 446 ? -13.282 8.271 12.638 1.00 97.25 446 ARG A CA 1
ATOM 3393 C C . ARG A 1 446 ? -14.594 7.566 12.967 1.00 97.25 446 ARG A C 1
ATOM 3395 O O . ARG A 1 446 ? -15.065 7.690 14.091 1.00 97.25 446 ARG A O 1
ATOM 3402 N N . ALA A 1 447 ? -15.092 6.715 12.068 1.00 96.62 447 ALA A N 1
ATOM 3403 C CA . ALA A 1 447 ? -16.312 5.940 12.300 1.00 96.62 447 ALA A CA 1
ATOM 3404 C C . ALA A 1 447 ? -16.233 5.073 13.577 1.00 96.62 447 ALA A C 1
ATOM 3406 O O . ALA A 1 447 ? -17.199 4.973 14.338 1.00 96.62 447 ALA A O 1
ATOM 3407 N N . TRP A 1 448 ? -15.069 4.478 13.867 1.00 95.06 448 TRP A N 1
ATOM 3408 C CA . TRP A 1 448 ? -14.859 3.729 15.109 1.00 95.06 448 TRP A CA 1
ATOM 3409 C C . TRP A 1 448 ? -14.984 4.604 16.367 1.00 95.06 448 TRP A C 1
ATOM 3411 O O . TRP A 1 448 ? -15.587 4.181 17.362 1.00 95.06 448 TRP A O 1
ATOM 3421 N N . VAL A 1 449 ? -14.425 5.816 16.337 1.00 96.75 449 VAL A N 1
ATOM 3422 C CA . VAL A 1 449 ? -14.506 6.772 17.452 1.00 96.75 449 VAL A CA 1
ATOM 3423 C C . VAL A 1 449 ? -15.916 7.344 17.595 1.00 96.75 449 VAL A C 1
ATOM 3425 O O . VAL A 1 449 ? -16.397 7.452 18.722 1.00 96.75 449 VAL A O 1
ATOM 3428 N N . ASP A 1 450 ? -16.602 7.626 16.491 1.00 96.31 450 ASP A N 1
ATOM 3429 C CA . ASP A 1 450 ? -17.978 8.135 16.495 1.00 96.31 450 ASP A CA 1
ATOM 3430 C C . ASP A 1 450 ? -18.948 7.107 17.105 1.00 96.31 450 ASP A C 1
ATOM 3432 O O . ASP A 1 450 ? -19.791 7.452 17.934 1.00 96.31 450 ASP A O 1
ATOM 3436 N N . SER A 1 451 ? -18.745 5.812 16.822 1.00 95.81 451 SER A N 1
ATOM 3437 C CA . SER A 1 451 ? -19.517 4.714 17.433 1.00 95.81 451 SER A CA 1
ATOM 3438 C C . SER A 1 451 ? -19.208 4.455 18.920 1.00 95.81 451 SER A C 1
ATOM 3440 O O . SER A 1 451 ? -19.842 3.602 19.547 1.00 95.81 451 SER A O 1
ATOM 3442 N N . ALA A 1 452 ? -18.234 5.146 19.530 1.00 94.75 452 ALA A N 1
ATOM 3443 C CA . ALA A 1 452 ? -17.822 4.873 20.911 1.00 94.75 452 ALA A CA 1
ATOM 3444 C C . ALA A 1 452 ? -18.947 5.112 21.930 1.00 94.75 452 ALA A C 1
ATOM 3446 O O . ALA A 1 452 ? -19.080 4.348 22.890 1.00 94.75 452 ALA A O 1
ATOM 3447 N N . GLY A 1 453 ? -19.778 6.136 21.705 1.00 94.81 453 GLY A N 1
ATOM 3448 C CA . GLY A 1 453 ? -20.928 6.444 22.559 1.00 94.81 453 GLY A CA 1
ATOM 3449 C C . GLY A 1 453 ? -21.966 5.320 22.559 1.00 94.81 453 GLY A C 1
ATOM 3450 O O . GLY A 1 453 ? -22.343 4.830 23.624 1.00 94.81 453 GLY A O 1
ATOM 3451 N N . GLU A 1 454 ? -22.351 4.848 21.372 1.00 96.25 454 GLU A N 1
ATOM 3452 C CA . GLU A 1 454 ? -23.298 3.738 21.202 1.00 96.25 454 GLU A CA 1
ATOM 3453 C C . GLU A 1 454 ? -22.764 2.445 21.823 1.00 96.25 454 GLU A C 1
ATOM 3455 O O . GLU A 1 454 ? -23.473 1.769 22.571 1.00 96.25 454 GLU A O 1
ATOM 3460 N N . ARG A 1 455 ? -21.478 2.133 21.599 1.00 95.12 455 ARG A N 1
ATOM 3461 C CA . ARG A 1 455 ? -20.814 0.981 22.226 1.00 95.12 455 ARG A CA 1
ATOM 3462 C C . ARG A 1 455 ? -20.830 1.087 23.753 1.00 95.12 455 ARG A C 1
ATOM 3464 O O . ARG A 1 455 ? -21.056 0.083 24.428 1.00 95.12 455 ARG A O 1
ATOM 3471 N N . ALA A 1 456 ? -20.593 2.273 24.318 1.00 94.94 456 ALA A N 1
ATOM 3472 C CA . ALA A 1 456 ? -20.642 2.490 25.764 1.00 94.94 456 ALA A CA 1
ATOM 3473 C C . ALA A 1 456 ? -22.055 2.308 26.329 1.00 94.94 456 ALA A C 1
ATOM 3475 O O . ALA A 1 456 ? -22.230 1.666 27.367 1.00 94.94 456 ALA A O 1
ATOM 3476 N N . GLU A 1 457 ? -23.074 2.811 25.637 1.00 95.88 457 GLU A N 1
ATOM 3477 C CA . GLU A 1 457 ? -24.463 2.628 26.045 1.00 95.88 457 GLU A CA 1
ATOM 3478 C C . GLU A 1 457 ? -24.900 1.160 25.951 1.00 95.88 457 GLU A C 1
ATOM 3480 O O . GLU A 1 457 ? -25.491 0.628 26.892 1.00 95.88 457 GLU A O 1
ATOM 3485 N N . GLN A 1 458 ? -24.541 0.466 24.868 1.00 95.38 458 GLN A N 1
ATOM 3486 C CA . GLN A 1 458 ? -24.814 -0.961 24.704 1.00 95.38 458 GLN A CA 1
ATOM 3487 C C . GLN A 1 458 ? -24.183 -1.790 25.831 1.00 95.38 458 GLN A C 1
ATOM 3489 O O . GLN A 1 458 ? -24.835 -2.686 26.373 1.00 95.38 458 GLN A O 1
ATOM 3494 N N . ARG A 1 459 ? -22.950 -1.459 26.248 1.00 93.75 459 ARG A N 1
ATOM 3495 C CA . ARG A 1 459 ? -22.306 -2.087 27.414 1.00 93.75 459 ARG A CA 1
ATOM 3496 C C . ARG A 1 459 ? -23.091 -1.837 28.700 1.00 93.75 459 ARG A C 1
ATOM 3498 O O . ARG A 1 459 ? -23.350 -2.795 29.425 1.00 93.75 459 ARG A O 1
ATOM 3505 N N . ARG A 1 460 ? -23.512 -0.594 28.969 1.00 95.12 460 ARG A N 1
ATOM 3506 C CA . ARG A 1 460 ? -24.318 -0.255 30.161 1.00 95.12 460 ARG A CA 1
ATOM 3507 C C . ARG A 1 460 ? -25.631 -1.030 30.195 1.00 95.12 460 ARG A C 1
ATOM 3509 O O . ARG A 1 460 ? -25.899 -1.708 31.179 1.00 95.12 460 ARG A O 1
ATOM 3516 N N . ARG A 1 461 ? -26.377 -1.040 29.085 1.00 95.50 461 ARG A N 1
ATOM 3517 C CA . ARG A 1 461 ? -27.619 -1.822 28.955 1.00 95.50 461 ARG A CA 1
ATOM 3518 C C . ARG A 1 461 ? -27.382 -3.316 29.205 1.00 95.50 461 ARG A C 1
ATOM 3520 O O . ARG A 1 461 ? -28.204 -3.966 29.847 1.00 95.50 461 ARG A O 1
ATOM 3527 N N . GLY A 1 462 ? -26.254 -3.857 28.735 1.00 94.31 462 GLY A N 1
ATOM 3528 C CA . GLY A 1 462 ? -25.851 -5.241 28.994 1.00 94.31 462 GLY A CA 1
ATOM 3529 C C . GLY A 1 462 ? -25.563 -5.522 30.473 1.00 94.31 462 GLY A C 1
ATOM 3530 O O . GLY A 1 462 ? -25.983 -6.554 30.993 1.00 94.31 462 GLY A O 1
ATOM 3531 N N . VAL A 1 463 ? -24.895 -4.602 31.172 1.00 94.06 463 VAL A N 1
ATOM 3532 C CA . VAL A 1 463 ? -24.647 -4.697 32.623 1.00 94.06 463 VAL A CA 1
ATOM 3533 C C . VAL A 1 463 ? -25.960 -4.625 33.401 1.00 94.06 463 VAL A C 1
ATOM 3535 O O . VAL A 1 463 ? -26.219 -5.494 34.231 1.00 94.06 463 VAL A O 1
ATOM 3538 N N . ASP A 1 464 ? -26.832 -3.673 33.071 1.00 94.19 464 ASP A N 1
ATOM 3539 C CA . ASP A 1 464 ? -28.142 -3.517 33.712 1.00 94.19 464 ASP A CA 1
ATOM 3540 C C . ASP A 1 464 ? -29.036 -4.746 33.498 1.00 94.19 464 ASP A C 1
ATOM 3542 O O . ASP A 1 464 ? -29.774 -5.155 34.395 1.00 94.19 464 ASP A O 1
ATOM 3546 N N . ALA A 1 465 ? -28.976 -5.372 32.317 1.00 93.88 465 ALA A N 1
ATOM 3547 C CA . ALA A 1 465 ? -29.669 -6.630 32.049 1.00 93.88 465 ALA A CA 1
ATOM 3548 C C . ALA A 1 465 ? -29.118 -7.787 32.901 1.00 93.88 465 ALA A C 1
ATOM 3550 O O . ALA A 1 465 ? -29.896 -8.576 33.435 1.00 93.88 465 ALA A O 1
ATOM 3551 N N . ARG A 1 466 ? -27.792 -7.872 33.085 1.00 92.81 466 ARG A N 1
ATOM 3552 C CA . ARG A 1 466 ? -27.160 -8.890 33.946 1.00 92.81 466 ARG A CA 1
ATOM 3553 C C . ARG A 1 466 ? -27.521 -8.704 35.420 1.00 92.81 466 ARG A C 1
ATOM 3555 O O . ARG A 1 466 ? -27.775 -9.697 36.096 1.00 92.81 466 ARG A O 1
ATOM 3562 N N . LEU A 1 467 ? -27.559 -7.463 35.908 1.00 92.94 467 LEU A N 1
ATOM 3563 C CA . LEU A 1 467 ? -27.967 -7.155 37.281 1.00 92.94 467 LEU A CA 1
ATOM 3564 C C . LEU A 1 467 ? -29.431 -7.540 37.524 1.00 92.94 467 LEU A C 1
ATOM 3566 O O . LEU A 1 467 ? -29.710 -8.241 38.493 1.00 92.94 467 LEU A O 1
ATOM 3570 N N . ARG A 1 468 ? -30.338 -7.179 36.605 1.00 93.44 468 ARG A N 1
ATOM 3571 C CA . ARG A 1 468 ? -31.754 -7.582 36.676 1.00 93.44 468 ARG A CA 1
ATOM 3572 C C . ARG A 1 468 ? -31.930 -9.099 36.673 1.00 93.44 468 ARG A C 1
ATOM 3574 O O . ARG A 1 468 ? -32.615 -9.626 37.538 1.00 93.44 468 ARG A O 1
ATOM 3581 N N . ALA A 1 469 ? -31.243 -9.810 35.779 1.00 93.38 469 ALA A N 1
ATOM 3582 C CA . ALA A 1 469 ? -31.297 -11.272 35.737 1.00 93.38 469 ALA A CA 1
ATOM 3583 C C . ALA A 1 469 ? -30.778 -11.925 37.035 1.00 93.38 469 ALA A C 1
ATOM 3585 O O . ALA A 1 469 ? -31.288 -12.961 37.461 1.00 93.38 469 ALA A O 1
ATOM 3586 N N . ALA A 1 470 ? -29.764 -11.333 37.679 1.00 93.19 470 ALA A N 1
ATOM 3587 C CA . ALA A 1 470 ? -29.288 -11.798 38.978 1.00 93.19 470 ALA A CA 1
ATOM 3588 C C . ALA A 1 470 ? -30.334 -11.562 40.078 1.00 93.19 470 ALA A C 1
ATOM 3590 O O . ALA A 1 470 ? -30.591 -12.473 40.865 1.00 93.19 470 ALA A O 1
ATOM 3591 N N . ASP A 1 471 ? -30.955 -10.381 40.114 1.00 93.19 471 ASP A N 1
ATOM 3592 C CA . ASP A 1 471 ? -32.024 -10.071 41.066 1.00 93.19 471 ASP A CA 1
ATOM 3593 C C . ASP A 1 471 ? -33.197 -11.046 40.915 1.00 93.19 471 ASP A C 1
ATOM 3595 O O . ASP A 1 471 ? -33.566 -11.698 41.889 1.00 93.19 471 ASP A O 1
ATOM 3599 N N . GLU A 1 472 ? -33.702 -11.227 39.691 1.00 94.19 472 GLU A N 1
ATOM 3600 C CA . GLU A 1 472 ? -34.804 -12.144 39.365 1.00 94.19 472 GLU A CA 1
ATOM 3601 C C . GLU A 1 472 ? -34.498 -13.591 39.780 1.00 94.19 472 GLU A C 1
ATOM 3603 O O . GLU A 1 472 ? -35.350 -14.278 40.344 1.00 94.19 472 GLU A O 1
ATOM 3608 N N . LEU A 1 473 ? -33.267 -14.066 39.562 1.00 95.81 473 LEU A N 1
ATOM 3609 C CA . LEU A 1 473 ? -32.869 -15.425 39.932 1.00 95.81 473 LEU A CA 1
ATOM 3610 C C . LEU A 1 473 ? -32.865 -15.648 41.450 1.00 95.81 473 LEU A C 1
ATOM 3612 O O . LEU A 1 473 ? -33.303 -16.700 41.929 1.00 95.81 473 LEU A O 1
ATOM 3616 N N . TYR A 1 474 ? -32.307 -14.703 42.208 1.00 95.31 474 TYR A N 1
ATOM 3617 C CA . TYR A 1 474 ? -32.249 -14.822 43.665 1.00 95.31 474 TYR A CA 1
ATOM 3618 C C . TYR A 1 474 ? -33.618 -14.591 44.303 1.00 95.31 474 TYR A C 1
ATOM 3620 O O . TYR A 1 474 ? -33.934 -15.265 45.285 1.00 95.31 474 TYR A O 1
ATOM 3628 N N . GLU A 1 475 ? -34.444 -13.734 43.708 1.00 94.69 475 GLU A N 1
ATOM 3629 C CA . GLU A 1 475 ? -35.840 -13.545 44.091 1.00 94.69 475 GLU A CA 1
ATOM 3630 C C . GLU A 1 475 ? -36.648 -14.835 43.869 1.00 94.69 475 GLU A C 1
ATOM 3632 O O . GLU A 1 475 ? -37.243 -15.357 44.810 1.00 94.69 475 GLU A O 1
ATOM 3637 N N . ALA A 1 476 ? -36.535 -15.468 42.696 1.00 95.75 476 ALA A N 1
ATOM 3638 C CA . ALA A 1 476 ? -37.161 -16.765 42.420 1.00 95.75 476 ALA A CA 1
ATOM 3639 C C . ALA A 1 476 ? -36.669 -17.880 43.367 1.00 95.75 476 ALA A C 1
ATOM 3641 O O . ALA A 1 476 ? -37.419 -18.785 43.748 1.00 95.75 476 ALA A O 1
ATOM 3642 N N . ALA A 1 477 ? -35.397 -17.841 43.781 1.00 96.44 477 ALA A N 1
ATOM 3643 C CA . ALA A 1 477 ? -34.877 -18.759 44.791 1.00 96.44 477 ALA A CA 1
ATOM 3644 C C . ALA A 1 477 ? -35.482 -18.491 46.182 1.00 96.44 477 ALA A C 1
ATOM 3646 O O . ALA A 1 477 ? -35.786 -19.447 46.901 1.00 96.44 477 ALA A O 1
ATOM 3647 N N . ALA A 1 478 ? -35.687 -17.225 46.557 1.00 94.69 478 ALA A N 1
ATOM 3648 C CA . ALA A 1 478 ? -36.348 -16.844 47.803 1.00 94.69 478 ALA A CA 1
ATOM 3649 C C . ALA A 1 478 ? -37.827 -17.266 47.812 1.00 94.69 478 ALA A C 1
ATOM 3651 O O . ALA A 1 478 ? -38.286 -17.859 48.790 1.00 94.69 478 ALA A O 1
ATOM 3652 N N . GLU A 1 479 ? -38.545 -17.076 46.702 1.00 94.38 479 GLU A N 1
ATOM 3653 C CA . GLU A 1 479 ? -39.916 -17.568 46.523 1.00 94.38 479 GLU A CA 1
ATOM 3654 C C . GLU A 1 479 ? -39.995 -19.091 46.653 1.00 94.38 479 GLU A C 1
ATOM 3656 O O . GLU A 1 479 ? -40.867 -19.625 47.341 1.00 94.38 479 GLU A O 1
ATOM 3661 N N . ALA A 1 480 ? -39.055 -19.810 46.035 1.00 95.94 480 ALA A N 1
ATOM 3662 C CA . ALA A 1 480 ? -39.004 -21.262 46.115 1.00 95.94 480 ALA A CA 1
ATOM 3663 C C . ALA A 1 480 ? -38.712 -21.759 47.539 1.00 95.94 480 ALA A C 1
ATOM 3665 O O . ALA A 1 480 ? -39.303 -22.761 47.951 1.00 95.94 480 ALA A O 1
ATOM 3666 N N . HIS A 1 481 ? -37.838 -21.074 48.290 1.00 94.50 481 HIS A N 1
ATOM 3667 C CA . HIS A 1 481 ? -37.608 -21.342 49.717 1.00 94.50 481 HIS A CA 1
ATOM 3668 C C . HIS A 1 481 ? -38.883 -21.123 50.529 1.00 94.50 481 HIS A C 1
ATOM 3670 O O . HIS A 1 481 ? -39.310 -22.046 51.220 1.00 94.50 481 HIS A O 1
ATOM 3676 N N . ARG A 1 482 ? -39.551 -19.977 50.362 1.00 92.19 482 ARG A N 1
ATOM 3677 C CA . ARG A 1 482 ? -40.826 -19.674 51.028 1.00 92.19 482 ARG A CA 1
ATOM 3678 C C . ARG A 1 482 ? -41.890 -20.731 50.734 1.00 92.19 482 ARG A C 1
ATOM 3680 O O . ARG A 1 482 ? -42.527 -21.219 51.655 1.00 92.19 482 ARG A O 1
ATOM 3687 N N . HIS A 1 483 ? -42.053 -21.127 49.473 1.00 94.38 483 HIS A N 1
ATOM 3688 C CA . HIS A 1 483 ? -43.013 -22.163 49.090 1.00 94.38 483 HIS A CA 1
ATOM 3689 C C . HIS A 1 483 ? -42.679 -23.526 49.717 1.00 94.38 483 HIS A C 1
ATOM 3691 O O . HIS A 1 483 ? -43.563 -24.247 50.172 1.00 94.38 483 HIS A O 1
ATOM 3697 N N . GLY A 1 484 ? -41.391 -23.879 49.780 1.00 94.00 484 GLY A N 1
ATOM 3698 C CA . GLY A 1 484 ? -40.940 -25.058 50.515 1.00 94.00 484 GLY A CA 1
ATOM 3699 C C . GLY A 1 484 ? -41.315 -24.983 51.997 1.00 94.00 484 GLY A C 1
ATOM 3700 O O . GLY A 1 484 ? -41.871 -25.944 52.523 1.00 94.00 484 GLY A O 1
ATOM 3701 N N . LEU A 1 485 ? -41.060 -23.835 52.634 1.00 92.00 485 LEU A N 1
ATOM 3702 C CA . LEU A 1 485 ? -41.372 -23.560 54.039 1.00 92.00 485 LEU A CA 1
ATOM 3703 C C . LEU A 1 485 ? -42.865 -23.740 54.329 1.00 92.00 485 LEU A C 1
ATOM 3705 O O . LEU A 1 485 ? -43.225 -24.535 55.194 1.00 92.00 485 LEU A O 1
ATOM 3709 N N . THR A 1 486 ? -43.735 -23.074 53.565 1.00 92.88 486 THR A N 1
ATOM 3710 C CA . THR A 1 486 ? -45.188 -23.144 53.776 1.00 92.88 486 THR A CA 1
ATOM 3711 C C . THR A 1 486 ? -45.758 -24.533 53.501 1.00 92.88 486 THR A C 1
ATOM 3713 O O . THR A 1 486 ? -46.684 -24.948 54.182 1.00 92.88 486 THR A O 1
ATOM 3716 N N . SER A 1 487 ? -45.186 -25.291 52.558 1.00 93.94 487 SER A N 1
ATOM 3717 C CA . SER A 1 487 ? -45.663 -26.645 52.228 1.00 93.94 487 SER A CA 1
ATOM 3718 C C . SER A 1 487 ? -45.428 -27.699 53.322 1.00 93.94 487 SER A C 1
ATOM 3720 O O . SER A 1 487 ? -46.008 -28.784 53.258 1.00 93.94 487 SER A O 1
ATOM 3722 N N . LYS A 1 488 ? -44.536 -27.426 54.284 1.00 94.25 488 LYS A N 1
ATOM 3723 C CA . LYS A 1 488 ? -44.147 -28.367 55.349 1.00 94.25 488 LYS A CA 1
ATOM 3724 C C . LYS A 1 488 ? -44.348 -27.838 56.766 1.00 94.25 488 LYS A C 1
ATOM 3726 O O . LYS A 1 488 ? -44.194 -28.624 57.697 1.00 94.25 488 LYS A O 1
ATOM 3731 N N . ALA A 1 489 ? -44.688 -26.562 56.924 1.00 91.00 489 ALA A N 1
ATOM 3732 C CA . ALA A 1 489 ? -45.029 -25.986 58.216 1.00 91.00 489 ALA A CA 1
ATOM 3733 C C . ALA A 1 489 ? -46.291 -26.654 58.782 1.00 91.00 489 ALA A C 1
ATOM 3735 O O . ALA A 1 489 ? -47.321 -26.707 58.114 1.00 91.00 489 ALA A O 1
ATOM 3736 N N . ALA A 1 490 ? -46.203 -27.174 60.009 1.00 87.69 490 ALA A N 1
ATOM 3737 C CA . ALA A 1 490 ? -47.348 -27.747 60.721 1.00 87.69 490 ALA A CA 1
ATOM 3738 C C . ALA A 1 490 ? -48.217 -26.676 61.410 1.00 87.69 490 ALA A C 1
ATOM 3740 O O . ALA A 1 490 ? -49.368 -26.945 61.738 1.00 87.69 490 ALA A O 1
ATOM 3741 N N . ASP A 1 491 ? -47.667 -25.476 61.623 1.00 88.88 491 ASP A N 1
ATOM 3742 C CA . ASP A 1 491 ? -48.333 -24.361 62.298 1.00 88.88 491 ASP A CA 1
ATOM 3743 C C . ASP A 1 491 ? -49.017 -23.418 61.280 1.00 88.88 491 ASP A C 1
ATOM 3745 O O . ASP A 1 491 ? -48.326 -22.818 60.442 1.00 88.88 491 ASP A O 1
ATOM 3749 N N . PRO A 1 492 ? -50.353 -23.240 61.350 1.00 87.75 492 PRO A N 1
ATOM 3750 C CA . PRO A 1 492 ? -51.089 -22.294 60.513 1.00 87.75 492 PRO A CA 1
ATOM 3751 C C . PRO A 1 492 ? -50.560 -20.855 60.601 1.00 87.75 492 PRO A C 1
ATOM 3753 O O . PRO A 1 492 ? -50.528 -20.155 59.585 1.00 87.75 492 PRO A O 1
ATOM 3756 N N . ALA A 1 493 ? -50.070 -20.421 61.768 1.00 86.81 493 ALA A N 1
ATOM 3757 C CA . ALA A 1 493 ? -49.570 -19.061 61.969 1.00 86.81 493 ALA A CA 1
ATOM 3758 C C . ALA A 1 493 ? -48.326 -18.765 61.110 1.00 86.81 493 ALA A C 1
ATOM 3760 O O . ALA A 1 493 ? -48.165 -17.657 60.593 1.00 86.81 493 ALA A O 1
ATOM 3761 N N . ILE A 1 494 ? -47.469 -19.769 60.888 1.00 84.06 494 ILE A N 1
ATOM 3762 C CA . ILE A 1 494 ? -46.296 -19.670 60.004 1.00 84.06 494 ILE A CA 1
ATOM 3763 C C . ILE A 1 494 ? -46.736 -19.483 58.549 1.00 84.06 494 ILE A C 1
ATOM 3765 O O . ILE A 1 494 ? -46.158 -18.667 57.822 1.00 84.06 494 ILE A O 1
ATOM 3769 N N . THR A 1 495 ? -47.764 -20.220 58.116 1.00 86.81 495 THR A N 1
ATOM 3770 C CA . THR A 1 495 ? -48.288 -20.103 56.749 1.00 86.81 495 THR A CA 1
ATOM 3771 C C . THR A 1 495 ? -48.953 -18.752 56.502 1.00 86.81 495 THR A C 1
ATOM 3773 O O . THR A 1 495 ? -48.672 -18.131 55.476 1.00 86.81 495 THR A O 1
ATOM 3776 N N . GLU A 1 496 ? -49.728 -18.242 57.464 1.00 87.56 496 GLU A N 1
ATOM 3777 C CA . GLU A 1 496 ? -50.380 -16.932 57.377 1.00 87.56 496 GLU A CA 1
ATOM 3778 C C . GLU A 1 496 ? -49.351 -15.793 57.363 1.00 87.56 496 GLU A C 1
ATOM 3780 O O . GLU A 1 496 ? -49.399 -14.921 56.493 1.00 87.56 496 GLU A O 1
ATOM 3785 N N . ALA A 1 497 ? -48.344 -15.836 58.244 1.00 84.12 497 ALA A N 1
ATOM 3786 C CA . ALA A 1 497 ? -47.269 -14.843 58.268 1.00 84.12 497 ALA A CA 1
ATOM 3787 C C . ALA A 1 497 ? -46.466 -14.821 56.952 1.00 84.12 497 ALA A C 1
ATOM 3789 O O . ALA A 1 497 ? -46.155 -13.752 56.417 1.00 84.12 497 ALA A O 1
ATOM 3790 N N . ALA A 1 498 ? -46.160 -15.995 56.387 1.00 83.00 498 ALA A N 1
ATOM 3791 C CA . ALA A 1 498 ? -45.470 -16.106 55.103 1.00 83.00 498 ALA A CA 1
ATOM 3792 C C . ALA A 1 498 ? -46.329 -15.622 53.918 1.00 83.00 498 ALA A C 1
ATOM 3794 O O . ALA A 1 498 ? -45.787 -15.114 52.930 1.00 83.00 498 ALA A O 1
ATOM 3795 N N . GLN A 1 499 ? -47.652 -15.779 53.996 1.00 85.06 499 GLN A N 1
ATOM 3796 C CA . GLN A 1 499 ? -48.591 -15.330 52.971 1.00 85.06 499 GLN A CA 1
ATOM 3797 C C . GLN A 1 499 ? -48.800 -13.812 53.022 1.00 85.06 499 GLN A C 1
ATOM 3799 O O . GLN A 1 499 ? -48.627 -13.147 51.999 1.00 85.06 499 GLN A O 1
ATOM 3804 N N . LYS A 1 500 ? -48.988 -13.246 54.221 1.00 84.25 500 LYS A N 1
ATOM 3805 C CA . LYS A 1 500 ? -49.111 -11.799 54.463 1.00 84.25 500 LYS A CA 1
ATOM 3806 C C . LYS A 1 500 ? -47.920 -10.996 53.929 1.00 84.25 500 LYS A C 1
ATOM 3808 O O . LYS A 1 500 ? -48.076 -9.884 53.436 1.00 84.25 500 LYS A O 1
ATOM 3813 N N . ARG A 1 501 ? -46.712 -11.571 53.968 1.00 77.88 501 ARG A N 1
ATOM 3814 C CA . ARG A 1 501 ? -45.503 -10.957 53.388 1.00 77.88 501 ARG A CA 1
ATOM 3815 C C . ARG A 1 501 ? -45.505 -10.910 51.855 1.00 77.88 501 ARG A C 1
ATOM 3817 O O . ARG A 1 501 ? -44.787 -10.101 51.288 1.00 77.88 501 ARG A O 1
ATOM 3824 N N . THR A 1 502 ? -46.271 -11.770 51.190 1.00 79.44 502 THR A N 1
ATOM 3825 C CA . THR A 1 502 ? -46.383 -11.789 49.720 1.00 79.44 502 THR A CA 1
ATOM 3826 C C . THR A 1 502 ? -47.453 -10.803 49.248 1.00 79.44 502 THR A C 1
ATOM 3828 O O . THR A 1 502 ? -47.279 -10.129 48.238 1.00 79.44 502 THR A O 1
ATOM 3831 N N . GLU A 1 503 ? -48.540 -10.679 50.012 1.00 83.12 503 GLU A N 1
ATOM 3832 C CA . GLU A 1 503 ? -49.654 -9.763 49.727 1.00 83.12 503 GLU A CA 1
ATOM 3833 C C . GLU A 1 503 ? -49.245 -8.286 49.747 1.00 83.12 503 GLU A C 1
ATOM 3835 O O . GLU A 1 503 ? -49.866 -7.466 49.078 1.00 83.12 503 GLU A O 1
ATOM 3840 N N . SER A 1 504 ? -48.164 -7.939 50.449 1.00 80.50 504 SER A N 1
ATOM 3841 C CA . SER A 1 504 ? -47.612 -6.581 50.430 1.00 80.50 504 SER A CA 1
ATOM 3842 C C . SER A 1 504 ? -46.962 -6.194 49.093 1.00 80.50 504 SER A C 1
ATOM 3844 O O . SER A 1 504 ? -46.595 -5.033 48.924 1.00 80.50 504 SER A O 1
ATOM 3846 N N . GLY A 1 505 ? -46.787 -7.137 48.154 1.00 76.69 505 GLY A N 1
ATOM 3847 C CA . GLY A 1 505 ? -46.207 -6.896 46.826 1.00 76.69 505 GLY A CA 1
ATOM 3848 C C . GLY A 1 505 ? -44.735 -6.466 46.838 1.00 76.69 505 GLY A C 1
ATOM 3849 O O . GLY A 1 505 ? -44.176 -6.145 45.791 1.00 76.69 505 GLY A O 1
ATOM 3850 N N . ALA A 1 506 ? -44.100 -6.441 48.012 1.00 78.00 506 ALA A N 1
ATOM 3851 C CA . ALA A 1 506 ? -42.700 -6.088 48.164 1.00 78.00 506 ALA A CA 1
ATOM 3852 C C . ALA A 1 506 ? -41.800 -7.285 47.800 1.00 78.00 506 ALA A C 1
ATOM 3854 O O . ALA A 1 506 ? -42.167 -8.427 48.092 1.00 78.00 506 ALA A O 1
ATOM 3855 N N . PRO A 1 507 ? -40.604 -7.048 47.227 1.00 82.44 507 PRO A N 1
ATOM 3856 C CA . PRO A 1 507 ? -39.629 -8.112 47.026 1.00 82.44 507 PRO A CA 1
ATOM 3857 C C . PRO A 1 507 ? -39.319 -8.819 48.356 1.00 82.44 507 PRO A C 1
ATOM 3859 O O . PRO A 1 507 ? -39.176 -8.180 49.405 1.00 82.44 507 PRO A O 1
ATOM 3862 N N . LEU A 1 508 ? -39.217 -10.147 48.325 1.00 83.44 508 LEU A N 1
ATOM 3863 C CA . LEU A 1 508 ? -38.932 -10.991 49.485 1.00 83.44 508 LEU A CA 1
ATOM 3864 C C . LEU A 1 508 ? -37.545 -10.699 50.050 1.00 83.44 508 LEU A C 1
ATOM 3866 O O . LEU A 1 508 ? -37.360 -10.700 51.276 1.00 83.44 508 LEU A O 1
ATOM 3870 N N . LEU A 1 509 ? -36.582 -10.455 49.162 1.00 87.88 509 LEU A N 1
ATOM 3871 C CA . LEU A 1 509 ? -35.244 -10.022 49.526 1.00 87.88 509 LEU A CA 1
ATOM 3872 C C . LEU A 1 509 ? -35.215 -8.492 49.662 1.00 87.88 509 LEU A C 1
ATOM 3874 O O . LEU A 1 509 ? -35.732 -7.790 48.795 1.00 87.88 509 LEU A O 1
ATOM 3878 N N . PRO A 1 510 ? -34.567 -7.939 50.702 1.00 85.38 510 PRO A N 1
ATOM 3879 C CA . PRO A 1 510 ? -34.464 -6.493 50.861 1.00 85.38 510 PRO A CA 1
ATOM 3880 C C . PRO A 1 510 ? -33.794 -5.876 49.627 1.00 85.38 510 PRO A C 1
ATOM 3882 O O . PRO A 1 510 ? -32.953 -6.541 49.008 1.00 85.38 510 PRO A O 1
ATOM 3885 N N . PRO A 1 511 ? -34.112 -4.625 49.253 1.00 82.06 511 PRO A N 1
ATOM 3886 C CA . PRO A 1 511 ? -33.381 -3.940 48.195 1.00 82.06 511 PRO A CA 1
ATOM 3887 C C . PRO A 1 511 ? -31.890 -3.930 48.542 1.00 82.06 511 PRO A C 1
ATOM 3889 O O . PRO A 1 511 ? -31.518 -3.754 49.704 1.00 82.06 511 PRO A O 1
ATOM 3892 N N . SER A 1 512 ? -31.032 -4.166 47.549 1.00 76.31 512 SER A N 1
ATOM 3893 C CA . SER A 1 512 ? -29.584 -4.194 47.760 1.00 76.31 512 SER A CA 1
ATOM 3894 C C . SER A 1 512 ? -29.130 -2.868 48.376 1.00 76.31 512 SER A C 1
ATOM 3896 O O . SER A 1 512 ? -29.260 -1.810 47.755 1.00 76.31 512 SER A O 1
ATOM 3898 N N . THR A 1 513 ? -28.592 -2.915 49.592 1.00 69.94 513 THR A N 1
ATOM 3899 C CA . THR A 1 513 ? -28.101 -1.727 50.312 1.00 69.94 513 THR A CA 1
ATOM 3900 C C . THR A 1 513 ? -26.749 -1.250 49.780 1.00 69.94 513 THR A C 1
ATOM 3902 O O . THR A 1 513 ? -26.322 -0.133 50.058 1.00 69.94 513 THR A O 1
ATOM 3905 N N . THR A 1 514 ? -26.094 -2.068 48.956 1.00 60.97 514 THR A N 1
ATOM 3906 C CA . THR A 1 514 ? -24.780 -1.835 48.351 1.00 60.97 514 THR A CA 1
ATOM 3907 C C . THR A 1 514 ? -24.774 -0.843 47.196 1.00 60.97 514 THR A C 1
ATOM 3909 O O . THR A 1 514 ? -23.780 -0.792 46.478 1.00 60.97 514 THR A O 1
ATOM 3912 N N . ARG A 1 515 ? -25.799 0.008 47.024 1.00 57.25 515 ARG A N 1
ATOM 3913 C CA . ARG A 1 515 ? -25.699 1.141 46.092 1.00 57.25 515 ARG A CA 1
ATOM 3914 C C . ARG A 1 515 ? -24.659 2.124 46.630 1.00 57.25 515 ARG A C 1
ATOM 3916 O O . ARG A 1 515 ? -24.980 3.122 47.270 1.00 57.25 515 ARG A O 1
ATOM 3923 N N . ARG A 1 516 ? -23.385 1.817 46.394 1.00 55.41 516 ARG A N 1
ATOM 3924 C CA . ARG A 1 516 ? -22.275 2.718 46.636 1.00 55.41 516 ARG A CA 1
ATOM 3925 C C . ARG A 1 516 ? -22.570 3.938 45.768 1.00 55.41 516 ARG A C 1
ATOM 3927 O O . ARG A 1 516 ? -22.773 3.765 44.563 1.00 55.41 516 ARG A O 1
ATOM 3934 N N . PRO A 1 517 ? -22.667 5.150 46.341 1.00 53.66 517 PRO A N 1
ATOM 3935 C CA . PRO A 1 517 ? -22.850 6.336 45.524 1.00 53.66 517 PRO A CA 1
ATOM 3936 C C . PRO A 1 517 ? -21.728 6.349 44.480 1.00 53.66 517 PRO A C 1
ATOM 3938 O O . PRO A 1 517 ? -20.593 5.992 44.831 1.00 53.66 517 PRO A O 1
ATOM 3941 N N . PRO A 1 518 ? -22.027 6.674 43.207 1.00 51.81 518 PRO A N 1
ATOM 3942 C CA . PRO A 1 518 ? -21.001 6.726 42.179 1.00 51.81 518 PRO A CA 1
ATOM 3943 C C . PRO A 1 518 ? -19.884 7.610 42.718 1.00 51.81 518 PRO A C 1
ATOM 3945 O O . PRO A 1 518 ? -20.142 8.741 43.132 1.00 51.81 518 PRO A O 1
ATOM 3948 N N . ALA A 1 519 ? -18.669 7.063 42.814 1.00 51.06 519 ALA A N 1
ATOM 3949 C CA . ALA A 1 519 ? -17.534 7.830 43.299 1.00 51.06 519 ALA A CA 1
ATOM 3950 C C . ALA A 1 519 ? -17.475 9.116 42.468 1.00 51.06 519 ALA A C 1
ATOM 3952 O O . ALA A 1 519 ? -17.399 9.039 41.240 1.00 51.06 519 ALA A O 1
ATOM 3953 N N . SER A 1 520 ? -17.604 10.276 43.123 1.00 39.75 520 SER A N 1
ATOM 3954 C CA . SER A 1 520 ? -17.582 11.572 42.447 1.00 39.75 520 SER A CA 1
ATOM 3955 C C . SER A 1 520 ? -16.334 11.611 41.569 1.00 39.75 520 SER A C 1
ATOM 3957 O O . SER A 1 520 ? -15.224 11.516 42.101 1.00 39.75 520 SER A O 1
ATOM 3959 N N . ARG A 1 521 ? -16.509 11.674 40.243 1.00 42.06 521 ARG A N 1
ATOM 3960 C CA . ARG A 1 521 ? -15.388 11.827 39.309 1.00 42.06 521 ARG A CA 1
ATOM 3961 C C . ARG A 1 521 ? -14.683 13.133 39.685 1.00 42.06 521 ARG A C 1
ATOM 3963 O O . ARG A 1 521 ? -15.290 14.192 39.567 1.00 42.06 521 ARG A O 1
ATOM 3970 N N . ARG A 1 522 ? -13.468 13.021 40.221 1.00 38.09 522 ARG A N 1
ATOM 3971 C CA . ARG A 1 522 ? -12.533 14.135 40.395 1.00 38.09 522 ARG A CA 1
ATOM 3972 C C . ARG A 1 522 ? -11.697 14.286 39.142 1.00 38.09 522 ARG A C 1
ATOM 3974 O O . ARG A 1 522 ? -11.363 13.229 38.557 1.00 38.09 522 ARG A O 1
#

Sequence (522 aa):
MSTTTTSSDPDEPTPRRSPIHRALRREDGSRRRLFAAFGRRTRPGERRMPLVLSDRAQRRLVTRARKQGARDGSGTALDVVVLSSGILPPYAAGLAARRDLVRELVEEEAADWETRASREDANARNGIVREEAGVALAQTRLVEAEHDVRRAREQLDLLAHRSMRWQRLRDAVRERFERTGPGGGTPSDSTAGTAHGAGTGPPPRPGGFDEDDEYQTLNPVVADPHLTAIPTPAQGAVAASVEGWEGLRARAAMPEKLVLFLLVLVFAVEVPIYWVAFEPFHGVGTSSAGVLNATLAISVGVLMLAVPHLVGRAMRERGATGASRPAGPAALLFLGFWAACTVTLGILRARTVLAEEPVEEVTGPATGFSDAAADPVPSLVDRLELQPQTVYWMFIALLLLSGGIGFLAGLLREHPYVDSFRSALERREERARELAAAHTRLAAARAWVDSAGERAEQRRRGVDARLRAADELYEAAAEAHRHGLTSKAADPAITEAAQKRTESGAPLLPPSTTRRPPASRR

Mean predicted aligned error: 16.55 Å